Protein AF-A0A1Z5K1Y9-F1 (afdb_monomer)

Foldseek 3Di:
DDDDDDDDPDPPPPPPVDCPDQCVCVVVPDPQKDWQDKDAQDDVLLVAQKHADRVWIWIWIARNVQRKIWIWIQHPVRDIDDTLIAHVVLVPCPDVWDFREKEQWFAPALRNLSSQKMWTATQLRFIKMWDGHDHAFMKGFVVSLCNNLVVLVVVLVVDDPPALSNVLSVLLNQLSCLQFNDCVDPVNVPDRMTTGHQPVQLPDPPHSSVFRIGMADSLEGSPDDDDPFTWHYKDWFPNHFQWTWMWIATFPLQKIWIKTFHSVLSRTDGPPRDPVSRVVNNVVNNVGMDTFDMGGQDDDDDDDRQRDWDKDQQSVDRQWIWIDDQFFIKIKGACRRVVCRVCVDDSDHDPDRIDMDTQTGDPDPVKTWDDWDFDDDPVVHTWIWTAIPVRDIDIGHPVVRVVVVVVVVVVVCVVCVVVVVCVVVPPDPVCLVVPDDPLCVVLVVLVVLQVVLVVVLVVQDDPDDDPPPDDPVNVVSVVVNVVSCCVRHVVSVVVNVVSVVVVVVSVVVVVVVVVVVVVVVVVVVVVVVVVVVVVVVVVVVVVVVVVVVVVVVVVVVVVVVVVDPDDDPVVVVVVVVVVVVVVVVVVVVVVVVVVVVVVVVVVVVVVVPPPPPVPPDDVVNVVVVVVVVVVVVVVVVVVVVVVVVVVVVVVVVVVVVVVVD

Sequence (661 aa):
MHYEPQPSEQPVRGTMTSVTQPFEKYLAVSLSHKIIRVRPAPQKSSGFAVMCPGCSMCALIENTDVQEYSLLLRHANGGITRPLVFSMEELDDRTMESIVDFTFARSSGLSLLSSMSVIFLKGSGDLYSASPIVFDGCVVPISTLKEAIDFVEATTASLDSSQPKWRQYTVADRYLLEAFGDYGDQSLSNNQFATASITSMSSREASTVAFPVKCQGPILLAGSLESTTPAVTLECFGGDENLVGLAIARAGGYEVDFAAISPTALIPRFTYEPRSDTFALDDDVWKLGAWLERVDVTEDHSLALEKSVALLNDPLVDSLLHVATPSFVVTLSTSAIQRAARKPTKFAPPESSTSAWVSFQTKSDATKLQGIAVSAESLEGHNLVTVEQNGNRSDMSITELQLAHEVQQAFVAGSQSDALAITAGTEGNSSSVESTRPLYEVTRPLIDKIISGLAAMGKYVGPETNYQDIQADYLAVVQQVRERCDKDLIVPLIELRRIVSSHKEILRKTVEGQQKQMEVLKSSSNSQVLINSQLAAKIDAVEANAATLLERATRSLEMCKDLTPTMSDAELQFFNDIKRLKVKCDSMAEDFILTKEKMSTQCQTLASLERSLDIQLEPEKVRQANVLLRDSDRILQDVKESLARSEAMLDFMKAQEHFRL

Solvent-accessible surface area (backbone atoms only — not comparable to full-atom values): 36719 Å² total; per-residue (Å²): 134,90,78,82,82,80,88,75,94,62,84,80,75,80,70,84,83,70,84,78,56,86,66,44,73,55,67,74,72,37,97,48,49,42,78,68,45,76,43,75,47,55,34,49,83,72,66,26,55,34,36,43,44,93,66,20,31,38,34,39,32,37,31,68,86,79,58,31,39,29,43,36,42,35,26,60,88,71,50,63,52,78,66,49,65,45,53,52,82,63,64,69,69,88,74,85,70,55,77,45,32,59,34,59,36,29,16,56,30,56,22,51,48,17,40,22,15,35,37,38,32,27,31,78,48,31,28,32,34,38,13,68,54,82,54,51,62,19,35,30,46,40,71,48,54,46,52,47,44,56,50,38,52,58,51,34,74,75,44,56,84,88,39,53,65,27,53,40,35,54,52,35,45,53,28,50,35,64,30,40,49,59,59,89,40,79,80,45,61,77,45,71,57,34,50,27,47,43,74,83,41,44,77,42,98,82,40,62,70,52,52,56,53,25,68,45,49,55,30,34,68,69,74,86,74,96,65,95,57,44,34,48,33,51,37,52,38,37,30,86,36,60,29,28,22,36,40,35,33,21,49,45,54,38,40,36,40,35,34,40,32,42,40,81,64,34,62,40,41,45,65,88,60,53,71,75,38,48,57,58,52,36,70,55,28,42,74,36,38,48,82,66,50,74,44,75,75,64,97,82,81,85,88,68,83,45,78,59,48,46,69,44,65,41,76,88,44,55,46,35,37,34,44,35,37,46,56,34,29,33,40,33,41,43,49,60,57,64,53,47,63,74,39,83,86,61,90,68,84,71,75,84,58,62,50,74,46,80,75,43,67,53,94,42,97,88,48,38,50,67,49,77,46,81,44,77,43,96,86,79,39,55,25,42,38,37,31,34,69,87,68,52,72,50,78,42,52,48,63,58,52,49,50,52,46,53,51,50,48,49,54,47,45,62,51,42,55,57,47,48,65,45,52,81,75,39,95,75,61,88,59,64,82,84,63,66,71,59,68,64,76,70,45,48,67,40,51,52,41,35,52,51,36,54,61,62,51,70,76,76,69,72,100,78,78,62,91,87,73,75,48,74,69,54,53,52,50,51,50,52,50,48,54,46,43,48,60,35,41,50,50,41,51,53,51,48,51,50,53,53,52,52,50,52,52,53,51,51,55,48,51,55,49,53,51,52,53,51,52,50,51,52,51,52,52,52,50,50,55,51,50,54,54,53,49,51,55,49,50,56,50,50,52,54,48,50,53,54,50,52,52,51,51,50,52,49,54,59,56,48,62,80,71,51,98,72,81,51,73,68,58,51,49,51,54,50,50,50,53,53,48,49,56,51,50,54,54,50,49,52,52,47,51,54,49,49,51,52,49,49,51,49,51,50,53,54,62,70,54,78,67,84,76,78,74,80,70,54,68,67,59,53,51,52,49,52,50,54,49,52,54,48,50,51,50,50,49,55,50,51,55,49,47,53,52,50,51,55,50,50,52,52,50,52,58,52,53,69,74,74,112

Secondary structure (DSSP, 8-state):
---PPP---------------TTHHHHHH-TTEEEEEEEEPP-GGGT-S-B--TT-EEEEEEETTTTEEEEEEEPTTS-BPPPEEE-GGGG--SS-PPEEEEEE---STTHHHHHT-EEEEETTS-EEEE-----TT-EEEHHHHHHHHHHHHHHHHHS-TTSHHHHHHHHHHHHHHHHH--TTSTTTTT-SEEE---HHHHTSTT-GGGSPB-EEEEEE-S-SS---SPEEEEEEE-TTSSSEEEEEEETTS-EEEEEEE-GGGG---BTTS-HHHHHHHHHHHTTSEEEEEEEE--SS--S------EEEE-SS-TTEEEEE-SSEEEEEEE-HHHHHHH-TT--------EEEEEEEE-SSTTS-EEEEEEEEETTTEEEEEEEETTS-EEEEEHHHHHHHHHHHHHHHHHHHHHHHHHHSS-TTSTTTTTS---HHHHHHHHHHHHHHHHHHHTTS--TT--TT---HHHHHHHHHHHHHHIIIIIHHHHHHHHHHHHHHHHHHHHHHHHHHHHHHHHHHHHHHHHHHHHHHHHHHHHHHHHHHHHHHHHHHHHHHHTT-S---HHHHHHHHHHHHHHHHHHHHHHHHHHHHHHHHHHHHHHHHS---------HHHHHHHHHHHHHHHHHHHHHHHHHHHHHHHHHHHHHHHTTT-

Nearest PDB structures (foldseek):
  8iyj-assembly1_S9  TM=3.435E-01  e=5.796E+00  Mus musculus
  8cq0-assembly1_B  TM=2.290E-01  e=5.796E+00  Photorhabdus luminescens
  8tqe-assembly1_E  TM=9.221E-02  e=9.689E-01  Xenorhabdus nematophila

pLDDT: mean 75.14, std 16.11, range [24.48, 95.5]

InterPro domains:
  IPR037700 Nucleoporin NUP88/NUP82 [PTHR13257] (94-651)

Structure (mmCIF, N/CA/C/O backbone):
data_AF-A0A1Z5K1Y9-F1
#
_entry.id   AF-A0A1Z5K1Y9-F1
#
loop_
_atom_site.group_PDB
_atom_site.id
_atom_site.type_symbol
_atom_site.label_atom_id
_atom_site.label_alt_id
_atom_site.label_comp_id
_atom_site.label_asym_id
_atom_site.label_entity_id
_atom_site.label_seq_id
_atom_site.pdbx_PDB_ins_code
_atom_site.Cartn_x
_atom_site.Cartn_y
_atom_site.Cartn_z
_atom_site.occupancy
_atom_site.B_iso_or_equiv
_atom_site.auth_seq_id
_atom_site.auth_comp_id
_atom_site.auth_asym_id
_atom_site.auth_atom_id
_atom_site.pdbx_PDB_model_num
ATOM 1 N N . MET A 1 1 ? 10.823 49.427 -31.266 1.00 35.75 1 MET A N 1
ATOM 2 C CA . MET A 1 1 ? 9.378 49.728 -31.248 1.00 35.75 1 MET A CA 1
ATOM 3 C C . MET A 1 1 ? 8.843 49.193 -29.939 1.00 35.75 1 MET A C 1
ATOM 5 O O . MET A 1 1 ? 8.961 47.998 -29.708 1.00 35.75 1 MET A O 1
ATOM 9 N N . HIS A 1 2 ? 8.402 50.086 -29.057 1.00 25.91 2 HIS A N 1
ATOM 10 C CA . HIS A 1 2 ? 7.806 49.729 -27.773 1.00 25.91 2 HIS A CA 1
ATOM 11 C C . HIS A 1 2 ? 6.450 49.066 -28.007 1.00 25.91 2 HIS A C 1
ATOM 13 O O . HIS A 1 2 ? 5.628 49.611 -28.739 1.00 25.91 2 HIS A O 1
ATOM 19 N N . TYR A 1 3 ? 6.240 47.907 -27.392 1.00 25.16 3 TYR A N 1
ATOM 20 C CA . TYR A 1 3 ? 4.920 47.319 -27.217 1.00 25.16 3 TYR A CA 1
ATOM 21 C C . TYR A 1 3 ? 4.679 47.275 -25.708 1.00 25.16 3 TYR A C 1
ATOM 23 O O . TYR A 1 3 ? 5.279 46.467 -25.004 1.00 25.16 3 TYR A O 1
ATOM 31 N N . GLU A 1 4 ? 3.894 48.225 -25.208 1.00 26.39 4 GLU A N 1
ATOM 32 C CA . GLU A 1 4 ? 3.310 48.145 -23.869 1.00 26.39 4 GLU A CA 1
ATOM 33 C C . GLU A 1 4 ? 2.190 47.097 -23.897 1.00 26.39 4 GLU A C 1
ATOM 35 O O . GLU A 1 4 ? 1.317 47.178 -24.767 1.00 26.39 4 GLU A O 1
ATOM 40 N N . PRO A 1 5 ? 2.154 46.130 -22.968 1.00 31.80 5 PRO A N 1
ATOM 41 C CA . PRO A 1 5 ? 0.949 45.362 -22.720 1.00 31.80 5 PRO A CA 1
ATOM 42 C C . PRO A 1 5 ? 0.035 46.166 -21.788 1.00 31.80 5 PRO A C 1
ATOM 44 O O . PRO A 1 5 ? 0.422 46.524 -20.676 1.00 31.80 5 PRO A O 1
ATOM 47 N N . GLN A 1 6 ? -1.189 46.438 -22.238 1.00 29.33 6 GLN A N 1
ATOM 48 C CA . GLN A 1 6 ? -2.265 46.902 -21.363 1.00 29.33 6 GLN A CA 1
ATOM 49 C C . GLN A 1 6 ? -2.653 45.802 -20.357 1.00 29.33 6 GLN A C 1
ATOM 51 O O . GLN A 1 6 ? -2.700 44.630 -20.740 1.00 29.33 6 GLN A O 1
ATOM 56 N N . PRO A 1 7 ? -3.004 46.150 -19.106 1.00 32.53 7 PRO A N 1
ATOM 57 C CA . PRO A 1 7 ? -3.570 45.204 -18.158 1.00 32.53 7 PRO A CA 1
ATOM 58 C C . PRO A 1 7 ? -5.070 45.048 -18.441 1.00 32.53 7 PRO A C 1
ATOM 60 O O . PRO A 1 7 ? -5.865 45.941 -18.156 1.00 32.53 7 PRO A O 1
ATOM 63 N N . SER A 1 8 ? -5.479 43.922 -19.026 1.00 33.19 8 SER A N 1
ATOM 64 C CA . SER A 1 8 ? -6.891 43.534 -19.033 1.00 33.19 8 SER A CA 1
ATOM 65 C C . SER A 1 8 ? -7.208 42.795 -17.734 1.00 33.19 8 SER A C 1
ATOM 67 O O . SER A 1 8 ? -6.885 41.616 -17.586 1.00 33.19 8 SER A O 1
ATOM 69 N N . GLU A 1 9 ? -7.849 43.493 -16.800 1.00 34.69 9 GLU A N 1
ATOM 70 C CA . GLU A 1 9 ? -8.544 42.919 -15.647 1.00 34.69 9 GLU A CA 1
ATOM 71 C C . GLU A 1 9 ? -9.734 42.074 -16.131 1.00 34.69 9 GLU A C 1
ATOM 73 O O . GLU A 1 9 ? -10.869 42.537 -16.225 1.00 34.69 9 GLU A O 1
ATOM 78 N N . GLN A 1 10 ? -9.483 40.813 -16.471 1.00 30.20 10 GLN A N 1
ATOM 79 C CA . GLN A 1 10 ? -10.514 39.783 -16.475 1.00 30.20 10 GLN A CA 1
ATOM 80 C C . GLN A 1 10 ? -9.937 38.529 -15.818 1.00 30.20 10 GLN A C 1
ATOM 82 O O . GLN A 1 10 ? -8.834 38.116 -16.184 1.00 30.20 10 GLN A O 1
ATOM 87 N N . PRO A 1 11 ? -10.650 37.899 -14.863 1.00 28.52 11 PRO A N 1
ATOM 88 C CA . PRO A 1 11 ? -10.253 36.590 -14.377 1.00 28.52 11 PRO A CA 1
ATOM 89 C C . PRO A 1 11 ? -10.222 35.658 -15.583 1.00 28.52 11 PRO A C 1
ATOM 91 O O . PRO A 1 11 ? -11.239 35.471 -16.257 1.00 28.52 11 PRO A O 1
ATOM 94 N N . VAL A 1 12 ? -9.050 35.095 -15.875 1.00 28.25 12 VAL A N 1
ATOM 95 C CA . VAL A 1 12 ? -8.921 34.015 -16.848 1.00 28.25 12 VAL A CA 1
ATOM 96 C C . VAL A 1 12 ? -9.723 32.848 -16.282 1.00 28.25 12 VAL A C 1
ATOM 98 O O . VAL A 1 12 ? -9.223 32.036 -15.509 1.00 28.25 12 VAL A O 1
ATOM 101 N N . ARG A 1 13 ? -11.009 32.775 -16.640 1.00 27.88 13 ARG A N 1
ATOM 102 C CA . ARG A 1 13 ? -11.753 31.523 -16.619 1.00 27.88 13 ARG A CA 1
ATOM 103 C C . ARG A 1 13 ? -10.973 30.603 -17.539 1.00 27.88 13 ARG A C 1
ATOM 105 O O . ARG A 1 13 ? -11.062 30.733 -18.757 1.00 27.88 13 ARG A O 1
ATOM 112 N N . GLY A 1 14 ? -10.181 29.712 -16.953 1.00 26.20 14 GLY A N 1
ATOM 113 C CA . GLY A 1 14 ? -9.622 28.585 -17.672 1.00 26.20 14 GLY A CA 1
ATOM 114 C C . GLY A 1 14 ? -10.783 27.767 -18.218 1.00 26.20 14 GLY A C 1
ATOM 115 O O . GLY A 1 14 ? -11.336 26.916 -17.532 1.00 26.20 14 GLY A O 1
ATOM 116 N N . THR A 1 15 ? -11.210 28.050 -19.443 1.00 24.48 15 THR A N 1
ATOM 117 C CA . THR A 1 15 ? -12.012 27.111 -20.211 1.00 24.48 15 THR A CA 1
ATOM 118 C C . THR A 1 15 ? -11.116 25.914 -20.484 1.00 24.48 15 THR A C 1
ATOM 120 O O . THR A 1 15 ? -10.156 26.021 -21.252 1.00 24.48 15 THR A O 1
ATOM 123 N N . MET A 1 16 ? -11.412 24.791 -19.824 1.00 29.58 16 MET A N 1
ATOM 124 C CA . MET A 1 16 ? -10.854 23.480 -20.140 1.00 29.58 16 MET A CA 1
ATOM 125 C C . MET A 1 16 ? -11.175 23.197 -21.614 1.00 29.58 16 MET A C 1
ATOM 127 O O . MET A 1 16 ? -12.301 22.862 -21.964 1.00 29.58 16 MET A O 1
ATOM 131 N N . THR A 1 17 ? -10.215 23.475 -22.495 1.00 25.00 17 THR A N 1
ATOM 132 C CA . THR A 1 17 ? -10.464 23.654 -23.936 1.00 25.00 17 THR A CA 1
ATOM 133 C C . THR A 1 17 ? -10.391 22.346 -24.722 1.00 25.00 17 THR A C 1
ATOM 135 O O . THR A 1 17 ? -10.925 22.282 -25.820 1.00 25.00 17 THR A O 1
ATOM 138 N N . SER A 1 18 ? -9.838 21.280 -24.136 1.00 31.42 18 SER A N 1
ATOM 139 C CA . SER A 1 18 ? -10.153 19.882 -24.462 1.00 31.42 18 SER A CA 1
ATOM 140 C C . SER A 1 18 ? -9.447 18.963 -23.464 1.00 31.42 18 SER A C 1
ATOM 142 O O . SER A 1 18 ? -8.234 19.087 -23.286 1.00 31.42 18 SER A O 1
ATOM 144 N N . VAL A 1 19 ? -10.154 18.007 -22.862 1.00 33.97 19 VAL A N 1
ATOM 145 C CA . VAL A 1 19 ? -9.508 16.820 -22.283 1.00 33.97 19 VAL A CA 1
ATOM 146 C C . VAL A 1 19 ? -9.288 15.878 -23.453 1.00 33.97 19 VAL A C 1
ATOM 148 O O . VAL A 1 19 ? -10.216 15.191 -23.856 1.00 33.97 19 VAL A O 1
ATOM 151 N N . THR A 1 20 ? -8.092 15.873 -24.042 1.00 41.06 20 THR A N 1
ATOM 152 C CA . THR A 1 20 ? -7.702 14.700 -24.832 1.00 41.06 20 THR A CA 1
ATOM 153 C C . THR A 1 20 ? -7.514 13.584 -23.824 1.00 41.06 20 THR A C 1
ATOM 155 O O . THR A 1 20 ? -6.579 13.624 -23.014 1.00 41.06 20 THR A O 1
ATOM 158 N N . GLN A 1 21 ? -8.453 12.638 -23.795 1.00 55.78 21 GLN A N 1
ATOM 159 C CA . GLN A 1 21 ? -8.343 11.543 -22.848 1.00 55.78 21 GLN A CA 1
ATOM 160 C C . GLN A 1 21 ? -7.071 10.761 -23.207 1.00 55.78 21 GLN A C 1
ATOM 162 O O . GLN A 1 21 ? -6.835 10.420 -24.372 1.00 55.78 21 GLN A O 1
ATOM 167 N N . PRO A 1 22 ? -6.180 10.506 -22.239 1.00 59.97 22 PRO A N 1
ATOM 168 C CA . PRO A 1 22 ? -5.111 9.546 -22.444 1.00 59.97 22 PRO A CA 1
ATOM 169 C C . PRO A 1 22 ? -5.696 8.258 -23.032 1.00 59.97 22 PRO A C 1
ATOM 171 O O . PRO A 1 22 ? -6.716 7.783 -22.548 1.00 59.97 22 PRO A O 1
ATOM 174 N N . PHE A 1 23 ? -5.069 7.709 -24.075 1.00 66.38 23 PHE A N 1
ATOM 175 C CA . PHE A 1 23 ? -5.514 6.476 -24.741 1.00 66.38 23 PHE A CA 1
ATOM 176 C C . PHE A 1 23 ? -6.848 6.559 -25.518 1.00 66.38 23 PHE A C 1
ATOM 178 O O . PHE A 1 23 ? -7.288 5.542 -26.048 1.00 66.38 23 PHE A O 1
ATOM 185 N N . GLU A 1 24 ? -7.445 7.746 -25.702 1.00 63.97 24 GLU A N 1
ATOM 186 C CA . GLU A 1 24 ? -8.703 7.948 -26.455 1.00 63.97 24 GLU A CA 1
ATOM 187 C C . GLU A 1 24 ? -8.672 7.332 -27.861 1.00 63.97 24 GLU A C 1
ATOM 189 O O . GLU A 1 24 ? -9.638 6.723 -28.307 1.00 63.97 24 GLU A O 1
ATOM 194 N N . LYS A 1 25 ? -7.520 7.398 -28.540 1.00 59.75 25 LYS A N 1
ATOM 195 C CA . LYS A 1 25 ? -7.327 6.774 -29.858 1.00 59.75 25 LYS A CA 1
ATOM 196 C C . LYS A 1 25 ? -7.438 5.245 -29.835 1.00 59.75 25 LYS A C 1
ATOM 198 O O . LYS A 1 25 ? -7.782 4.679 -30.857 1.00 59.75 25 LYS A O 1
ATOM 203 N N . TYR A 1 26 ? -7.160 4.577 -28.717 1.00 58.28 26 TYR A N 1
ATOM 204 C CA . TYR A 1 26 ? -7.327 3.122 -28.595 1.00 58.28 26 TYR A CA 1
ATOM 205 C C . TYR A 1 26 ? -8.772 2.749 -28.259 1.00 58.28 26 TYR A C 1
ATOM 207 O O . TYR A 1 26 ? -9.280 1.764 -28.781 1.00 58.28 26 TYR A O 1
ATOM 215 N N . LEU A 1 27 ? -9.453 3.587 -27.471 1.00 57.19 27 LEU A N 1
ATOM 216 C CA . LEU A 1 27 ? -10.882 3.447 -27.178 1.00 57.19 27 LEU A CA 1
ATOM 217 C C . LEU A 1 27 ? -11.766 3.715 -28.404 1.00 57.19 27 LEU A C 1
ATOM 219 O O . LEU A 1 27 ? -12.794 3.071 -28.578 1.00 57.19 27 LEU A O 1
ATOM 223 N N . ALA A 1 28 ? -11.373 4.663 -29.259 1.00 56.00 28 ALA A N 1
ATOM 224 C CA . ALA A 1 28 ? -12.170 5.090 -30.407 1.00 56.00 28 ALA A CA 1
ATOM 225 C C . ALA A 1 28 ? -11.969 4.232 -31.670 1.00 56.00 28 ALA A C 1
ATOM 227 O O . ALA A 1 28 ? -12.787 4.308 -32.585 1.00 56.00 28 ALA A O 1
ATOM 228 N N . VAL A 1 29 ? -10.880 3.457 -31.761 1.00 53.91 29 VAL A N 1
ATOM 229 C CA . VAL A 1 29 ? -10.459 2.807 -33.020 1.00 53.91 29 VAL A CA 1
ATOM 230 C C . VAL A 1 29 ? -10.772 1.309 -33.070 1.00 53.91 29 VAL A C 1
ATOM 232 O O . VAL A 1 29 ? -10.843 0.766 -34.170 1.00 53.91 29 VAL A O 1
ATOM 235 N N . SER A 1 30 ? -11.012 0.629 -31.942 1.00 55.91 30 SER A N 1
ATOM 236 C CA . SER A 1 30 ? -11.245 -0.821 -31.961 1.00 55.91 30 SER A CA 1
ATOM 237 C C . SER A 1 30 ? -12.346 -1.283 -31.009 1.00 55.91 30 SER A C 1
ATOM 239 O O . SER A 1 30 ? -12.258 -1.087 -29.802 1.00 55.91 30 SER A O 1
ATOM 241 N N . LEU A 1 31 ? -13.360 -1.960 -31.560 1.00 60.91 31 LEU A N 1
ATOM 242 C CA . LEU A 1 31 ? -14.421 -2.627 -30.792 1.00 60.91 31 LEU A CA 1
ATOM 243 C C . LEU A 1 31 ? -13.914 -3.854 -30.013 1.00 60.91 31 LEU A C 1
ATOM 245 O O . LEU A 1 31 ? -14.628 -4.339 -29.141 1.00 60.91 31 LEU A O 1
ATOM 249 N N . SER A 1 32 ? -12.712 -4.353 -30.323 1.00 75.25 32 SER A N 1
ATOM 250 C CA . SER A 1 32 ? -12.137 -5.551 -29.702 1.00 75.25 32 SER A CA 1
ATOM 251 C C . SER A 1 32 ? -11.157 -5.273 -28.568 1.00 75.25 32 SER A C 1
ATOM 253 O O . SER A 1 32 ? -10.613 -6.204 -27.987 1.00 75.25 32 SER A O 1
ATOM 255 N N . HIS A 1 33 ? -10.897 -4.003 -28.247 1.00 78.81 33 HIS A N 1
ATOM 256 C CA . HIS A 1 33 ? -9.979 -3.635 -27.171 1.00 78.81 33 HIS A CA 1
ATOM 257 C C . HIS A 1 33 ? -10.755 -3.088 -25.977 1.00 78.81 33 HIS A C 1
ATOM 259 O O . HIS A 1 33 ? -11.488 -2.106 -26.085 1.00 78.81 33 HIS A O 1
ATOM 265 N N . LYS A 1 34 ? -10.556 -3.704 -24.815 1.00 83.38 34 LYS A N 1
ATOM 266 C CA . LYS A 1 34 ? -11.169 -3.305 -23.551 1.00 83.38 34 LYS A CA 1
ATOM 267 C C . LYS A 1 34 ? -10.088 -2.815 -22.599 1.00 83.38 34 LYS A C 1
ATOM 269 O O . LYS A 1 34 ? -9.166 -3.554 -22.268 1.00 83.38 34 LYS A O 1
ATOM 274 N N . ILE A 1 35 ? -10.203 -1.573 -22.132 1.00 84.69 35 ILE A N 1
ATOM 275 C CA . ILE A 1 35 ? -9.348 -1.085 -21.044 1.00 84.69 35 ILE A CA 1
ATOM 276 C C . ILE A 1 35 ? -9.828 -1.720 -19.741 1.00 84.69 35 ILE A C 1
ATOM 278 O O . ILE A 1 35 ? -10.986 -1.557 -19.359 1.00 84.69 35 ILE A O 1
ATOM 282 N N . ILE A 1 36 ? -8.926 -2.427 -19.066 1.00 86.12 36 ILE A N 1
ATOM 283 C CA . ILE A 1 36 ? -9.179 -3.021 -17.752 1.00 86.12 36 ILE A CA 1
ATOM 284 C C . ILE A 1 36 ? -8.901 -1.988 -16.665 1.00 86.12 36 ILE A C 1
ATOM 286 O O . ILE A 1 36 ? -9.748 -1.725 -15.814 1.00 86.12 36 ILE A O 1
ATOM 290 N 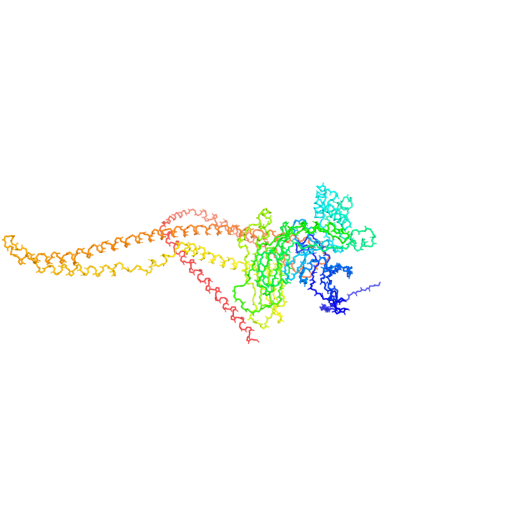N . ARG A 1 37 ? -7.721 -1.361 -16.715 1.00 88.00 37 ARG A N 1
ATOM 291 C CA . ARG A 1 37 ? -7.267 -0.412 -15.695 1.00 88.00 37 ARG A CA 1
ATOM 292 C C . ARG A 1 37 ? -6.291 0.598 -16.286 1.00 88.00 37 ARG A C 1
ATOM 294 O O . ARG A 1 37 ? -5.498 0.265 -17.165 1.00 88.00 37 ARG A O 1
ATOM 301 N N . VAL A 1 38 ? -6.319 1.820 -15.761 1.00 89.12 38 VAL A N 1
ATOM 302 C CA . VAL A 1 38 ? -5.309 2.854 -16.018 1.00 89.12 38 VAL A CA 1
ATOM 303 C C . VAL A 1 38 ? -4.730 3.298 -14.683 1.00 89.12 38 VAL A C 1
ATOM 305 O O . VAL A 1 38 ? -5.485 3.562 -13.749 1.00 89.12 38 VAL A O 1
ATOM 308 N N . ARG A 1 39 ? -3.402 3.393 -14.592 1.00 90.06 39 ARG A N 1
ATOM 309 C CA . ARG A 1 39 ? -2.697 3.895 -13.407 1.00 90.06 39 ARG A CA 1
ATOM 310 C C . ARG A 1 39 ? -1.701 4.993 -13.776 1.00 90.06 39 ARG A C 1
ATOM 312 O O . ARG A 1 39 ? -1.085 4.921 -14.847 1.00 90.06 39 ARG A O 1
ATOM 319 N N . PRO A 1 40 ? -1.522 6.006 -12.912 1.00 90.25 40 PRO A N 1
ATOM 320 C CA . PRO A 1 40 ? -0.403 6.926 -13.053 1.00 90.25 40 PRO A CA 1
ATOM 321 C C . PRO A 1 40 ? 0.917 6.156 -12.932 1.00 90.25 40 PRO A C 1
ATOM 323 O O . PRO A 1 40 ? 0.991 5.129 -12.256 1.00 90.25 40 PRO A O 1
ATOM 326 N N . ALA A 1 41 ? 1.956 6.640 -13.609 1.00 90.50 41 ALA A N 1
ATOM 327 C CA . ALA A 1 41 ? 3.294 6.093 -13.433 1.00 90.50 41 ALA A CA 1
ATOM 328 C C . ALA A 1 41 ? 3.785 6.304 -11.984 1.00 90.50 41 ALA A C 1
ATOM 330 O O . ALA A 1 41 ? 3.396 7.303 -11.369 1.00 90.50 41 ALA A O 1
ATOM 331 N N . PRO A 1 42 ? 4.655 5.422 -11.460 1.00 90.50 42 PRO A N 1
ATOM 332 C CA . PRO A 1 42 ? 5.192 5.523 -10.107 1.00 90.50 42 PRO A CA 1
ATOM 333 C C . PRO A 1 42 ? 5.767 6.908 -9.777 1.00 90.50 42 PRO A C 1
ATOM 335 O O . PRO A 1 42 ? 6.483 7.519 -10.577 1.00 90.50 42 PRO A O 1
ATOM 338 N N . GLN A 1 43 ? 5.443 7.405 -8.583 1.00 88.44 43 GLN A N 1
ATOM 339 C CA . GLN A 1 43 ? 5.894 8.702 -8.086 1.00 88.44 43 GLN A CA 1
ATOM 340 C C . GLN A 1 43 ? 6.554 8.560 -6.721 1.00 88.44 43 GLN A C 1
ATOM 342 O O . GLN A 1 43 ? 6.047 7.865 -5.841 1.00 88.44 43 GLN A O 1
ATOM 347 N N . LYS A 1 44 ? 7.628 9.319 -6.497 1.00 84.19 44 LYS A N 1
ATOM 348 C CA . LYS A 1 44 ? 8.307 9.357 -5.197 1.00 84.19 44 LYS A CA 1
ATOM 349 C C . LYS A 1 44 ? 7.392 9.821 -4.058 1.00 84.19 44 LYS A C 1
ATOM 351 O O . LYS A 1 44 ? 7.512 9.326 -2.944 1.00 84.19 44 LYS A O 1
ATOM 356 N N . SER A 1 45 ? 6.446 10.721 -4.340 1.00 78.00 45 SER A N 1
ATOM 357 C CA . SER A 1 45 ? 5.426 11.164 -3.375 1.00 78.00 45 SER A CA 1
ATOM 358 C C . SER A 1 45 ? 4.494 10.043 -2.910 1.00 78.00 45 SER A C 1
ATOM 360 O O . SER A 1 45 ? 3.861 10.183 -1.875 1.00 78.00 45 SER A O 1
ATOM 362 N N . SER A 1 46 ? 4.409 8.945 -3.662 1.00 78.06 46 SER A N 1
ATOM 363 C CA . SER A 1 46 ? 3.623 7.752 -3.327 1.00 78.06 46 SER A CA 1
ATOM 364 C C . SER A 1 46 ? 4.505 6.610 -2.801 1.00 78.06 46 SER A C 1
ATOM 366 O O . SER A 1 46 ? 4.106 5.450 -2.840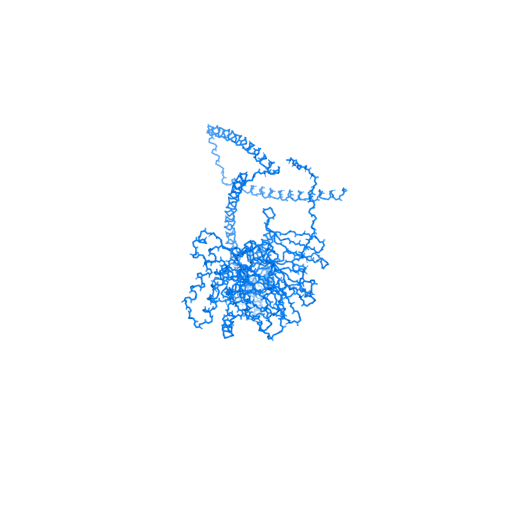 1.00 78.06 46 SER A O 1
ATOM 368 N N . GLY A 1 47 ? 5.729 6.924 -2.357 1.00 80.62 47 GLY A N 1
ATOM 369 C CA . GLY A 1 47 ? 6.658 5.974 -1.742 1.00 80.62 47 GLY A CA 1
ATOM 370 C C . GLY A 1 47 ? 7.481 5.125 -2.718 1.00 80.62 47 GLY A C 1
ATOM 371 O O . GLY A 1 47 ? 8.168 4.205 -2.284 1.00 80.62 47 GLY A O 1
ATOM 372 N N . PHE A 1 48 ? 7.436 5.389 -4.026 1.00 89.19 48 PHE A N 1
ATOM 373 C CA . PHE A 1 48 ? 8.264 4.664 -4.996 1.00 89.19 48 PHE A CA 1
ATOM 374 C C . PHE A 1 48 ? 9.700 5.208 -5.039 1.00 89.19 48 PHE A C 1
ATOM 376 O O . PHE A 1 48 ? 9.945 6.397 -4.831 1.00 89.19 48 PHE A O 1
ATOM 383 N N . ALA A 1 49 ? 10.664 4.351 -5.383 1.00 88.56 49 ALA A N 1
ATOM 384 C CA . ALA A 1 49 ? 12.061 4.758 -5.561 1.00 88.56 49 ALA A CA 1
ATOM 385 C C . ALA A 1 49 ? 12.277 5.654 -6.790 1.00 88.56 49 ALA A C 1
ATOM 387 O O . ALA A 1 49 ? 13.286 6.357 -6.894 1.00 88.56 49 ALA A O 1
ATOM 388 N N . VAL A 1 50 ? 11.335 5.606 -7.730 1.00 89.69 50 VAL A N 1
ATOM 389 C CA . VAL A 1 50 ? 11.437 6.254 -9.031 1.00 89.69 50 VAL A CA 1
ATOM 390 C C . VAL A 1 50 ? 10.507 7.462 -9.120 1.00 89.69 50 VAL A C 1
ATOM 392 O O . VAL A 1 50 ? 9.402 7.474 -8.575 1.00 89.69 50 VAL A O 1
ATOM 395 N N . MET A 1 51 ? 10.959 8.495 -9.826 1.00 91.12 51 MET A N 1
ATOM 396 C CA . MET A 1 51 ? 10.173 9.683 -10.138 1.00 91.12 51 MET A CA 1
ATOM 397 C C . MET A 1 51 ? 9.918 9.724 -11.642 1.00 91.12 51 MET A C 1
ATOM 399 O O . MET A 1 51 ? 10.804 10.061 -12.431 1.00 91.12 51 MET A O 1
ATOM 403 N N . CYS A 1 52 ? 8.716 9.337 -12.062 1.00 89.56 52 CYS A N 1
ATOM 404 C CA . CYS A 1 52 ? 8.319 9.422 -13.463 1.00 89.56 52 CYS A CA 1
ATOM 405 C C . CYS A 1 52 ? 7.808 10.833 -13.815 1.00 89.56 52 CYS A C 1
ATOM 407 O O . CYS A 1 52 ? 7.212 11.502 -12.971 1.00 89.56 52 CYS A O 1
ATOM 409 N N . PRO A 1 53 ? 7.949 11.294 -15.069 1.00 87.62 53 PRO A N 1
ATOM 410 C CA . PRO A 1 53 ? 7.357 12.562 -15.492 1.00 87.62 53 PRO A CA 1
ATOM 411 C C . PRO A 1 53 ? 5.830 12.580 -15.301 1.00 87.62 53 PRO A C 1
ATOM 413 O O . PRO A 1 53 ? 5.168 11.595 -15.626 1.00 87.62 53 PRO A O 1
ATOM 416 N N . GLY A 1 54 ? 5.256 13.704 -14.857 1.00 78.38 54 GLY A N 1
ATOM 417 C CA . GLY A 1 54 ? 3.865 13.772 -14.368 1.00 78.38 54 GLY A CA 1
ATOM 418 C C . GLY A 1 54 ? 2.747 13.431 -15.367 1.00 78.38 54 GLY A C 1
ATOM 419 O O . GLY A 1 54 ? 1.630 13.151 -14.953 1.00 78.38 54 GLY A O 1
ATOM 420 N N . CYS A 1 55 ? 3.022 13.412 -16.675 1.00 81.50 55 CYS A N 1
ATOM 421 C CA . CYS A 1 55 ? 2.054 12.986 -17.702 1.00 81.50 55 CYS A CA 1
ATOM 422 C C . CYS A 1 55 ? 2.153 11.491 -18.062 1.00 81.50 55 CYS A C 1
ATOM 424 O O . CYS A 1 55 ? 1.494 11.042 -19.005 1.00 81.50 55 CYS A O 1
ATOM 426 N N . SER A 1 56 ? 3.004 10.737 -17.364 1.00 87.56 56 SER A N 1
ATOM 427 C CA . SER A 1 56 ? 3.256 9.331 -17.666 1.00 87.56 56 SER A CA 1
ATOM 428 C C . SER A 1 56 ? 2.192 8.436 -17.036 1.00 87.56 56 SER A C 1
ATOM 430 O O . SER A 1 56 ? 1.849 8.593 -15.864 1.00 87.56 56 SER A O 1
ATOM 432 N N . MET A 1 57 ? 1.662 7.494 -17.813 1.00 90.00 57 MET A N 1
ATOM 433 C CA . MET A 1 57 ? 0.577 6.600 -17.394 1.00 90.00 57 MET A CA 1
ATOM 434 C C . MET A 1 57 ? 0.750 5.214 -17.997 1.00 90.00 57 MET A C 1
ATOM 436 O O . MET A 1 57 ? 1.299 5.073 -19.088 1.00 90.00 57 MET A O 1
ATOM 440 N N . CYS A 1 58 ? 0.218 4.212 -17.311 1.00 90.50 58 CYS A N 1
ATOM 441 C CA . CYS A 1 58 ? 0.169 2.832 -17.762 1.00 90.50 58 CYS A CA 1
ATOM 442 C C . CYS A 1 58 ? -1.288 2.397 -17.928 1.00 90.50 58 CYS A C 1
ATOM 444 O O . CYS A 1 58 ? -2.101 2.637 -17.033 1.00 90.50 58 CYS A O 1
ATOM 446 N N . ALA A 1 59 ? -1.621 1.764 -19.049 1.00 89.50 59 ALA A N 1
ATOM 447 C CA . ALA A 1 59 ? -2.935 1.177 -19.281 1.00 89.50 59 ALA A CA 1
ATOM 448 C C . ALA A 1 59 ? -2.808 -0.319 -19.568 1.00 89.50 59 ALA A C 1
ATOM 450 O O . ALA A 1 59 ? -2.033 -0.711 -20.439 1.00 89.50 59 ALA A O 1
ATOM 451 N N . LEU A 1 60 ? -3.601 -1.125 -18.863 1.00 90.19 60 LEU A N 1
ATOM 452 C CA . LEU A 1 60 ? -3.799 -2.539 -19.158 1.00 90.19 60 LEU A CA 1
ATOM 453 C C . LEU A 1 60 ? -5.012 -2.694 -20.070 1.00 90.19 60 LEU A C 1
ATOM 455 O O . LEU A 1 60 ? -6.113 -2.238 -19.742 1.00 90.19 60 LEU A O 1
ATOM 459 N N . ILE A 1 61 ? -4.792 -3.340 -21.208 1.00 87.81 61 ILE A N 1
ATOM 460 C CA . ILE A 1 61 ? -5.788 -3.542 -22.253 1.00 87.81 61 ILE A CA 1
ATOM 461 C C . ILE A 1 61 ? -5.892 -5.029 -22.560 1.00 87.81 61 ILE A C 1
ATOM 463 O O . ILE A 1 61 ? -4.885 -5.721 -22.646 1.00 87.81 61 ILE A O 1
ATOM 467 N N . GLU A 1 62 ? -7.115 -5.494 -22.747 1.00 87.19 62 GLU A N 1
ATOM 468 C CA . GLU A 1 62 ? -7.444 -6.823 -23.242 1.00 87.19 62 GLU A CA 1
ATOM 469 C C . GLU A 1 62 ? -7.897 -6.711 -24.694 1.00 87.19 62 GLU A C 1
ATOM 471 O O . GLU A 1 62 ? -8.794 -5.923 -25.008 1.00 87.19 62 GLU A O 1
ATOM 476 N N . ASN A 1 63 ? -7.285 -7.493 -25.577 1.00 85.12 63 ASN A N 1
ATOM 477 C CA . ASN A 1 63 ? -7.787 -7.710 -26.921 1.00 85.12 63 ASN A CA 1
ATOM 478 C C . ASN A 1 63 ? -8.649 -8.974 -26.919 1.00 85.12 63 ASN A C 1
ATOM 480 O O . ASN A 1 63 ? -8.136 -10.089 -26.850 1.00 85.12 63 ASN A O 1
ATOM 484 N N . THR A 1 64 ? -9.962 -8.797 -27.005 1.00 80.12 64 THR A N 1
ATOM 485 C CA . THR A 1 64 ? -10.949 -9.873 -26.879 1.00 80.12 64 THR A CA 1
ATOM 486 C C . THR A 1 64 ? -10.952 -10.844 -28.055 1.00 80.12 64 THR A C 1
ATOM 488 O O . THR A 1 64 ? -11.430 -11.964 -27.903 1.00 80.12 64 THR A O 1
ATOM 491 N N . ASP A 1 65 ? -10.438 -10.435 -29.220 1.00 80.38 65 ASP A N 1
ATOM 492 C CA . ASP A 1 65 ? -10.452 -11.273 -30.428 1.00 80.38 65 ASP A CA 1
ATOM 493 C C . ASP A 1 65 ? -9.378 -12.365 -30.368 1.00 80.38 65 ASP A C 1
ATOM 495 O O . ASP A 1 65 ? -9.592 -13.481 -30.836 1.00 80.38 65 ASP A O 1
ATOM 499 N N . VAL A 1 66 ? -8.220 -12.027 -29.795 1.00 78.50 66 VAL A N 1
ATOM 500 C CA . VAL A 1 66 ? -7.053 -12.917 -29.667 1.00 78.50 66 VAL A CA 1
ATOM 501 C C . VAL A 1 66 ? -6.788 -13.350 -28.225 1.00 78.50 66 VAL A C 1
ATOM 503 O O . VAL A 1 66 ? -5.891 -14.151 -27.996 1.00 78.50 66 VAL A O 1
ATOM 506 N N . GLN A 1 67 ? -7.577 -12.847 -27.269 1.00 76.81 67 GLN A N 1
ATOM 507 C CA . GLN A 1 67 ? -7.410 -13.070 -25.831 1.00 76.81 67 GLN A CA 1
ATOM 508 C C . GLN A 1 67 ? -6.014 -12.673 -25.332 1.00 76.81 67 GLN A C 1
ATOM 510 O O . GLN A 1 67 ? -5.417 -13.367 -24.528 1.00 76.81 67 GLN A O 1
ATOM 515 N N . GLU A 1 68 ? -5.464 -11.557 -25.805 1.00 84.56 68 GLU A N 1
ATOM 516 C CA . GLU A 1 68 ? -4.139 -11.092 -25.375 1.00 84.56 68 GLU A CA 1
ATOM 517 C C . GLU A 1 68 ? -4.255 -9.897 -24.434 1.00 84.56 68 GLU A C 1
ATOM 519 O O . GLU A 1 68 ? -5.068 -8.993 -24.651 1.00 84.56 68 GLU A O 1
ATOM 524 N N . TYR A 1 69 ? -3.388 -9.855 -23.424 1.00 87.56 69 TYR A N 1
ATOM 525 C CA . TYR A 1 69 ? -3.242 -8.694 -22.555 1.00 87.56 69 TYR A CA 1
ATOM 526 C C . TYR A 1 69 ? -2.077 -7.837 -23.026 1.00 87.56 69 TYR A C 1
ATOM 528 O O . TYR A 1 69 ? -1.052 -8.332 -23.482 1.00 87.56 69 TYR A O 1
ATOM 536 N N . SER A 1 70 ? -2.225 -6.523 -22.939 1.00 87.50 70 SER A N 1
ATOM 537 C CA . SER A 1 70 ? -1.194 -5.577 -23.344 1.00 87.50 70 SER A CA 1
ATOM 538 C C . SER A 1 70 ? -1.059 -4.446 -22.343 1.00 87.50 70 SER A C 1
ATOM 540 O O . SER A 1 70 ? -2.056 -3.835 -21.955 1.00 87.50 70 SER A O 1
ATOM 542 N N . LEU A 1 71 ? 0.179 -4.116 -21.976 1.00 88.81 71 LEU A N 1
ATOM 543 C CA . LEU A 1 71 ? 0.487 -2.880 -21.262 1.00 88.81 71 LEU A CA 1
ATOM 544 C C . LEU A 1 71 ? 0.933 -1.793 -22.239 1.00 88.81 71 LEU A C 1
ATOM 546 O O . LEU A 1 71 ? 1.893 -1.963 -22.997 1.00 88.81 71 LEU A O 1
ATOM 550 N N . LEU A 1 72 ? 0.241 -0.654 -22.194 1.00 87.31 72 LEU A N 1
ATOM 551 C CA . LEU A 1 72 ? 0.599 0.558 -22.923 1.00 87.31 72 LEU A CA 1
ATOM 552 C C . LEU A 1 72 ? 1.180 1.592 -21.966 1.00 87.31 72 LEU A C 1
ATOM 554 O O . LEU A 1 72 ? 0.500 2.040 -21.041 1.00 87.31 72 LEU A O 1
ATOM 558 N N . LEU A 1 73 ? 2.407 2.034 -22.234 1.00 87.31 73 LEU A N 1
ATOM 559 C CA . LEU A 1 73 ? 3.051 3.100 -21.475 1.00 87.31 73 LEU A CA 1
ATOM 560 C C . LEU A 1 73 ? 2.948 4.399 -22.263 1.00 87.31 73 LEU A C 1
ATOM 562 O O . LEU A 1 73 ? 3.471 4.509 -23.370 1.00 87.31 73 LEU A O 1
ATOM 566 N N . ARG A 1 74 ? 2.284 5.399 -21.692 1.00 86.56 74 ARG A N 1
ATOM 567 C CA . ARG A 1 74 ? 2.338 6.780 -22.169 1.00 86.56 74 ARG A CA 1
ATOM 568 C C . ARG A 1 74 ? 3.500 7.482 -21.480 1.00 86.56 74 ARG A C 1
ATOM 570 O O . ARG A 1 74 ? 3.555 7.513 -20.254 1.00 86.56 74 ARG A O 1
ATOM 577 N N . HIS A 1 75 ? 4.382 8.086 -22.263 1.00 84.19 75 HIS A N 1
ATOM 578 C CA . HIS A 1 75 ? 5.486 8.907 -21.777 1.00 84.19 75 HIS A CA 1
ATOM 579 C C . HIS A 1 75 ? 5.123 10.396 -21.732 1.00 84.19 75 HIS A C 1
ATOM 581 O O . HIS A 1 75 ? 4.134 10.846 -22.320 1.00 84.19 75 HIS A O 1
ATOM 587 N N . ALA A 1 76 ? 5.976 11.185 -21.074 1.00 78.75 76 ALA A N 1
ATOM 588 C CA . ALA A 1 76 ? 5.823 12.634 -20.927 1.00 78.75 76 ALA A CA 1
ATOM 589 C C . ALA A 1 76 ? 5.667 13.376 -22.262 1.00 78.75 76 ALA A C 1
ATOM 591 O O . ALA A 1 76 ? 4.880 14.312 -22.372 1.00 78.75 76 ALA A O 1
ATOM 592 N N . ASN A 1 77 ? 6.402 12.935 -23.285 1.00 74.75 77 ASN A N 1
ATOM 593 C CA . ASN A 1 77 ? 6.392 13.521 -24.626 1.00 74.75 77 ASN A CA 1
ATOM 594 C C . ASN A 1 77 ? 5.108 13.205 -25.424 1.00 74.75 77 ASN A C 1
ATOM 596 O O . ASN A 1 77 ? 5.002 13.584 -26.587 1.00 74.75 77 ASN A O 1
ATOM 600 N N . GLY A 1 78 ? 4.143 12.496 -24.825 1.00 68.44 78 GLY A N 1
ATOM 601 C CA . GLY A 1 78 ? 2.906 12.061 -25.475 1.00 68.44 78 GLY A CA 1
ATOM 602 C C . GLY A 1 78 ? 3.064 10.823 -26.362 1.00 68.44 78 GLY A C 1
ATOM 603 O O . GLY A 1 78 ? 2.063 10.317 -26.867 1.00 68.44 78 GLY A O 1
ATOM 604 N N . GLY A 1 79 ? 4.290 10.317 -26.527 1.00 70.19 79 GLY A N 1
ATOM 605 C CA . GLY A 1 79 ? 4.567 9.042 -27.172 1.00 70.19 79 GLY A CA 1
ATOM 606 C C . GLY A 1 79 ? 4.035 7.881 -26.338 1.00 70.19 79 GLY A C 1
ATOM 607 O O . GLY A 1 79 ? 4.076 7.912 -25.107 1.00 70.19 79 GLY A O 1
ATOM 608 N N . ILE A 1 80 ? 3.525 6.860 -27.019 1.00 69.38 80 ILE A N 1
ATOM 609 C CA . ILE A 1 80 ? 3.096 5.602 -26.406 1.00 69.38 80 ILE A CA 1
ATOM 610 C C . ILE A 1 80 ? 4.064 4.521 -26.882 1.00 69.38 80 ILE A C 1
ATOM 612 O O . ILE A 1 80 ? 4.398 4.490 -28.071 1.00 69.38 80 ILE A O 1
ATOM 616 N N . THR A 1 81 ? 4.550 3.677 -25.971 1.00 69.44 81 THR A N 1
ATOM 617 C CA . THR A 1 81 ? 5.423 2.551 -26.335 1.00 69.44 81 THR A CA 1
ATOM 618 C C . THR A 1 81 ? 4.720 1.589 -27.282 1.00 69.44 81 THR A C 1
ATOM 620 O O . THR A 1 81 ? 3.491 1.554 -27.378 1.00 69.44 81 THR A O 1
ATOM 623 N N . ARG A 1 82 ? 5.505 0.734 -27.949 1.00 67.31 82 ARG A N 1
ATOM 624 C CA . ARG A 1 82 ? 4.931 -0.501 -28.489 1.00 67.31 82 ARG A CA 1
ATOM 625 C C . ARG A 1 82 ? 4.252 -1.270 -27.342 1.00 67.31 82 ARG A C 1
ATOM 627 O O . ARG A 1 82 ? 4.805 -1.266 -26.237 1.00 67.31 82 ARG A O 1
ATOM 634 N N . PRO A 1 83 ? 3.079 -1.881 -27.579 1.00 69.31 83 PRO A N 1
ATOM 635 C CA . PRO A 1 83 ? 2.402 -2.665 -26.558 1.00 69.31 83 PRO A CA 1
ATOM 636 C C . PRO A 1 83 ? 3.326 -3.764 -26.037 1.00 69.31 83 PRO A C 1
ATOM 638 O O . PRO A 1 83 ? 3.932 -4.485 -26.831 1.00 69.31 83 PRO A O 1
ATOM 641 N N . LEU A 1 84 ? 3.444 -3.878 -24.715 1.00 77.25 84 LEU A N 1
ATOM 642 C CA . LEU A 1 84 ? 4.041 -5.054 -24.089 1.00 77.25 84 LEU A CA 1
ATOM 643 C C . LEU A 1 84 ? 2.949 -6.120 -24.048 1.00 77.25 84 LEU A C 1
ATOM 645 O O . LEU A 1 84 ? 2.026 -5.997 -23.247 1.00 77.25 84 LEU A O 1
ATOM 649 N N . VAL A 1 85 ? 3.012 -7.073 -24.977 1.00 79.12 85 VAL A N 1
ATOM 650 C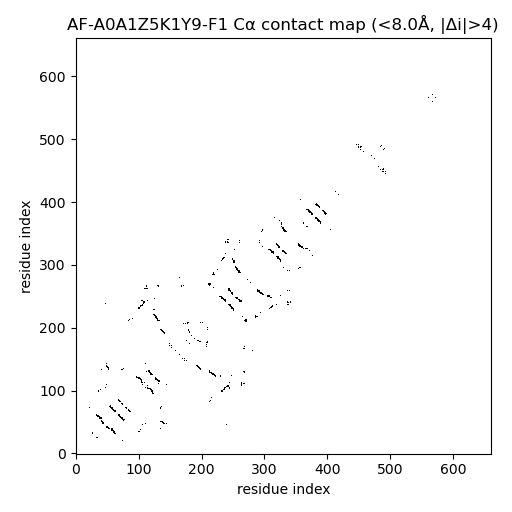 CA . VAL A 1 85 ? 1.984 -8.102 -25.175 1.00 79.12 85 VAL A CA 1
ATOM 651 C C . VAL A 1 85 ? 2.312 -9.322 -24.321 1.00 79.12 85 VAL A C 1
ATOM 653 O O . VAL A 1 85 ? 3.431 -9.825 -24.378 1.00 79.12 85 VAL A O 1
ATOM 656 N N . PHE A 1 86 ? 1.322 -9.799 -23.575 1.00 79.56 86 PHE A N 1
ATOM 657 C CA . PHE A 1 86 ? 1.371 -11.008 -22.762 1.00 79.56 86 PHE A CA 1
ATOM 658 C C . PHE A 1 86 ? 0.305 -11.970 -23.282 1.00 79.56 86 PHE A C 1
ATOM 660 O O . PHE A 1 86 ? -0.893 -11.663 -23.264 1.00 79.56 86 PHE A O 1
ATOM 667 N N . SER A 1 87 ? 0.752 -13.114 -23.793 1.00 68.00 87 SER A N 1
ATOM 668 C CA . SER A 1 87 ? -0.141 -14.139 -24.341 1.00 68.00 87 SER A CA 1
ATOM 669 C C . SER A 1 87 ? -0.707 -15.031 -23.231 1.00 68.00 87 SER A C 1
ATOM 671 O O . SER A 1 87 ? -0.070 -15.218 -22.196 1.00 68.00 87 SER A O 1
ATOM 673 N N . MET A 1 88 ? -1.884 -15.625 -23.451 1.00 63.06 88 MET A N 1
ATOM 674 C CA . MET A 1 88 ? -2.506 -16.548 -22.483 1.00 63.06 88 MET A CA 1
ATOM 675 C C . MET A 1 88 ? -1.639 -17.773 -22.182 1.00 63.06 88 MET A C 1
ATOM 677 O O . MET A 1 88 ? -1.659 -18.276 -21.062 1.00 63.06 88 MET A O 1
ATOM 681 N N . GLU A 1 89 ? -0.819 -18.213 -23.143 1.00 60.25 89 GLU A N 1
ATOM 682 C CA . GLU A 1 89 ? 0.130 -19.316 -22.949 1.00 60.25 89 GLU A CA 1
ATOM 683 C C . GLU A 1 89 ? 1.173 -19.005 -21.860 1.00 60.25 89 GLU A C 1
ATOM 685 O O . GLU A 1 89 ? 1.613 -19.912 -21.156 1.00 60.25 89 GLU A O 1
ATOM 690 N N . GLU A 1 90 ? 1.544 -17.732 -21.685 1.00 63.72 90 GLU A N 1
ATOM 691 C CA . GLU A 1 90 ? 2.471 -17.284 -20.634 1.00 63.72 90 GLU A CA 1
ATOM 692 C C . GLU A 1 90 ? 1.799 -17.156 -19.259 1.00 63.72 90 GLU A C 1
ATOM 694 O O . GLU A 1 90 ? 2.486 -17.024 -18.249 1.00 63.72 90 GLU A O 1
ATOM 699 N N . LEU A 1 91 ? 0.467 -17.215 -19.197 1.00 62.22 91 LEU A N 1
ATOM 700 C CA . LEU A 1 91 ? -0.310 -17.040 -17.973 1.00 62.22 91 LEU A CA 1
ATOM 701 C C . LEU A 1 91 ? -0.740 -18.378 -17.335 1.00 62.22 91 LEU A C 1
ATOM 703 O O . LEU A 1 91 ? -1.543 -18.340 -16.417 1.00 62.22 91 LEU A O 1
ATOM 707 N N . ASP A 1 92 ? -0.221 -19.541 -17.752 1.00 60.22 92 ASP A N 1
ATOM 708 C CA . ASP A 1 92 ? -0.595 -20.902 -17.281 1.00 60.22 92 ASP A CA 1
ATOM 709 C C . ASP A 1 92 ? -2.124 -21.127 -17.212 1.00 60.22 92 ASP A C 1
ATOM 711 O O . ASP A 1 92 ? -2.796 -20.971 -16.188 1.00 60.22 92 ASP A O 1
ATOM 715 N N . ASP A 1 93 ? -2.687 -21.463 -18.370 1.00 52.06 93 ASP A N 1
ATOM 716 C CA . ASP A 1 93 ? -4.109 -21.375 -18.700 1.00 52.06 93 ASP A CA 1
ATOM 717 C C . ASP A 1 93 ? -4.936 -22.605 -18.268 1.00 52.06 93 ASP A C 1
ATOM 719 O O . ASP A 1 93 ? -5.694 -23.194 -19.041 1.00 52.06 93 ASP A O 1
ATOM 723 N N . ARG A 1 94 ? -4.791 -23.055 -17.015 1.00 50.66 94 ARG A N 1
ATOM 724 C CA . ARG A 1 94 ? -5.581 -24.200 -16.513 1.00 50.66 94 ARG A CA 1
ATOM 725 C C . ARG A 1 94 ? -7.057 -23.863 -16.267 1.00 50.66 94 ARG A C 1
ATOM 727 O O . ARG A 1 94 ? -7.857 -24.789 -16.138 1.00 50.66 94 ARG A O 1
ATOM 734 N N . THR A 1 95 ? -7.421 -22.580 -16.199 1.00 54.62 95 THR A N 1
ATOM 735 C CA . THR A 1 95 ? -8.753 -22.128 -15.752 1.00 54.62 95 THR A CA 1
ATOM 736 C C . THR A 1 95 ? -9.471 -21.130 -16.677 1.00 54.62 95 THR A C 1
ATOM 738 O O . THR A 1 95 ? -10.629 -20.828 -16.401 1.00 54.62 95 THR A O 1
ATOM 741 N N . MET A 1 96 ? -8.885 -20.678 -17.803 1.00 60.53 96 MET A N 1
ATOM 742 C CA . MET A 1 96 ? -9.473 -19.646 -18.692 1.00 60.53 96 MET A CA 1
ATOM 743 C C . MET A 1 96 ? -9.914 -18.374 -17.948 1.00 60.53 96 MET A C 1
ATOM 745 O O . MET A 1 96 ? -10.994 -17.823 -18.177 1.00 60.53 96 MET A O 1
ATOM 749 N N . GLU A 1 97 ? -9.087 -17.912 -17.017 1.00 72.88 97 GLU A N 1
ATOM 750 C CA . GLU A 1 97 ? -9.412 -16.764 -16.179 1.00 72.88 97 GLU A CA 1
ATOM 751 C C . GLU A 1 97 ? -8.716 -15.482 -16.630 1.00 72.88 97 GLU A C 1
ATOM 753 O O . GLU A 1 97 ? -7.521 -15.466 -16.925 1.00 72.88 97 GLU A O 1
ATOM 758 N N . SER A 1 98 ? -9.475 -14.385 -16.624 1.00 83.56 98 SER A N 1
ATOM 759 C CA . SER A 1 98 ? -9.019 -13.071 -17.069 1.00 83.56 98 SER A CA 1
ATOM 760 C C . SER A 1 98 ? -8.236 -12.310 -15.999 1.00 83.56 98 SER A C 1
ATOM 762 O O . SER A 1 98 ? -8.564 -12.387 -14.809 1.00 83.56 98 SER A O 1
ATOM 764 N N . ILE A 1 99 ? -7.284 -11.479 -16.430 1.00 88.44 99 ILE A N 1
ATOM 765 C CA . ILE A 1 99 ? -6.669 -10.456 -15.573 1.00 88.44 99 ILE A CA 1
ATOM 766 C C . ILE A 1 99 ? -7.718 -9.377 -15.266 1.00 88.44 99 ILE A C 1
ATOM 768 O O . ILE A 1 99 ? -8.362 -8.849 -16.172 1.00 88.44 99 ILE A O 1
ATOM 772 N N . VAL A 1 100 ? -7.896 -9.050 -13.985 1.00 88.94 100 VAL A N 1
ATOM 773 C CA . VAL A 1 100 ? -8.927 -8.113 -13.504 1.00 88.94 100 VAL A CA 1
ATOM 774 C C . VAL A 1 100 ? -8.362 -6.765 -13.061 1.00 88.94 100 VAL A C 1
ATOM 776 O O . VAL A 1 100 ? -9.055 -5.757 -13.162 1.00 88.94 100 VAL A O 1
ATOM 779 N N . ASP A 1 101 ? -7.106 -6.723 -12.612 1.00 92.44 101 ASP A N 1
ATOM 780 C CA . ASP A 1 101 ? -6.430 -5.496 -12.180 1.00 92.44 101 ASP A CA 1
ATOM 781 C C . ASP A 1 101 ? -4.901 -5.658 -12.265 1.00 92.44 101 ASP A C 1
ATOM 783 O O . ASP A 1 101 ? -4.378 -6.764 -12.427 1.00 92.44 101 ASP A O 1
ATOM 787 N N . PHE A 1 102 ? -4.174 -4.551 -12.140 1.00 94.75 102 PHE A N 1
ATOM 788 C CA . PHE A 1 102 ? -2.725 -4.551 -11.946 1.00 94.75 102 PHE A CA 1
ATOM 789 C C . PHE A 1 102 ? -2.315 -3.427 -10.998 1.00 94.75 102 PHE A C 1
ATOM 791 O O . PHE A 1 102 ? -3.048 -2.454 -10.867 1.00 94.75 102 PHE A O 1
ATOM 798 N N . THR A 1 103 ? -1.133 -3.502 -10.388 1.00 95.25 103 THR A N 1
ATOM 799 C CA . THR A 1 103 ? -0.525 -2.389 -9.637 1.00 95.25 103 THR A CA 1
ATOM 800 C C . THR A 1 103 ? 0.992 -2.355 -9.819 1.00 95.25 103 THR A C 1
ATOM 802 O O . THR A 1 103 ? 1.584 -3.349 -10.233 1.00 95.25 103 THR A O 1
ATOM 805 N N . PHE A 1 104 ? 1.632 -1.225 -9.519 1.00 94.94 104 PHE A N 1
ATOM 806 C CA . PHE A 1 104 ? 3.092 -1.153 -9.424 1.00 94.94 104 PHE A CA 1
ATOM 807 C C . PHE A 1 104 ? 3.553 -1.672 -8.061 1.00 94.94 104 PHE A C 1
ATOM 809 O O . PHE A 1 104 ? 2.936 -1.366 -7.040 1.00 94.94 104 PHE A O 1
ATOM 816 N N . ALA A 1 105 ? 4.637 -2.445 -8.042 1.00 94.50 105 ALA A N 1
ATOM 817 C CA . ALA A 1 105 ? 5.207 -2.954 -6.803 1.00 94.50 105 ALA A CA 1
ATOM 818 C C . ALA A 1 105 ? 6.025 -1.873 -6.081 1.00 94.50 105 ALA A C 1
ATOM 820 O O . ALA A 1 105 ? 6.692 -1.039 -6.694 1.00 94.50 105 ALA A O 1
ATOM 821 N N . ARG A 1 106 ? 5.986 -1.900 -4.750 1.00 92.25 106 ARG A N 1
ATOM 822 C CA . ARG A 1 106 ? 6.725 -0.985 -3.879 1.00 92.25 106 ARG A CA 1
ATOM 823 C C . ARG A 1 106 ? 7.295 -1.766 -2.699 1.00 92.25 106 ARG A C 1
ATOM 825 O O . ARG A 1 106 ? 6.598 -2.584 -2.111 1.00 92.25 106 ARG A O 1
ATOM 832 N N . SER A 1 107 ? 8.564 -1.523 -2.391 1.00 91.88 107 SER A N 1
ATOM 833 C CA . SER A 1 107 ? 9.272 -2.072 -1.231 1.00 91.88 107 SER A CA 1
ATOM 834 C C . SER A 1 107 ? 10.517 -1.229 -0.961 1.00 91.88 107 SER A C 1
ATOM 836 O O . SER A 1 107 ? 11.078 -0.655 -1.901 1.00 91.88 107 SER A O 1
ATOM 838 N N . SER A 1 108 ? 10.976 -1.187 0.289 1.00 89.12 108 SER A N 1
ATOM 839 C CA . SER A 1 108 ? 12.274 -0.615 0.648 1.00 89.12 108 SER A CA 1
ATOM 840 C C . SER A 1 108 ? 13.428 -1.567 0.321 1.00 89.12 108 SER A C 1
ATOM 842 O O . SER A 1 108 ? 14.538 -1.108 0.061 1.00 89.12 108 SER A O 1
ATOM 844 N N . GLY A 1 109 ? 13.155 -2.873 0.215 1.00 84.88 109 GLY A N 1
ATOM 845 C CA . GLY A 1 109 ? 14.099 -3.879 -0.264 1.00 84.88 109 GLY A CA 1
ATOM 846 C C . GLY A 1 109 ? 14.131 -3.928 -1.792 1.00 84.88 109 GLY A C 1
ATOM 847 O O . GLY A 1 109 ? 13.093 -4.098 -2.434 1.00 84.88 109 GLY A O 1
ATOM 848 N N . LEU A 1 110 ? 15.321 -3.786 -2.391 1.00 91.75 110 LEU A N 1
ATOM 849 C CA . LEU A 1 110 ? 15.493 -3.734 -3.855 1.00 91.75 110 LEU A CA 1
ATOM 850 C C . LEU A 1 110 ? 14.542 -2.720 -4.509 1.00 91.75 110 LEU A C 1
ATOM 852 O O . LEU A 1 110 ? 13.865 -3.000 -5.502 1.00 91.75 110 LEU A O 1
ATOM 856 N N . SER A 1 111 ? 14.460 -1.534 -3.911 1.00 93.19 111 SER A N 1
ATOM 857 C CA . SER A 1 111 ? 13.391 -0.565 -4.161 1.00 93.19 111 SER A CA 1
ATOM 858 C C . SER A 1 111 ? 13.275 -0.102 -5.621 1.00 93.19 111 SER A C 1
ATOM 860 O O . SER A 1 111 ? 12.157 0.100 -6.107 1.00 93.19 111 SER A O 1
ATOM 862 N N . LEU A 1 112 ? 14.390 -0.008 -6.361 1.00 94.44 112 LEU A N 1
ATOM 863 C CA . LEU A 1 112 ? 14.379 0.268 -7.806 1.00 94.44 112 LEU A CA 1
ATOM 864 C C . LEU A 1 112 ? 13.716 -0.861 -8.603 1.00 94.44 112 LEU A C 1
ATOM 866 O O . LEU A 1 112 ? 12.834 -0.596 -9.417 1.00 94.44 112 LEU A O 1
ATOM 870 N N . LEU A 1 113 ? 14.113 -2.110 -8.351 1.00 95.00 113 LEU A N 1
ATOM 871 C CA . LEU A 1 113 ? 13.595 -3.284 -9.060 1.00 95.00 113 LEU A CA 1
ATOM 872 C C . LEU A 1 113 ? 12.099 -3.461 -8.786 1.00 95.00 113 LEU A C 1
ATOM 874 O O . LEU A 1 113 ? 11.324 -3.668 -9.718 1.00 95.00 113 LEU A O 1
ATOM 878 N N . SER A 1 114 ? 11.679 -3.263 -7.536 1.00 94.94 114 SER A N 1
ATOM 879 C CA . SER A 1 114 ? 10.264 -3.243 -7.155 1.00 94.94 114 SER A CA 1
ATOM 880 C C . SER A 1 114 ? 9.495 -2.141 -7.892 1.00 94.94 114 SER A C 1
ATOM 882 O O . SER A 1 114 ? 8.499 -2.423 -8.549 1.00 94.94 114 SER A O 1
ATOM 884 N N . SER A 1 115 ? 9.996 -0.901 -7.882 1.00 94.19 115 SER A N 1
ATOM 885 C CA . SER A 1 115 ? 9.317 0.251 -8.504 1.00 94.19 115 SER A CA 1
ATOM 886 C C . SER A 1 115 ? 9.230 0.177 -10.033 1.00 94.19 115 SER A C 1
ATOM 888 O O . SER A 1 115 ? 8.398 0.848 -10.641 1.00 94.19 115 SER A O 1
ATOM 890 N N . MET A 1 116 ? 10.093 -0.624 -10.659 1.00 94.44 116 MET A N 1
ATOM 891 C CA . MET A 1 116 ? 10.071 -0.931 -12.089 1.00 94.44 116 MET A CA 1
ATOM 892 C C . MET A 1 116 ? 9.229 -2.170 -12.407 1.00 94.44 116 MET A C 1
ATOM 894 O O . MET A 1 116 ? 9.289 -2.670 -13.522 1.00 94.44 116 MET A O 1
ATOM 898 N N . SER A 1 117 ? 8.461 -2.700 -11.462 1.00 95.50 117 SER A N 1
ATOM 899 C CA . SER A 1 117 ? 7.702 -3.932 -11.655 1.00 95.50 117 SER A CA 1
ATOM 900 C C . SER A 1 117 ? 6.210 -3.693 -11.507 1.00 95.50 117 SER A C 1
ATOM 902 O O . SER A 1 117 ? 5.764 -2.870 -10.706 1.00 95.50 117 SER A O 1
ATOM 904 N N . VAL A 1 118 ? 5.430 -4.447 -12.271 1.00 95.50 118 VAL A N 1
ATOM 905 C CA . VAL A 1 118 ? 3.972 -4.503 -12.145 1.00 95.50 118 VAL A CA 1
ATOM 906 C C . VAL A 1 118 ? 3.547 -5.885 -11.686 1.00 95.50 118 VAL A C 1
ATOM 908 O O . VAL A 1 118 ? 4.154 -6.880 -12.077 1.00 95.50 118 VAL A O 1
ATOM 911 N N . ILE A 1 119 ? 2.501 -5.934 -10.868 1.00 95.19 119 ILE A N 1
ATOM 912 C CA . ILE A 1 119 ? 1.830 -7.153 -10.427 1.00 95.19 119 ILE A CA 1
ATOM 913 C C . ILE A 1 119 ? 0.452 -7.193 -11.078 1.00 95.19 119 ILE A C 1
ATOM 915 O O . ILE A 1 119 ? -0.283 -6.209 -11.006 1.00 95.19 119 ILE A O 1
ATOM 919 N N . PHE A 1 120 ? 0.105 -8.317 -11.691 1.00 93.94 120 PHE A N 1
ATOM 920 C CA . PHE A 1 120 ? -1.209 -8.595 -12.260 1.00 93.94 120 PHE A CA 1
ATOM 921 C C . PHE A 1 120 ? -2.019 -9.481 -11.320 1.00 93.94 120 PHE A C 1
ATOM 923 O O . PHE A 1 120 ? -1.470 -10.399 -10.711 1.00 93.94 120 PHE A O 1
ATOM 930 N N . LEU A 1 121 ? -3.324 -9.229 -11.259 1.00 92.38 121 LEU A N 1
ATOM 931 C CA . LEU A 1 121 ? -4.294 -10.018 -10.506 1.00 92.38 121 LEU A CA 1
ATOM 932 C C . LEU A 1 121 ? -5.235 -10.743 -11.469 1.00 92.38 121 LEU A C 1
ATOM 934 O O . LEU A 1 121 ? -5.885 -10.096 -12.294 1.00 92.38 121 LEU A O 1
ATOM 938 N N . LYS A 1 122 ? -5.358 -12.065 -11.334 1.00 89.50 122 LYS A N 1
ATOM 939 C CA . LYS A 1 122 ? -6.424 -12.850 -11.975 1.00 89.50 122 LYS A CA 1
ATOM 940 C C . LYS A 1 122 ? -7.687 -12.908 -11.118 1.00 89.50 122 LYS A C 1
ATOM 942 O O . LYS A 1 122 ? -7.633 -12.716 -9.905 1.00 89.50 122 LYS A O 1
ATOM 947 N N . GLY A 1 123 ? -8.818 -13.237 -11.745 1.00 86.38 123 GLY A N 1
ATOM 948 C CA . GLY A 1 123 ? -10.099 -13.450 -11.058 1.00 86.38 123 GLY A CA 1
ATOM 949 C C . GLY A 1 123 ? -10.066 -14.518 -9.949 1.00 86.38 123 GLY A C 1
ATOM 950 O O . GLY A 1 123 ? -10.752 -14.342 -8.940 1.00 86.38 123 GLY A O 1
ATOM 951 N N . SER A 1 124 ? -9.241 -15.568 -10.075 1.00 85.44 124 SER A N 1
ATOM 952 C CA . SER A 1 124 ? -8.967 -16.559 -9.015 1.00 85.44 124 SER A CA 1
ATOM 953 C C . SER A 1 124 ? -8.372 -15.944 -7.753 1.00 85.44 124 SER A C 1
ATOM 955 O O . SER A 1 124 ? -8.583 -16.455 -6.651 1.00 85.44 124 SER A O 1
ATOM 957 N N . GLY A 1 125 ? -7.616 -14.856 -7.904 1.00 86.31 125 GLY A N 1
ATOM 958 C CA . GLY A 1 125 ? -6.685 -14.353 -6.901 1.00 86.31 125 GLY A CA 1
ATOM 959 C C . GLY A 1 125 ? -5.223 -14.722 -7.169 1.00 86.31 125 GLY A C 1
ATOM 960 O O . GLY A 1 125 ? -4.376 -14.385 -6.346 1.00 86.31 125 GLY A O 1
ATOM 961 N N . ASP A 1 126 ? -4.908 -15.388 -8.287 1.00 88.44 126 ASP A N 1
ATOM 962 C CA . ASP A 1 126 ? -3.516 -15.652 -8.665 1.00 88.44 126 ASP A CA 1
ATOM 963 C C . ASP A 1 126 ? -2.790 -14.354 -9.031 1.00 88.44 126 ASP A C 1
ATOM 965 O O . ASP A 1 126 ? -3.346 -13.465 -9.690 1.00 88.44 126 ASP A O 1
ATOM 969 N N . LEU A 1 127 ? -1.521 -14.272 -8.632 1.00 91.06 127 LEU A N 1
ATOM 970 C CA . LEU A 1 127 ? -0.671 -13.112 -8.870 1.00 91.06 127 LEU A CA 1
ATOM 971 C C . LEU A 1 127 ? 0.475 -13.440 -9.819 1.00 91.06 127 LEU A C 1
ATOM 973 O O . LEU A 1 127 ? 1.208 -14.409 -9.621 1.00 91.06 127 LEU A O 1
ATOM 977 N N . TYR A 1 128 ? 0.673 -12.569 -10.801 1.00 91.75 128 TYR A N 1
ATOM 978 C CA . TYR A 1 128 ? 1.768 -12.621 -11.772 1.00 91.75 128 TYR A CA 1
ATOM 979 C C . TYR A 1 128 ? 2.524 -11.295 -11.745 1.00 91.75 128 TYR A C 1
ATOM 981 O O . TYR A 1 128 ? 1.999 -10.300 -11.251 1.00 91.75 128 TYR A O 1
ATOM 989 N N . SER A 1 129 ? 3.736 -11.238 -12.286 1.00 93.00 129 SER A N 1
ATOM 990 C CA . SER A 1 129 ? 4.469 -9.980 -12.448 1.00 93.00 129 SER A CA 1
ATOM 991 C C . SER A 1 129 ? 4.978 -9.775 -13.864 1.00 93.00 129 SER A C 1
ATOM 993 O O . SER A 1 129 ? 5.088 -10.705 -14.656 1.00 93.00 129 SER A O 1
ATOM 995 N N . ALA A 1 130 ? 5.313 -8.534 -14.190 1.00 93.06 130 ALA A N 1
ATOM 996 C CA . ALA A 1 130 ? 6.182 -8.213 -15.310 1.00 93.06 130 ALA A CA 1
ATOM 997 C C . ALA A 1 130 ? 7.197 -7.159 -14.868 1.00 93.06 130 ALA A C 1
ATOM 999 O O . ALA A 1 130 ? 6.863 -6.178 -14.201 1.00 93.06 130 ALA A O 1
ATOM 1000 N N . SER A 1 131 ? 8.452 -7.380 -15.241 1.00 94.06 131 SER A N 1
ATOM 1001 C CA . SER A 1 131 ? 9.579 -6.513 -14.914 1.00 94.06 131 SER A CA 1
ATOM 1002 C C . SER A 1 131 ? 10.636 -6.661 -16.003 1.00 94.06 131 SER A C 1
ATOM 1004 O O . SER A 1 131 ? 10.925 -7.803 -16.379 1.00 94.06 131 SER A O 1
ATOM 1006 N N . PRO A 1 132 ? 11.221 -5.566 -16.519 1.00 93.25 132 PRO A N 1
ATOM 1007 C CA . PRO A 1 132 ? 11.101 -4.184 -16.049 1.00 93.25 132 PRO A CA 1
ATOM 1008 C C . PRO A 1 132 ? 10.111 -3.332 -16.870 1.00 93.25 132 PRO A C 1
ATOM 1010 O O . PRO A 1 132 ? 10.074 -3.389 -18.094 1.00 93.25 132 PRO A O 1
ATOM 1013 N N . ILE A 1 133 ? 9.365 -2.459 -16.199 1.00 92.12 133 ILE A N 1
ATOM 1014 C CA . ILE A 1 133 ? 8.461 -1.443 -16.744 1.00 92.12 133 ILE A CA 1
ATOM 1015 C C . ILE A 1 133 ? 9.034 -0.069 -16.390 1.00 92.12 133 ILE A C 1
ATOM 1017 O O . ILE A 1 133 ? 8.958 0.376 -15.246 1.00 92.12 133 ILE A O 1
ATOM 1021 N N . VAL A 1 134 ? 9.629 0.611 -17.371 1.00 90.31 134 VAL A N 1
ATOM 1022 C CA . VAL A 1 134 ? 10.308 1.898 -17.156 1.00 90.31 134 VAL A CA 1
ATOM 1023 C C . VAL A 1 134 ? 9.733 2.955 -18.090 1.00 90.31 134 VAL A C 1
ATOM 1025 O O . VAL A 1 134 ? 9.400 2.684 -19.244 1.00 90.31 134 VAL A O 1
ATOM 1028 N N . PHE A 1 135 ? 9.623 4.182 -17.590 1.00 89.75 135 PHE A N 1
ATOM 1029 C CA . PHE A 1 135 ? 9.204 5.337 -18.374 1.00 89.75 135 PHE A CA 1
ATOM 1030 C C . PHE A 1 135 ? 10.418 6.149 -18.818 1.00 89.75 135 PHE A C 1
ATOM 1032 O O . PHE A 1 135 ? 11.343 6.384 -18.045 1.00 89.75 135 PHE A O 1
ATOM 1039 N N . ASP A 1 136 ? 10.396 6.617 -20.062 1.00 87.56 136 ASP A N 1
ATOM 1040 C CA . ASP A 1 136 ? 11.419 7.515 -20.583 1.00 87.56 136 ASP A CA 1
ATOM 1041 C C . ASP A 1 136 ? 11.476 8.819 -19.772 1.00 87.56 136 ASP A C 1
ATOM 1043 O O . ASP A 1 136 ? 10.437 9.407 -19.454 1.00 87.56 136 ASP A O 1
ATOM 1047 N N . GLY A 1 137 ? 12.685 9.256 -19.413 1.00 85.69 137 GLY A N 1
ATOM 1048 C CA . GLY A 1 137 ? 12.898 10.422 -18.555 1.00 85.69 137 GLY A CA 1
ATOM 1049 C C . GLY A 1 137 ? 12.593 10.188 -17.072 1.00 85.69 137 GLY A C 1
ATOM 1050 O O . GLY A 1 137 ? 12.516 11.151 -16.312 1.00 85.69 137 GLY A O 1
ATOM 1051 N N . CYS A 1 138 ? 12.395 8.939 -16.646 1.00 90.19 138 CYS A N 1
ATOM 1052 C CA . CYS A 1 138 ? 12.248 8.604 -15.235 1.00 90.19 138 CYS A CA 1
ATOM 1053 C C . CYS A 1 138 ? 13.561 8.825 -14.471 1.00 90.19 138 CYS A C 1
ATOM 1055 O O . CYS A 1 138 ? 14.623 8.426 -14.939 1.00 90.19 138 CYS A O 1
ATOM 1057 N N . VAL A 1 139 ? 13.485 9.456 -13.301 1.00 91.38 139 VAL A N 1
ATOM 1058 C CA . VAL A 1 139 ? 14.645 9.836 -12.488 1.00 91.38 139 VAL A CA 1
ATOM 1059 C C . VAL A 1 139 ? 14.721 8.973 -11.234 1.00 91.38 139 VAL A C 1
ATOM 1061 O O . VAL A 1 139 ? 13.707 8.753 -10.568 1.00 91.38 139 VAL A O 1
ATOM 1064 N N . VAL A 1 140 ? 15.924 8.515 -10.888 1.00 92.69 140 VAL A N 1
ATOM 1065 C CA . VAL A 1 140 ? 16.192 7.676 -9.710 1.00 92.69 140 VAL A CA 1
ATOM 1066 C C . VAL A 1 140 ? 17.421 8.179 -8.947 1.00 92.69 140 VAL A C 1
ATOM 1068 O O . VAL A 1 140 ? 18.368 8.659 -9.575 1.00 92.69 140 VAL A O 1
ATOM 1071 N N . PRO A 1 141 ? 17.458 8.102 -7.605 1.00 91.44 141 PRO A N 1
ATOM 1072 C CA . PRO A 1 141 ? 18.676 8.384 -6.849 1.00 91.44 141 PRO A CA 1
ATOM 1073 C C . PRO A 1 141 ? 19.789 7.390 -7.205 1.00 91.44 141 PRO A C 1
ATOM 1075 O O . PRO A 1 141 ? 19.543 6.183 -7.257 1.00 91.44 141 PRO A O 1
ATOM 1078 N N . ILE A 1 142 ? 21.026 7.868 -7.385 1.00 90.12 142 ILE A N 1
ATOM 1079 C CA . ILE A 1 142 ? 22.157 6.979 -7.722 1.00 90.12 142 ILE A CA 1
ATOM 1080 C C . ILE A 1 142 ? 22.415 5.953 -6.616 1.00 90.12 142 ILE A C 1
ATOM 1082 O O . ILE A 1 142 ? 22.769 4.819 -6.914 1.00 90.12 142 ILE A O 1
ATOM 1086 N N . SER A 1 143 ? 22.180 6.305 -5.349 1.00 90.12 143 SER A N 1
ATOM 1087 C CA . SER A 1 143 ? 22.283 5.358 -4.233 1.00 90.12 143 SER A CA 1
ATOM 1088 C C . SER A 1 143 ? 21.399 4.128 -4.431 1.00 90.12 143 SER A C 1
ATOM 1090 O O . SER A 1 143 ? 21.830 3.017 -4.152 1.00 90.12 143 SER A O 1
ATOM 1092 N N . THR A 1 144 ? 20.186 4.326 -4.948 1.00 92.06 144 THR A N 1
ATOM 1093 C CA . THR A 1 144 ? 19.212 3.255 -5.157 1.00 92.06 144 THR A CA 1
ATOM 1094 C C . THR A 1 144 ? 19.529 2.430 -6.402 1.00 92.06 144 THR A C 1
ATOM 1096 O O . THR A 1 144 ? 19.365 1.213 -6.395 1.00 92.06 144 THR A O 1
ATOM 1099 N N . LEU A 1 145 ? 20.027 3.074 -7.463 1.00 92.44 145 LEU A N 1
ATOM 1100 C CA . LEU A 1 145 ? 20.547 2.371 -8.639 1.00 92.44 145 LEU A CA 1
ATOM 1101 C C . LEU A 1 145 ? 21.744 1.490 -8.269 1.00 92.44 145 LEU A C 1
ATOM 1103 O O . LEU A 1 145 ? 21.781 0.318 -8.630 1.00 92.44 145 LEU A O 1
ATOM 1107 N N . LYS A 1 146 ? 22.684 2.044 -7.499 1.00 90.88 146 LYS A N 1
ATOM 1108 C CA . LYS A 1 146 ? 23.862 1.329 -7.018 1.00 90.88 146 LYS A CA 1
ATOM 1109 C C . LYS A 1 146 ? 23.483 0.148 -6.130 1.00 90.88 146 LYS A C 1
ATOM 1111 O O . LYS A 1 146 ? 24.020 -0.926 -6.324 1.00 90.88 146 LYS A O 1
ATOM 1116 N N . GLU A 1 147 ? 22.540 0.315 -5.205 1.00 92.81 147 GLU A N 1
ATOM 1117 C CA . GLU A 1 147 ? 22.048 -0.791 -4.372 1.00 92.81 147 GLU A CA 1
ATOM 1118 C C . GLU A 1 147 ? 21.508 -1.954 -5.221 1.00 92.81 147 GLU A C 1
ATOM 1120 O O . GLU A 1 147 ? 21.822 -3.114 -4.957 1.00 92.81 147 GLU A O 1
ATOM 1125 N N . ALA A 1 148 ? 20.727 -1.648 -6.264 1.00 93.75 148 ALA A N 1
ATOM 1126 C CA . ALA A 1 148 ? 20.190 -2.664 -7.162 1.00 93.75 148 ALA A CA 1
ATOM 1127 C C . ALA A 1 148 ? 21.294 -3.379 -7.956 1.00 93.75 148 ALA A C 1
ATOM 1129 O O . ALA A 1 148 ? 21.254 -4.602 -8.075 1.00 93.75 148 ALA A O 1
ATOM 1130 N N . ILE A 1 149 ? 22.279 -2.637 -8.469 1.00 93.12 149 ILE A N 1
ATOM 1131 C CA . ILE A 1 149 ? 23.389 -3.203 -9.247 1.00 93.12 149 ILE A CA 1
ATOM 1132 C C . ILE A 1 149 ? 24.329 -4.006 -8.345 1.00 93.12 149 ILE A C 1
ATOM 1134 O O . ILE A 1 149 ? 24.565 -5.176 -8.627 1.00 93.12 149 ILE A O 1
ATOM 1138 N N . ASP A 1 150 ? 24.749 -3.459 -7.201 1.00 92.62 150 ASP A N 1
ATOM 1139 C CA . ASP A 1 150 ? 25.581 -4.156 -6.212 1.00 92.62 150 ASP A CA 1
ATOM 1140 C C . ASP A 1 150 ? 24.917 -5.484 -5.779 1.00 92.62 150 ASP A C 1
ATOM 1142 O O . ASP A 1 150 ? 25.589 -6.508 -5.639 1.00 92.62 150 ASP A O 1
ATOM 1146 N N . PHE A 1 151 ? 23.587 -5.506 -5.606 1.00 94.38 151 PHE A N 1
ATOM 1147 C CA . PHE A 1 151 ? 22.842 -6.734 -5.313 1.00 94.38 151 PHE A CA 1
ATOM 1148 C C . PHE A 1 151 ? 22.887 -7.747 -6.466 1.00 94.38 151 PHE A C 1
ATOM 1150 O O . PHE A 1 151 ? 23.123 -8.940 -6.237 1.00 94.38 151 PHE A O 1
ATOM 1157 N N . VAL A 1 152 ? 22.645 -7.294 -7.698 1.00 93.94 152 VAL A N 1
ATOM 1158 C CA . VAL A 1 152 ? 22.660 -8.136 -8.901 1.00 93.94 152 VAL A CA 1
ATOM 1159 C C . VAL A 1 152 ? 24.059 -8.714 -9.132 1.00 93.94 152 VAL A C 1
ATOM 1161 O O . VAL A 1 152 ? 24.188 -9.924 -9.331 1.00 93.94 152 VAL A O 1
ATOM 1164 N N . GLU A 1 153 ? 25.109 -7.902 -9.030 1.00 92.62 153 GLU A N 1
ATOM 1165 C CA . GLU A 1 153 ? 26.506 -8.318 -9.179 1.00 92.62 153 GLU A CA 1
ATOM 1166 C C . GLU A 1 153 ? 26.927 -9.308 -8.088 1.00 92.62 153 GLU A C 1
ATOM 1168 O O . GLU A 1 153 ? 27.455 -10.382 -8.394 1.00 92.62 153 GLU A O 1
ATOM 1173 N N . ALA A 1 154 ? 26.645 -8.999 -6.816 1.00 92.88 154 ALA A N 1
ATOM 1174 C CA . ALA A 1 154 ? 26.979 -9.877 -5.695 1.00 92.88 154 ALA A CA 1
ATOM 1175 C C . ALA A 1 154 ? 26.281 -11.239 -5.811 1.00 92.88 154 ALA A C 1
ATOM 1177 O O . ALA A 1 154 ? 26.890 -12.281 -5.555 1.00 92.88 154 ALA A O 1
ATOM 1178 N N . THR A 1 155 ? 25.017 -11.243 -6.245 1.00 92.19 155 THR A N 1
ATOM 1179 C CA . THR A 1 155 ? 24.263 -12.480 -6.472 1.00 92.19 155 THR A CA 1
ATOM 1180 C C . THR A 1 155 ? 24.843 -13.254 -7.654 1.00 92.19 155 THR A C 1
ATOM 1182 O O . THR A 1 155 ? 25.111 -14.448 -7.527 1.00 92.19 155 THR A O 1
ATOM 1185 N N . THR A 1 156 ? 25.131 -12.583 -8.771 1.00 93.44 156 THR A N 1
ATOM 1186 C CA . THR A 1 156 ? 25.724 -13.197 -9.973 1.00 93.44 156 THR A CA 1
ATOM 1187 C C . THR A 1 156 ? 27.079 -13.836 -9.680 1.00 93.44 156 THR A C 1
ATOM 1189 O O . THR A 1 156 ? 27.332 -14.953 -10.127 1.00 93.44 156 THR A O 1
ATOM 1192 N N . ALA A 1 157 ? 27.927 -13.187 -8.875 1.00 91.69 157 ALA A N 1
ATOM 1193 C CA . ALA A 1 157 ? 29.242 -13.700 -8.487 1.00 91.69 157 ALA A CA 1
ATOM 1194 C C . ALA A 1 157 ? 29.177 -15.006 -7.672 1.00 91.69 157 ALA A C 1
ATOM 1196 O O . ALA A 1 157 ? 30.143 -15.770 -7.648 1.00 91.69 157 ALA A O 1
ATOM 1197 N N . SER A 1 158 ? 28.047 -15.271 -7.009 1.00 91.25 158 SER A N 1
ATOM 1198 C CA . SER A 1 158 ? 27.819 -16.493 -6.228 1.00 91.25 158 SER A CA 1
ATOM 1199 C C . SER A 1 158 ? 27.231 -17.657 -7.039 1.00 91.25 158 SER A C 1
ATOM 1201 O O . SER A 1 158 ? 27.186 -18.785 -6.544 1.00 91.25 158 SER A O 1
ATOM 1203 N N . LEU A 1 159 ? 26.780 -17.400 -8.271 1.00 93.00 159 LEU A N 1
ATOM 1204 C CA . LEU A 1 159 ? 26.093 -18.365 -9.130 1.00 93.00 159 LEU A CA 1
ATOM 1205 C C . LEU A 1 159 ? 27.024 -18.895 -10.229 1.00 93.00 159 LEU A C 1
ATOM 1207 O O . LEU A 1 159 ? 27.914 -18.199 -10.709 1.00 93.00 159 LEU A O 1
ATOM 1211 N N . ASP A 1 160 ? 26.786 -20.130 -10.671 1.00 91.50 160 ASP A N 1
ATOM 1212 C CA . ASP A 1 160 ? 27.483 -20.683 -11.835 1.00 91.50 160 ASP A CA 1
ATOM 1213 C C . ASP A 1 160 ? 26.839 -20.195 -13.142 1.00 91.50 160 ASP A C 1
ATOM 1215 O O . ASP A 1 160 ? 25.616 -20.173 -13.276 1.00 91.50 160 ASP A O 1
ATOM 1219 N N . SER A 1 161 ? 27.674 -19.888 -14.136 1.00 90.25 161 SER A N 1
ATOM 1220 C CA . SER A 1 161 ? 27.301 -19.476 -15.496 1.00 90.25 161 SER A CA 1
ATOM 1221 C C . SER A 1 161 ? 26.339 -20.430 -16.215 1.00 90.25 161 SER A C 1
ATOM 1223 O O . SER A 1 161 ? 25.586 -20.027 -17.108 1.00 90.25 161 SER A O 1
ATOM 1225 N N . SER A 1 162 ? 26.328 -21.704 -15.813 1.00 89.06 162 SER A N 1
ATOM 1226 C CA . SER A 1 162 ? 25.400 -22.707 -16.334 1.00 89.06 162 SER A CA 1
ATOM 1227 C C . SER A 1 162 ? 23.959 -22.523 -15.833 1.00 89.06 162 SER A C 1
ATOM 1229 O O . SER A 1 162 ? 23.025 -22.979 -16.502 1.00 89.06 162 SER A O 1
ATOM 1231 N N . GLN A 1 163 ? 23.742 -21.810 -14.722 1.00 92.25 163 GLN A N 1
ATOM 1232 C CA . GLN A 1 163 ? 22.436 -21.686 -14.078 1.00 92.25 163 GLN A CA 1
ATOM 1233 C C . GLN A 1 163 ? 21.529 -20.641 -14.759 1.00 92.25 163 GLN A C 1
ATOM 1235 O O . GLN A 1 163 ? 22.002 -19.563 -15.128 1.00 92.25 163 GLN A O 1
ATOM 1240 N N . PRO A 1 164 ? 20.209 -20.901 -14.859 1.00 92.12 164 PRO A N 1
ATOM 1241 C CA . PRO A 1 164 ? 19.232 -19.937 -15.377 1.00 92.12 164 PRO A CA 1
ATOM 1242 C C . PRO A 1 164 ? 19.264 -18.588 -14.649 1.00 92.12 164 PRO A C 1
ATOM 1244 O O . PRO A 1 164 ? 19.262 -17.538 -15.288 1.00 92.12 164 PRO A O 1
ATOM 1247 N N . LYS A 1 165 ? 19.389 -18.609 -13.313 1.00 92.00 165 LYS A N 1
ATOM 1248 C CA . LYS A 1 165 ? 19.495 -17.392 -12.496 1.00 92.00 165 LYS A CA 1
ATOM 1249 C C . LYS A 1 165 ? 20.693 -16.539 -12.893 1.00 92.00 165 LYS A C 1
ATOM 1251 O O . LYS A 1 165 ? 20.533 -15.342 -13.083 1.00 92.00 165 LYS A O 1
ATOM 1256 N N . TRP A 1 166 ? 21.869 -17.136 -13.097 1.00 94.38 166 TRP A N 1
ATOM 1257 C CA . TRP A 1 166 ? 23.053 -16.377 -13.514 1.00 94.38 166 TRP A CA 1
ATOM 1258 C C . TRP A 1 166 ? 22.790 -15.592 -14.808 1.00 94.38 166 TRP A C 1
ATOM 1260 O O . TRP A 1 166 ? 23.110 -14.406 -14.892 1.00 94.38 166 TRP A O 1
ATOM 1270 N N . ARG A 1 167 ? 22.129 -16.222 -15.791 1.00 93.12 167 ARG A N 1
ATOM 1271 C CA . ARG A 1 167 ? 21.750 -15.563 -17.051 1.00 93.12 167 ARG A CA 1
ATOM 1272 C C . ARG A 1 167 ? 20.721 -14.454 -16.835 1.00 93.12 167 ARG A C 1
ATOM 1274 O O . ARG A 1 167 ? 20.894 -13.377 -17.395 1.00 93.12 167 ARG A O 1
ATOM 1281 N N . GLN A 1 168 ? 19.703 -14.684 -16.004 1.00 94.00 168 GLN A N 1
ATOM 1282 C CA . GLN A 1 168 ? 18.707 -13.668 -15.650 1.00 94.00 168 GLN A CA 1
ATOM 1283 C C . GLN A 1 168 ? 19.368 -12.422 -15.043 1.00 94.00 168 GLN A C 1
ATOM 1285 O O . GLN A 1 168 ? 19.167 -11.318 -15.545 1.00 94.00 168 GLN A O 1
ATOM 1290 N N . TYR A 1 169 ? 20.193 -12.599 -14.007 1.00 94.88 169 TYR A N 1
ATOM 1291 C CA . TYR A 1 169 ? 20.871 -11.494 -13.330 1.00 94.88 169 TYR A CA 1
ATOM 1292 C C . TYR A 1 169 ? 21.850 -10.759 -14.256 1.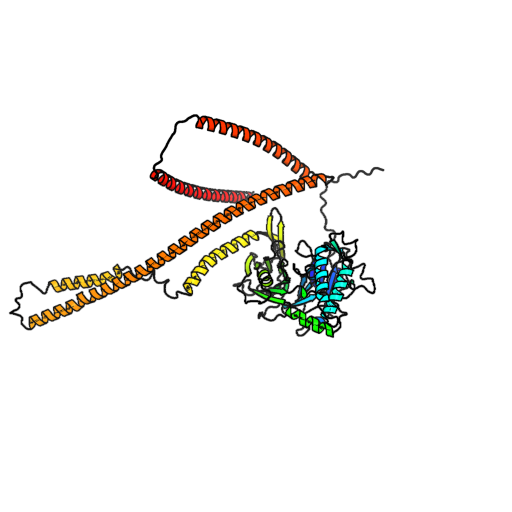00 94.88 169 TYR A C 1
ATOM 1294 O O . TYR A 1 169 ? 21.877 -9.535 -14.251 1.00 94.88 169 TYR A O 1
ATOM 1302 N N . THR A 1 170 ? 22.569 -11.474 -15.126 1.00 93.25 170 THR A N 1
ATOM 1303 C CA . THR A 1 170 ? 23.471 -10.857 -16.118 1.00 93.25 170 THR A CA 1
ATOM 1304 C C . THR A 1 170 ? 22.720 -9.959 -17.108 1.00 93.25 170 THR A C 1
ATOM 1306 O O . THR A 1 170 ? 23.191 -8.882 -17.469 1.00 93.25 170 THR A O 1
ATOM 1309 N N . VAL A 1 171 ? 21.541 -10.385 -17.574 1.00 92.56 171 VAL A N 1
ATOM 1310 C CA . VAL A 1 171 ? 20.727 -9.562 -18.484 1.00 92.56 171 VAL A CA 1
ATOM 1311 C C . VAL A 1 171 ? 20.079 -8.396 -17.731 1.00 92.56 171 VAL A C 1
ATOM 1313 O O . VAL A 1 171 ? 20.000 -7.298 -18.279 1.00 92.56 171 VAL A O 1
ATOM 1316 N N . ALA A 1 172 ? 19.656 -8.606 -16.482 1.00 93.94 172 ALA A N 1
ATOM 1317 C CA . ALA A 1 172 ? 19.116 -7.551 -15.627 1.00 93.94 172 ALA A CA 1
ATOM 1318 C C . ALA A 1 172 ? 20.149 -6.446 -15.352 1.00 93.94 172 ALA A C 1
ATOM 1320 O O . ALA A 1 172 ? 19.825 -5.272 -15.504 1.00 93.94 172 ALA A O 1
ATOM 1321 N N . ASP A 1 173 ? 21.387 -6.819 -15.020 1.00 93.69 173 ASP A N 1
ATOM 1322 C CA . ASP A 1 173 ? 22.512 -5.898 -14.827 1.00 93.69 173 ASP A CA 1
ATOM 1323 C C . ASP A 1 173 ? 22.721 -5.008 -16.056 1.00 93.69 173 ASP A C 1
ATOM 1325 O O . ASP A 1 173 ? 22.644 -3.778 -15.999 1.00 93.69 173 ASP A O 1
ATOM 1329 N N . ARG A 1 174 ? 22.853 -5.653 -17.219 1.00 91.44 174 ARG A N 1
ATOM 1330 C CA . ARG A 1 174 ? 23.036 -4.957 -18.488 1.00 91.44 174 ARG A CA 1
ATOM 1331 C C . ARG A 1 174 ? 21.870 -4.028 -18.819 1.00 91.44 174 ARG A C 1
ATOM 1333 O O . ARG A 1 174 ? 22.103 -2.928 -19.314 1.00 91.44 174 ARG A O 1
ATOM 1340 N N . TYR A 1 175 ? 20.636 -4.443 -18.530 1.00 92.62 175 TYR A N 1
ATOM 1341 C CA . TYR A 1 175 ? 19.464 -3.590 -18.707 1.00 92.62 175 TYR A CA 1
ATOM 1342 C C . TYR A 1 175 ? 19.543 -2.334 -17.836 1.00 92.62 175 TYR A C 1
ATOM 1344 O O . TYR A 1 175 ? 19.288 -1.240 -18.334 1.00 92.62 175 TYR A O 1
ATOM 1352 N N . LEU A 1 176 ? 19.904 -2.462 -16.555 1.00 92.50 176 LEU A N 1
ATOM 1353 C CA . LEU A 1 176 ? 20.009 -1.320 -15.641 1.00 92.50 176 LEU A CA 1
ATOM 1354 C C . LEU A 1 176 ? 21.076 -0.324 -16.110 1.00 92.50 176 LEU A C 1
ATOM 1356 O O . LEU A 1 176 ? 20.798 0.876 -16.176 1.00 92.50 176 LEU A O 1
ATOM 1360 N N . LEU A 1 177 ? 22.251 -0.824 -16.500 1.00 89.69 177 LEU A N 1
ATOM 1361 C CA . LEU A 1 177 ? 23.351 -0.007 -17.019 1.00 89.69 177 LEU A CA 1
ATOM 1362 C C . LEU A 1 177 ? 22.989 0.684 -18.341 1.00 89.69 177 LEU A C 1
ATOM 1364 O O . LEU A 1 177 ? 23.306 1.855 -18.534 1.00 89.69 177 LEU A O 1
ATOM 1368 N N . GLU A 1 178 ? 22.298 0.001 -19.257 1.00 89.62 178 GLU A N 1
ATOM 1369 C CA . GLU A 1 178 ? 21.874 0.607 -20.524 1.00 89.62 178 GLU A CA 1
ATOM 1370 C C . GLU A 1 178 ? 20.719 1.606 -20.347 1.00 89.62 178 GLU A C 1
ATOM 1372 O O . GLU A 1 178 ? 20.686 2.627 -21.035 1.00 89.62 178 GLU A O 1
ATOM 1377 N N . ALA A 1 179 ? 19.779 1.337 -19.435 1.00 89.25 179 ALA A N 1
ATOM 1378 C CA . ALA A 1 179 ? 18.622 2.196 -19.207 1.00 89.25 179 ALA A CA 1
ATOM 1379 C C . ALA A 1 179 ? 18.994 3.488 -18.466 1.00 89.25 179 ALA A C 1
ATOM 1381 O O . ALA A 1 179 ? 18.527 4.557 -18.861 1.00 89.25 179 ALA A O 1
ATOM 1382 N N . PHE A 1 180 ? 19.812 3.396 -17.411 1.00 88.94 180 PHE A N 1
ATOM 1383 C CA . PHE A 1 180 ? 20.125 4.512 -16.505 1.00 88.94 180 PHE A CA 1
ATOM 1384 C C . PHE A 1 180 ? 21.554 5.060 -16.643 1.00 88.94 180 PHE A C 1
ATOM 1386 O O . PHE A 1 180 ? 21.843 6.130 -16.104 1.00 88.94 180 PHE A O 1
ATOM 1393 N N . GLY A 1 181 ? 22.419 4.377 -17.395 1.00 81.12 181 GLY A N 1
ATOM 1394 C CA . GLY A 1 181 ? 23.825 4.731 -17.583 1.00 81.12 181 GLY A CA 1
ATOM 1395 C C . GLY A 1 181 ? 24.766 4.030 -16.599 1.00 81.12 181 GLY A C 1
ATOM 1396 O O . GLY A 1 181 ? 24.367 3.595 -15.519 1.00 81.12 181 GLY A O 1
ATOM 1397 N N . ASP A 1 182 ? 26.042 3.945 -16.981 1.00 75.19 182 ASP A N 1
ATOM 1398 C CA . ASP A 1 182 ? 27.108 3.376 -16.154 1.00 75.19 182 ASP A CA 1
ATOM 1399 C C . ASP A 1 182 ? 27.614 4.407 -15.132 1.00 75.19 182 ASP A C 1
ATOM 1401 O O . ASP A 1 182 ? 28.260 5.396 -15.480 1.00 75.19 182 ASP A O 1
ATOM 1405 N N . TYR A 1 183 ? 27.326 4.181 -13.851 1.00 66.75 183 TYR A N 1
ATOM 1406 C CA . TYR A 1 183 ? 27.749 5.062 -12.758 1.00 66.75 183 TYR A CA 1
ATOM 1407 C C . TYR A 1 183 ? 29.240 4.926 -12.401 1.00 66.75 183 TYR A C 1
ATOM 1409 O O . TYR A 1 183 ? 29.748 5.738 -11.623 1.00 66.75 183 TYR A O 1
ATOM 1417 N N . GLY A 1 184 ? 29.940 3.924 -12.949 1.00 59.75 184 GLY A N 1
ATOM 1418 C CA . GLY A 1 184 ? 31.397 3.803 -12.889 1.00 59.75 184 GLY A CA 1
ATOM 1419 C C . GLY A 1 184 ? 32.119 4.843 -13.752 1.00 59.75 184 GLY A C 1
ATOM 1420 O O . GLY A 1 184 ? 33.310 5.096 -13.552 1.00 59.75 184 GLY A O 1
ATOM 1421 N N . ASP A 1 185 ? 31.399 5.491 -14.671 1.00 64.50 185 ASP A N 1
ATOM 1422 C CA . ASP A 1 185 ? 31.911 6.601 -15.461 1.00 64.50 185 ASP A CA 1
ATOM 1423 C C . ASP A 1 185 ? 31.947 7.901 -14.630 1.00 64.50 185 ASP A C 1
ATOM 1425 O O . ASP A 1 185 ? 30.981 8.272 -13.955 1.00 64.50 185 ASP A O 1
ATOM 1429 N N . GLN A 1 186 ? 33.064 8.641 -14.690 1.00 56.09 186 GLN A N 1
ATOM 1430 C CA . GLN A 1 186 ? 33.309 9.841 -13.858 1.00 56.09 186 GLN A CA 1
ATOM 1431 C C . GLN A 1 186 ? 32.265 10.957 -14.069 1.00 56.09 186 GLN A C 1
ATOM 1433 O O . GLN A 1 186 ? 32.153 11.888 -13.268 1.00 56.09 186 GLN A O 1
ATOM 1438 N N . SER A 1 187 ? 31.519 10.883 -15.172 1.00 59.38 187 SER A N 1
ATOM 1439 C CA . SER A 1 187 ? 30.454 11.811 -15.544 1.00 59.38 187 SER A CA 1
ATOM 1440 C C . SER A 1 187 ? 29.185 11.636 -14.694 1.00 59.38 187 SER A C 1
ATOM 1442 O O . SER A 1 187 ? 28.530 12.627 -14.367 1.00 59.38 187 SER A O 1
ATOM 1444 N N . LEU A 1 188 ? 28.863 10.402 -14.291 1.00 60.72 188 LEU A N 1
ATOM 1445 C CA . LEU A 1 188 ? 27.679 10.054 -13.499 1.00 60.72 188 LEU A CA 1
ATOM 1446 C C . LEU A 1 188 ? 27.981 9.996 -12.000 1.00 60.72 188 LEU A C 1
ATOM 1448 O O . LEU A 1 188 ? 27.110 10.336 -11.203 1.00 60.72 188 LEU A O 1
ATOM 1452 N N . SER A 1 189 ? 29.220 9.685 -11.605 1.00 60.25 189 SER A N 1
ATOM 1453 C CA . SER A 1 189 ? 29.633 9.652 -10.192 1.00 60.25 189 SER A CA 1
ATOM 1454 C C . SER A 1 189 ? 29.490 10.998 -9.463 1.00 60.25 189 SER A C 1
ATOM 1456 O O . SER A 1 189 ? 29.428 11.030 -8.236 1.00 60.25 189 SER A O 1
ATOM 1458 N N . ASN A 1 190 ? 29.449 12.111 -10.205 1.00 63.94 190 ASN A N 1
ATOM 1459 C CA . ASN A 1 190 ? 29.261 13.461 -9.662 1.00 63.94 190 ASN A CA 1
ATOM 1460 C C . ASN A 1 190 ? 27.786 13.896 -9.586 1.00 63.94 190 ASN A C 1
ATOM 1462 O O . ASN A 1 190 ? 27.485 14.923 -8.976 1.00 63.94 190 ASN A O 1
ATOM 1466 N N . ASN A 1 191 ? 26.866 13.143 -10.195 1.00 76.38 191 ASN A N 1
ATOM 1467 C CA . ASN A 1 191 ? 25.439 13.446 -10.169 1.00 76.38 191 ASN A CA 1
ATOM 1468 C C . ASN A 1 191 ? 24.776 12.782 -8.956 1.00 76.38 191 ASN A C 1
ATOM 1470 O O . ASN A 1 191 ? 25.222 11.755 -8.462 1.00 76.38 191 ASN A O 1
ATOM 1474 N N . GLN A 1 192 ? 23.687 13.363 -8.451 1.00 85.06 192 GLN A N 1
ATOM 1475 C CA . GLN A 1 192 ? 22.901 12.741 -7.371 1.00 85.06 192 GLN A CA 1
ATOM 1476 C C . GLN A 1 192 ? 21.812 11.799 -7.906 1.00 85.06 192 GLN A C 1
ATOM 1478 O O . GLN A 1 192 ? 21.301 10.947 -7.175 1.00 85.06 192 GLN A O 1
ATOM 1483 N N . PHE A 1 193 ? 21.472 11.941 -9.188 1.00 88.06 193 PHE A N 1
ATOM 1484 C CA . PHE A 1 193 ? 20.374 11.238 -9.836 1.00 88.06 193 PHE A CA 1
ATOM 1485 C C . PHE A 1 193 ? 20.803 10.672 -11.191 1.00 88.06 193 PHE A C 1
ATOM 1487 O O . PHE A 1 193 ? 21.592 11.296 -11.902 1.00 88.06 193 PHE A O 1
ATOM 1494 N N . ALA A 1 194 ? 20.241 9.519 -11.543 1.00 89.31 194 ALA A N 1
ATOM 1495 C CA . ALA A 1 194 ? 20.313 8.921 -12.869 1.00 89.31 194 ALA A CA 1
ATOM 1496 C C . ALA A 1 194 ? 18.953 9.052 -13.568 1.00 89.31 194 ALA A C 1
ATOM 1498 O O . ALA A 1 194 ? 17.906 8.986 -12.918 1.00 89.31 194 ALA A O 1
ATOM 1499 N N . THR A 1 195 ? 18.967 9.231 -14.887 1.00 89.81 195 THR A N 1
ATOM 1500 C CA . THR A 1 195 ? 17.755 9.431 -15.692 1.00 89.81 195 THR A CA 1
ATOM 1501 C C . THR A 1 195 ? 17.663 8.354 -16.760 1.00 89.81 195 THR A C 1
ATOM 1503 O O . THR A 1 195 ? 18.597 8.177 -17.539 1.00 89.81 195 THR A O 1
ATOM 1506 N N . ALA A 1 196 ? 16.522 7.672 -16.826 1.00 88.31 196 ALA A N 1
ATOM 1507 C CA . ALA A 1 196 ? 16.258 6.638 -17.810 1.00 88.31 196 ALA A CA 1
ATOM 1508 C C . ALA A 1 196 ? 16.172 7.222 -19.228 1.00 88.31 196 ALA A C 1
ATOM 1510 O O . ALA A 1 196 ? 15.397 8.155 -19.468 1.00 88.31 196 ALA A O 1
ATOM 1511 N N . SER A 1 197 ? 16.905 6.640 -20.181 1.00 83.88 197 SER A N 1
ATOM 1512 C CA . SER A 1 197 ? 16.803 6.977 -21.607 1.00 83.88 197 SER A CA 1
ATOM 1513 C C . SER A 1 197 ? 16.411 5.751 -22.426 1.00 83.88 197 SER A C 1
ATOM 1515 O O . SER A 1 197 ? 17.251 5.000 -22.909 1.00 83.88 197 SER A O 1
ATOM 1517 N N . ILE A 1 198 ? 15.107 5.540 -22.587 1.00 78.38 198 ILE A N 1
ATOM 1518 C CA . ILE A 1 198 ? 14.554 4.327 -23.201 1.00 78.38 198 ILE A CA 1
ATOM 1519 C C . ILE A 1 198 ? 14.329 4.542 -24.687 1.00 78.38 198 ILE A C 1
ATOM 1521 O O . ILE A 1 198 ? 14.746 3.736 -25.518 1.00 78.38 198 ILE A O 1
ATOM 1525 N N . THR A 1 199 ? 13.673 5.647 -25.044 1.00 70.06 199 THR A N 1
ATOM 1526 C CA . THR A 1 199 ? 13.235 5.879 -26.426 1.00 70.06 199 THR A CA 1
ATOM 1527 C C . THR A 1 199 ? 14.430 6.037 -27.364 1.00 70.06 199 THR A C 1
ATOM 1529 O O . THR A 1 199 ? 14.444 5.445 -28.443 1.00 70.06 199 THR A O 1
ATOM 1532 N N . SER A 1 200 ? 15.473 6.741 -26.918 1.00 66.19 200 SER A N 1
ATOM 1533 C CA . SER A 1 200 ? 16.716 6.949 -27.672 1.00 66.19 200 SER A CA 1
ATOM 1534 C C . SER A 1 200 ? 17.543 5.666 -27.858 1.00 66.19 200 SER A C 1
ATOM 1536 O O . SER A 1 200 ? 18.236 5.514 -28.867 1.00 66.19 200 SER A O 1
ATOM 1538 N N . MET A 1 201 ? 17.465 4.734 -26.901 1.00 64.56 201 MET A N 1
ATOM 1539 C CA . MET A 1 201 ? 18.240 3.489 -26.898 1.00 64.56 201 MET A CA 1
ATOM 1540 C C . MET A 1 201 ? 17.512 2.351 -27.609 1.00 64.56 201 MET A C 1
ATOM 1542 O O . MET A 1 201 ? 18.159 1.525 -28.249 1.00 64.56 201 MET A O 1
ATOM 1546 N N . SER A 1 202 ? 16.176 2.354 -27.592 1.00 61.16 202 SER A N 1
ATOM 1547 C CA . SER A 1 202 ? 15.337 1.330 -28.228 1.00 61.16 202 SER A CA 1
ATOM 1548 C C . SER A 1 202 ? 15.539 1.192 -29.744 1.00 61.16 202 SER A C 1
ATOM 1550 O O . SER A 1 202 ? 15.259 0.141 -30.313 1.00 61.16 202 SER A O 1
ATOM 1552 N N . SER A 1 203 ? 16.054 2.230 -30.414 1.00 61.38 203 SER A N 1
ATOM 1553 C CA . SER A 1 203 ? 16.386 2.195 -31.843 1.00 61.38 203 SER A CA 1
ATOM 1554 C C . SER A 1 203 ? 17.740 1.547 -32.154 1.00 61.38 203 SER A C 1
ATOM 1556 O O . SER A 1 203 ? 18.100 1.433 -33.324 1.00 61.38 203 SER A O 1
ATOM 1558 N N . ARG A 1 204 ? 18.527 1.164 -31.139 1.00 67.88 204 ARG A N 1
ATOM 1559 C CA . ARG A 1 204 ? 19.817 0.486 -31.320 1.00 67.88 204 ARG A CA 1
ATOM 1560 C C . ARG A 1 204 ? 19.588 -1.022 -31.404 1.00 67.88 204 ARG A C 1
ATOM 1562 O O . ARG A 1 204 ? 19.062 -1.619 -30.473 1.00 67.88 204 ARG A O 1
ATOM 1569 N N . GLU A 1 205 ? 20.052 -1.642 -32.488 1.00 58.25 205 GLU A N 1
ATOM 1570 C CA . GLU A 1 205 ? 19.802 -3.058 -32.824 1.00 58.25 205 GLU A CA 1
ATOM 1571 C C . GLU A 1 205 ? 20.274 -4.081 -31.765 1.00 58.25 205 GLU A C 1
ATOM 1573 O O . GLU A 1 205 ? 19.855 -5.232 -31.809 1.00 58.25 205 GLU A O 1
ATOM 1578 N N . ALA A 1 206 ? 21.112 -3.680 -30.801 1.00 65.00 206 ALA A N 1
ATOM 1579 C CA . ALA A 1 206 ? 21.670 -4.552 -29.762 1.00 65.00 206 ALA A CA 1
ATOM 1580 C C . ALA A 1 206 ? 21.358 -4.110 -28.315 1.00 65.00 206 ALA A C 1
ATOM 1582 O O . ALA A 1 206 ? 22.035 -4.571 -27.395 1.00 65.00 206 ALA A O 1
ATOM 1583 N N . SER A 1 207 ? 20.394 -3.205 -28.096 1.00 78.50 207 SER A N 1
ATOM 1584 C CA . SER A 1 207 ? 20.071 -2.742 -26.739 1.00 78.50 207 SER A CA 1
ATOM 1585 C C . SER A 1 207 ? 19.107 -3.685 -26.019 1.00 78.50 207 SER A C 1
ATOM 1587 O O . SER A 1 207 ? 18.028 -4.005 -26.519 1.00 78.50 207 SER A O 1
ATOM 1589 N N . THR A 1 208 ? 19.474 -4.065 -24.799 1.00 76.12 208 THR A N 1
ATOM 1590 C CA . THR A 1 208 ? 18.626 -4.794 -23.845 1.00 76.12 208 THR A CA 1
ATOM 1591 C C . THR A 1 208 ? 17.378 -4.008 -23.447 1.00 76.12 208 THR A C 1
ATOM 1593 O O . THR A 1 208 ? 16.349 -4.605 -23.150 1.00 76.12 208 THR A O 1
ATOM 1596 N N . VAL A 1 209 ? 17.412 -2.675 -23.541 1.00 81.25 209 VAL A N 1
ATOM 1597 C CA . VAL A 1 209 ? 16.259 -1.793 -23.295 1.00 81.25 209 VAL A CA 1
ATOM 1598 C C . VAL A 1 209 ? 15.142 -1.991 -24.331 1.00 81.25 209 VAL A C 1
ATOM 1600 O O . VAL A 1 209 ? 13.984 -1.671 -24.075 1.00 81.25 209 VAL A O 1
ATOM 1603 N N . ALA A 1 210 ? 15.468 -2.556 -25.498 1.00 80.44 210 ALA A N 1
ATOM 1604 C CA . ALA A 1 210 ? 14.495 -2.918 -26.526 1.00 80.44 210 ALA A CA 1
ATOM 1605 C C . ALA A 1 210 ? 13.911 -4.331 -26.345 1.00 80.44 210 ALA A C 1
ATOM 1607 O O . ALA A 1 210 ? 13.062 -4.743 -27.141 1.00 80.44 210 ALA A O 1
ATOM 1608 N N . PHE A 1 211 ? 14.380 -5.110 -25.363 1.00 84.62 211 PHE A N 1
ATOM 1609 C CA . PHE A 1 211 ? 13.937 -6.490 -25.204 1.00 84.62 211 PHE A CA 1
ATOM 1610 C C . PHE A 1 211 ? 12.488 -6.542 -24.704 1.00 84.62 211 PHE A C 1
ATOM 1612 O O . PHE A 1 211 ? 12.160 -5.866 -23.728 1.00 84.62 211 PHE A O 1
ATOM 1619 N N . PRO A 1 212 ? 11.606 -7.348 -25.330 1.00 85.62 212 PRO A N 1
ATOM 1620 C CA . PRO A 1 212 ? 10.234 -7.464 -24.862 1.00 85.62 212 PRO A CA 1
ATOM 1621 C C . PRO A 1 212 ? 10.202 -8.135 -23.490 1.00 85.62 212 PRO A C 1
ATOM 1623 O O . PRO A 1 212 ? 10.784 -9.210 -23.304 1.00 85.62 212 PRO A O 1
ATOM 1626 N N . VAL A 1 213 ? 9.520 -7.483 -22.552 1.00 89.75 213 VAL A N 1
ATOM 1627 C CA . VAL A 1 213 ? 9.333 -7.938 -21.171 1.00 89.75 213 VAL A CA 1
ATOM 1628 C C . VAL A 1 213 ? 8.502 -9.213 -21.153 1.00 89.75 213 VAL A C 1
ATOM 1630 O O . VAL A 1 213 ? 7.546 -9.337 -21.914 1.00 89.75 213 VAL A O 1
ATOM 1633 N N . LYS A 1 214 ? 8.856 -10.142 -20.268 1.00 89.12 214 LYS A N 1
ATOM 1634 C CA . LYS A 1 214 ? 8.138 -11.401 -20.077 1.00 89.12 214 LYS A CA 1
ATOM 1635 C C . LYS A 1 214 ? 7.307 -11.379 -18.796 1.00 89.12 214 LYS A C 1
ATOM 1637 O O . LYS A 1 214 ? 7.770 -10.872 -17.772 1.00 89.12 214 LYS A O 1
ATOM 1642 N N . CYS A 1 215 ? 6.105 -11.950 -18.854 1.00 88.25 215 CYS A N 1
ATOM 1643 C CA . CYS A 1 215 ? 5.300 -12.191 -17.661 1.00 88.25 215 CYS A CA 1
ATOM 1644 C C . CYS A 1 215 ? 5.893 -13.350 -16.840 1.00 88.25 215 CYS A C 1
ATOM 1646 O O . CYS A 1 215 ? 6.333 -14.353 -17.397 1.00 88.25 215 CYS A O 1
ATOM 1648 N N . GLN A 1 216 ? 5.941 -13.193 -15.521 1.00 87.88 216 GLN A N 1
ATOM 1649 C CA . GLN A 1 216 ? 6.488 -14.159 -14.573 1.00 87.88 216 GLN A CA 1
ATOM 1650 C C . GLN A 1 216 ? 5.368 -14.625 -13.646 1.00 87.88 216 GLN A C 1
ATOM 1652 O O . GLN A 1 216 ? 4.611 -13.799 -13.130 1.00 87.88 216 GLN A O 1
ATOM 1657 N N . GLY A 1 217 ? 5.282 -15.927 -13.383 1.00 81.31 217 GLY A N 1
ATOM 1658 C CA . GLY A 1 217 ? 4.370 -16.453 -12.374 1.00 81.31 217 GLY A CA 1
ATOM 1659 C C . GLY A 1 217 ? 3.731 -17.794 -12.733 1.00 81.31 217 GLY A C 1
ATOM 1660 O O . GLY A 1 217 ? 4.087 -18.395 -13.745 1.00 81.31 217 GLY A O 1
ATOM 1661 N N . PRO A 1 218 ? 2.787 -18.263 -11.899 1.00 85.06 218 PRO A N 1
ATOM 1662 C CA . PRO A 1 218 ? 2.202 -17.546 -10.758 1.00 85.06 218 PRO A CA 1
ATOM 1663 C C . PRO A 1 218 ? 3.194 -17.366 -9.594 1.00 85.06 218 PRO A C 1
ATOM 1665 O O . PRO A 1 218 ? 3.834 -18.316 -9.151 1.00 85.06 218 PRO A O 1
ATOM 1668 N N . ILE A 1 219 ? 3.324 -16.136 -9.084 1.00 87.44 219 ILE A N 1
ATOM 1669 C CA . ILE A 1 219 ? 4.129 -15.829 -7.885 1.00 87.44 219 ILE A CA 1
ATOM 1670 C C . ILE A 1 219 ? 3.420 -16.334 -6.632 1.00 87.44 219 ILE A C 1
ATOM 1672 O O . ILE A 1 219 ? 4.041 -16.851 -5.707 1.00 87.44 219 ILE A O 1
ATOM 1676 N N . LEU A 1 220 ? 2.103 -16.158 -6.615 1.00 86.62 220 LEU A N 1
ATOM 1677 C CA . LEU A 1 220 ? 1.214 -16.627 -5.572 1.00 86.62 220 LEU A CA 1
ATOM 1678 C C . LEU A 1 220 ? 0.013 -17.267 -6.244 1.00 86.62 220 LEU A C 1
ATOM 1680 O O . LEU A 1 220 ? -0.663 -16.632 -7.051 1.00 86.62 220 LEU A O 1
ATOM 1684 N N . LEU A 1 221 ? -0.233 -18.522 -5.889 1.00 84.25 221 LEU A N 1
ATOM 1685 C CA . LEU A 1 221 ? -1.468 -19.208 -6.228 1.00 84.25 221 LEU A CA 1
ATOM 1686 C C . LEU A 1 221 ? -2.543 -18.830 -5.211 1.00 84.25 221 LEU A C 1
ATOM 1688 O O . LEU A 1 221 ? -2.249 -18.680 -4.018 1.00 84.25 221 LEU A O 1
ATOM 1692 N N . ALA A 1 222 ? -3.790 -18.752 -5.664 1.00 72.25 222 ALA A N 1
ATOM 1693 C CA . ALA A 1 222 ? -4.990 -18.686 -4.840 1.00 72.25 222 ALA A CA 1
ATOM 1694 C C . ALA A 1 222 ? -5.166 -20.007 -4.061 1.00 72.25 222 ALA A C 1
ATOM 1696 O O . ALA A 1 222 ? -6.048 -20.817 -4.321 1.00 72.25 222 ALA A O 1
ATOM 1697 N N . GLY A 1 223 ? -4.257 -20.282 -3.131 1.00 55.25 223 GLY A N 1
ATOM 1698 C CA . GLY A 1 223 ? -4.121 -21.568 -2.468 1.00 55.25 223 GLY A CA 1
ATOM 1699 C C . GLY A 1 223 ? -3.803 -21.386 -0.996 1.00 55.25 223 GLY A C 1
ATOM 1700 O O . GLY A 1 223 ? -2.647 -21.509 -0.613 1.00 55.25 223 GLY A O 1
ATOM 1701 N N . SER A 1 224 ? -4.826 -21.084 -0.188 1.00 49.56 224 SER A N 1
ATOM 1702 C CA . SER A 1 224 ? -4.898 -21.476 1.236 1.00 49.56 224 SER A CA 1
ATOM 1703 C C . SER A 1 224 ? -6.188 -21.018 1.924 1.00 49.56 224 SER A C 1
ATOM 1705 O O . SER A 1 224 ? -6.573 -21.622 2.921 1.00 49.56 224 SER A O 1
ATOM 1707 N N . LEU A 1 225 ? -6.837 -19.952 1.454 1.00 56.09 225 LEU A N 1
ATOM 1708 C CA . LEU A 1 225 ? -8.032 -19.416 2.096 1.00 56.09 225 LEU A CA 1
ATOM 1709 C C . LEU A 1 225 ? -9.237 -19.610 1.169 1.00 56.09 225 LEU A C 1
ATOM 1711 O O . LEU A 1 225 ? -9.396 -18.863 0.205 1.00 56.09 225 LEU A O 1
ATOM 1715 N N . GLU A 1 226 ? -10.050 -20.629 1.447 1.00 54.97 226 GLU A N 1
ATOM 1716 C CA . GLU A 1 226 ? -11.278 -21.010 0.732 1.00 54.97 226 GLU A CA 1
ATOM 1717 C C . GLU A 1 226 ? -12.244 -19.815 0.598 1.00 54.97 226 GLU A C 1
ATOM 1719 O O . GLU A 1 226 ? -13.122 -19.623 1.429 1.00 54.97 226 GLU A O 1
ATOM 1724 N N . SER A 1 227 ? -12.066 -18.948 -0.402 1.00 62.09 227 SER A N 1
ATOM 1725 C CA . SER A 1 227 ? -13.064 -17.931 -0.744 1.00 62.09 227 SER A CA 1
ATOM 1726 C C . SER A 1 227 ? -13.787 -18.359 -2.004 1.00 62.09 227 SER A C 1
ATOM 1728 O O . SER A 1 227 ? -13.174 -18.714 -3.010 1.00 62.09 227 SER A O 1
ATOM 1730 N N . THR A 1 228 ? -15.112 -18.308 -1.946 1.00 66.38 228 THR A N 1
ATOM 1731 C CA . THR A 1 228 ? -15.981 -18.504 -3.105 1.00 66.38 228 THR A CA 1
ATOM 1732 C C . THR A 1 228 ? -16.149 -17.225 -3.926 1.00 66.38 228 THR A C 1
ATOM 1734 O O . THR A 1 228 ? -16.802 -17.262 -4.969 1.00 66.38 228 THR A O 1
ATOM 1737 N N . THR A 1 229 ? -15.617 -16.084 -3.463 1.00 78.56 229 THR A N 1
ATOM 1738 C CA . THR A 1 229 ? -15.783 -14.789 -4.131 1.00 78.56 229 THR A CA 1
ATOM 1739 C C . THR A 1 229 ? -14.578 -14.470 -5.026 1.00 78.56 229 THR A C 1
ATOM 1741 O O . THR A 1 229 ? -13.430 -14.649 -4.614 1.00 78.56 229 THR A O 1
ATOM 1744 N N . PRO A 1 230 ? -14.797 -14.019 -6.276 1.00 85.31 230 PRO A N 1
ATOM 1745 C CA . PRO A 1 230 ? -13.702 -13.698 -7.187 1.00 85.31 230 PRO A CA 1
ATOM 1746 C C . PRO A 1 230 ? -12.961 -12.434 -6.739 1.00 85.31 230 PRO A C 1
ATOM 1748 O O . PRO A 1 230 ? -13.569 -11.507 -6.194 1.00 85.31 230 PRO A O 1
ATOM 1751 N N . ALA A 1 231 ? -11.657 -12.379 -7.006 1.00 88.31 231 ALA A N 1
ATOM 1752 C CA . ALA A 1 231 ? -10.847 -11.185 -6.796 1.00 88.31 231 ALA A CA 1
ATOM 1753 C C . ALA A 1 231 ? -11.220 -10.093 -7.816 1.00 88.31 231 ALA A C 1
ATOM 1755 O O . ALA A 1 231 ? -11.555 -10.396 -8.963 1.00 88.31 231 ALA A O 1
ATOM 1756 N N . VAL A 1 232 ? -11.198 -8.822 -7.397 1.00 88.56 232 VAL A N 1
ATOM 1757 C CA . VAL A 1 232 ? -11.669 -7.696 -8.228 1.00 88.56 232 VAL A CA 1
ATOM 1758 C C . VAL A 1 232 ? -10.629 -6.596 -8.375 1.00 88.56 232 VAL A C 1
ATOM 1760 O O . VAL A 1 232 ? -10.458 -6.079 -9.474 1.00 88.56 232 VAL A O 1
ATOM 1763 N N . THR A 1 233 ? -9.944 -6.218 -7.295 1.00 91.06 233 THR A N 1
ATOM 1764 C CA . THR A 1 233 ? -8.962 -5.127 -7.332 1.00 91.06 233 THR A CA 1
ATOM 1765 C C . THR A 1 233 ? -7.749 -5.436 -6.468 1.00 91.06 233 THR A C 1
ATOM 1767 O O . THR A 1 233 ? -7.842 -6.174 -5.485 1.00 91.06 233 THR A O 1
ATOM 1770 N N . LEU A 1 234 ? -6.612 -4.872 -6.866 1.00 93.25 234 LEU A N 1
ATOM 1771 C CA . LEU A 1 234 ? -5.301 -5.060 -6.262 1.00 93.25 234 LEU A CA 1
ATOM 1772 C C . LEU A 1 234 ? -4.680 -3.696 -5.963 1.00 93.25 234 LEU A C 1
ATOM 1774 O O . LEU A 1 234 ? -4.594 -2.855 -6.855 1.00 93.25 234 LEU A O 1
ATOM 1778 N N . GLU A 1 235 ? -4.147 -3.516 -4.758 1.00 93.38 235 GLU A N 1
ATOM 1779 C CA . GLU A 1 235 ? -3.351 -2.340 -4.403 1.00 93.38 235 GLU A CA 1
ATOM 1780 C C . GLU A 1 235 ? -2.064 -2.742 -3.679 1.00 93.38 235 GLU A C 1
ATOM 1782 O O . GLU A 1 235 ? -2.025 -3.740 -2.958 1.00 93.38 235 GLU A O 1
ATOM 1787 N N . CYS A 1 236 ? -0.994 -1.970 -3.882 1.00 91.44 236 CYS A N 1
ATOM 1788 C CA . CYS A 1 236 ? 0.265 -2.174 -3.169 1.00 91.44 236 CYS A CA 1
ATOM 1789 C C . CYS A 1 236 ? 0.300 -1.287 -1.919 1.00 91.44 236 CYS A C 1
ATOM 1791 O O . CYS A 1 236 ? -0.016 -0.099 -1.987 1.00 91.44 236 CYS A O 1
ATOM 1793 N N . PHE A 1 237 ? 0.703 -1.854 -0.787 1.00 88.25 237 PHE A N 1
ATOM 1794 C CA . PHE A 1 237 ? 0.746 -1.190 0.519 1.00 88.25 237 PHE A CA 1
ATOM 1795 C C . PHE A 1 237 ? 1.965 -1.684 1.322 1.00 88.25 237 PHE A C 1
ATOM 1797 O O . PHE A 1 237 ? 2.582 -2.678 0.938 1.00 88.25 237 PHE A O 1
ATOM 1804 N N . GLY A 1 238 ? 2.334 -1.018 2.420 1.00 79.12 238 GLY A N 1
ATOM 1805 C CA . GLY A 1 238 ? 3.452 -1.472 3.261 1.00 79.12 238 GLY A CA 1
ATOM 1806 C C . GLY A 1 238 ? 4.831 -1.377 2.588 1.00 79.12 238 GLY A C 1
ATOM 1807 O O . GLY A 1 238 ? 5.700 -2.211 2.839 1.00 79.12 238 GLY A O 1
ATOM 1808 N N . GLY A 1 239 ? 5.018 -0.398 1.700 1.00 72.50 239 GLY A N 1
ATOM 1809 C CA . GLY A 1 239 ? 6.242 -0.191 0.929 1.00 72.50 239 GLY A CA 1
ATOM 1810 C C . GLY A 1 239 ? 7.480 0.218 1.734 1.00 72.50 239 GLY A C 1
ATOM 1811 O O . GLY A 1 239 ? 8.574 0.153 1.181 1.00 72.50 239 GLY A O 1
ATOM 1812 N N . ASP A 1 240 ? 7.343 0.607 3.003 1.00 78.56 240 ASP A N 1
ATOM 1813 C CA . ASP A 1 240 ? 8.489 0.939 3.869 1.00 78.56 240 ASP A CA 1
ATOM 1814 C C . ASP A 1 240 ? 9.269 -0.301 4.345 1.00 78.56 240 ASP A C 1
ATOM 1816 O O . ASP A 1 240 ? 10.398 -0.198 4.832 1.00 78.56 240 ASP A O 1
ATOM 1820 N N . GLU A 1 241 ? 8.709 -1.496 4.166 1.00 83.94 241 GLU A N 1
ATOM 1821 C CA . GLU A 1 241 ? 9.313 -2.762 4.576 1.00 83.94 241 GLU A CA 1
ATOM 1822 C C . GLU A 1 241 ? 10.052 -3.461 3.417 1.00 83.94 241 GLU A C 1
ATOM 1824 O O . GLU A 1 241 ? 9.805 -3.221 2.231 1.00 83.94 241 GLU A O 1
ATOM 1829 N N . ASN A 1 242 ? 10.951 -4.393 3.756 1.00 87.12 242 ASN A N 1
ATOM 1830 C CA . ASN A 1 242 ? 11.789 -5.129 2.790 1.00 87.12 242 ASN A CA 1
ATOM 1831 C C . ASN A 1 242 ? 11.016 -6.146 1.918 1.00 87.12 242 ASN A C 1
ATOM 1833 O O . ASN A 1 242 ? 11.627 -6.958 1.221 1.00 87.12 242 ASN A O 1
ATOM 1837 N N . LEU A 1 243 ? 9.685 -6.152 1.997 1.00 90.81 243 LEU A N 1
ATOM 1838 C CA . LEU A 1 243 ? 8.782 -7.004 1.231 1.00 90.81 243 LEU A CA 1
ATOM 1839 C C . LEU A 1 243 ? 7.819 -6.133 0.421 1.00 90.81 243 LEU A C 1
ATOM 1841 O O . LEU A 1 243 ? 7.553 -4.992 0.784 1.00 90.81 243 LEU A O 1
ATOM 1845 N N . VAL A 1 244 ? 7.266 -6.686 -0.654 1.00 92.88 244 VAL A N 1
ATOM 1846 C CA . VAL A 1 244 ? 6.184 -6.056 -1.418 1.00 92.88 244 VAL A CA 1
ATOM 1847 C C . VAL A 1 244 ? 4.856 -6.483 -0.807 1.00 92.88 244 VAL A C 1
ATOM 1849 O O . VAL A 1 244 ? 4.474 -7.648 -0.926 1.00 92.88 244 VAL A O 1
ATOM 1852 N N . GLY A 1 245 ? 4.163 -5.559 -0.143 1.00 92.94 245 GLY A N 1
ATOM 1853 C CA . GLY A 1 245 ? 2.831 -5.799 0.408 1.00 92.94 245 GLY A CA 1
ATOM 1854 C C . GLY A 1 245 ? 1.730 -5.581 -0.624 1.00 92.94 245 GLY A C 1
ATOM 1855 O O . GLY A 1 245 ? 1.747 -4.610 -1.384 1.00 92.94 245 GLY A O 1
ATOM 1856 N N . LEU A 1 246 ? 0.764 -6.496 -0.659 1.00 93.81 246 LEU A N 1
ATOM 1857 C CA . LEU A 1 246 ? -0.364 -6.477 -1.587 1.00 93.81 246 LEU A CA 1
ATOM 1858 C C . LEU A 1 246 ? -1.681 -6.709 -0.854 1.00 93.81 246 LEU A C 1
ATOM 1860 O O . LEU A 1 246 ? -1.800 -7.647 -0.066 1.00 93.81 246 LEU A O 1
ATOM 1864 N N . ALA A 1 247 ? -2.664 -5.866 -1.140 1.00 93.62 247 ALA A N 1
ATOM 1865 C CA . ALA A 1 247 ? -4.027 -6.016 -0.666 1.00 93.62 247 ALA A CA 1
ATOM 1866 C C . ALA A 1 247 ? -4.943 -6.313 -1.850 1.00 93.62 247 ALA A C 1
ATOM 1868 O O . ALA A 1 247 ? -4.878 -5.642 -2.883 1.00 93.62 247 ALA A O 1
ATOM 1869 N N . ILE A 1 248 ? -5.781 -7.333 -1.703 1.00 92.75 248 ILE A N 1
ATOM 1870 C CA . ILE A 1 248 ? -6.659 -7.839 -2.753 1.00 92.75 248 ILE A CA 1
ATOM 1871 C C . ILE A 1 248 ? -8.077 -7.820 -2.220 1.00 92.75 248 ILE A C 1
ATOM 1873 O O . ILE A 1 248 ? -8.402 -8.566 -1.300 1.00 92.75 248 ILE A O 1
ATOM 1877 N N . ALA A 1 249 ? -8.926 -6.983 -2.806 1.00 90.69 249 ALA A N 1
ATOM 1878 C CA . ALA A 1 249 ? -10.336 -6.971 -2.452 1.00 90.69 249 ALA A CA 1
ATOM 1879 C C . ALA A 1 249 ? -11.118 -7.897 -3.379 1.00 90.69 249 ALA A C 1
ATOM 1881 O O . ALA A 1 249 ? -10.944 -7.890 -4.608 1.00 90.69 249 ALA A O 1
ATOM 1882 N N . ARG A 1 250 ? -12.004 -8.684 -2.776 1.00 87.62 250 ARG A N 1
ATOM 1883 C CA . ARG A 1 250 ? -12.899 -9.592 -3.491 1.00 87.62 250 ARG A CA 1
ATOM 1884 C C . ARG A 1 250 ? -14.256 -8.950 -3.755 1.00 87.62 250 ARG A C 1
ATOM 1886 O O . ARG A 1 250 ? -14.604 -7.907 -3.196 1.00 87.62 250 ARG A O 1
ATOM 1893 N N . ALA A 1 251 ? -15.021 -9.555 -4.658 1.00 81.62 251 ALA A N 1
ATOM 1894 C CA . ALA A 1 251 ? -16.341 -9.065 -5.040 1.00 81.62 251 ALA A CA 1
ATOM 1895 C C . ALA A 1 251 ? -17.262 -8.905 -3.818 1.00 81.62 251 ALA A C 1
ATOM 1897 O O . ALA A 1 251 ? -17.278 -9.747 -2.926 1.00 81.62 251 ALA A O 1
ATOM 1898 N N . GLY A 1 252 ? -18.036 -7.817 -3.789 1.00 71.12 252 GLY A N 1
ATOM 1899 C CA . GLY A 1 252 ? -18.821 -7.400 -2.623 1.00 71.12 252 GLY A CA 1
ATOM 1900 C C . GLY A 1 252 ? -18.065 -6.470 -1.668 1.00 71.12 252 GLY A C 1
ATOM 1901 O O . GLY A 1 252 ? -18.702 -5.719 -0.941 1.00 71.12 252 GLY A O 1
ATOM 1902 N N . GLY A 1 253 ? -16.727 -6.447 -1.700 1.00 67.44 253 GLY A N 1
ATOM 1903 C CA . GLY A 1 253 ? -15.910 -5.539 -0.880 1.00 67.44 253 GLY A CA 1
ATOM 1904 C C . GLY A 1 253 ? -15.877 -5.901 0.601 1.00 67.44 253 GLY A C 1
ATOM 1905 O O . GLY A 1 253 ? -15.426 -5.106 1.422 1.00 67.44 253 GLY A O 1
ATOM 1906 N N . TYR A 1 254 ? -16.362 -7.097 0.924 1.00 76.56 254 TYR A N 1
ATOM 1907 C CA . TYR A 1 254 ? -16.469 -7.605 2.282 1.00 76.56 254 TYR A CA 1
ATOM 1908 C C . TYR A 1 254 ? -15.260 -8.433 2.700 1.00 76.56 254 TYR A C 1
ATOM 1910 O O . TYR A 1 254 ? -15.049 -8.585 3.889 1.00 76.56 254 TYR A O 1
ATOM 1918 N N . GLU A 1 255 ? -14.462 -8.933 1.756 1.00 86.69 255 GLU A N 1
ATOM 1919 C CA . GLU A 1 255 ? -13.260 -9.717 2.046 1.00 86.69 255 GLU A CA 1
ATOM 1920 C C . GLU A 1 255 ? -12.045 -9.020 1.429 1.00 86.69 255 GLU A C 1
ATOM 1922 O O . GLU A 1 255 ? -12.031 -8.713 0.227 1.00 86.69 255 GLU A O 1
ATOM 1927 N N . VAL A 1 256 ? -11.020 -8.788 2.250 1.00 89.62 256 VAL A N 1
ATOM 1928 C CA . VAL A 1 256 ? -9.711 -8.304 1.800 1.00 89.62 256 VAL A CA 1
ATOM 1929 C C . VAL A 1 256 ? -8.636 -9.298 2.210 1.00 89.62 256 VAL A C 1
ATOM 1931 O O . VAL A 1 256 ? -8.439 -9.566 3.396 1.00 89.62 256 VAL A O 1
ATOM 1934 N N . ASP A 1 257 ? -7.929 -9.827 1.216 1.00 90.06 257 ASP A N 1
ATOM 1935 C CA . ASP A 1 257 ? -6.772 -10.688 1.414 1.00 90.06 257 ASP A CA 1
ATOM 1936 C C . ASP A 1 257 ? -5.487 -9.857 1.393 1.00 90.06 257 ASP A C 1
ATOM 1938 O O . ASP A 1 257 ? -5.251 -9.065 0.477 1.00 90.06 257 ASP A O 1
ATOM 1942 N N . PHE A 1 258 ? -4.625 -10.080 2.379 1.00 91.06 258 PHE A N 1
ATOM 1943 C CA . PHE A 1 258 ? -3.293 -9.499 2.454 1.00 91.06 258 PHE A CA 1
ATOM 1944 C C . PHE A 1 258 ? -2.234 -10.538 2.097 1.00 91.06 258 PHE A C 1
ATOM 1946 O O . PHE A 1 258 ? -2.215 -11.648 2.637 1.00 91.06 258 PHE A O 1
ATOM 1953 N N . ALA A 1 259 ? -1.309 -10.154 1.225 1.00 90.56 259 ALA A N 1
ATOM 1954 C CA . ALA A 1 259 ? -0.189 -10.973 0.793 1.00 90.56 259 ALA A CA 1
ATOM 1955 C C . ALA A 1 259 ? 1.125 -10.188 0.848 1.00 90.56 259 ALA A C 1
ATOM 1957 O O . ALA A 1 259 ? 1.143 -8.959 0.772 1.00 90.56 259 ALA A O 1
ATOM 1958 N N . ALA A 1 260 ? 2.234 -10.914 0.956 1.00 91.00 260 ALA A N 1
ATOM 1959 C CA . ALA A 1 260 ? 3.574 -10.364 0.813 1.00 91.00 260 ALA A CA 1
ATOM 1960 C C . ALA A 1 260 ? 4.375 -11.156 -0.218 1.00 91.00 260 ALA A C 1
ATOM 1962 O O . ALA A 1 260 ? 4.305 -12.385 -0.257 1.00 91.00 260 ALA A O 1
ATOM 1963 N N . ILE A 1 261 ? 5.162 -10.447 -1.023 1.00 91.38 261 ILE A N 1
ATOM 1964 C CA . ILE A 1 261 ? 6.052 -11.014 -2.038 1.00 91.38 261 ILE A CA 1
ATOM 1965 C C . ILE A 1 261 ? 7.481 -10.530 -1.781 1.00 91.38 261 ILE A C 1
ATOM 1967 O O . ILE A 1 261 ? 7.715 -9.361 -1.479 1.00 91.38 261 ILE A O 1
ATOM 1971 N N . SER A 1 262 ? 8.457 -11.427 -1.911 1.00 91.44 262 SER A N 1
ATOM 1972 C CA . SER A 1 262 ? 9.873 -11.066 -1.892 1.00 91.44 262 SER A CA 1
ATOM 1973 C C . SER A 1 262 ? 10.220 -10.218 -3.123 1.00 91.44 262 SER A C 1
ATOM 1975 O O . SER A 1 262 ? 9.943 -10.652 -4.244 1.00 91.44 262 SER A O 1
ATOM 1977 N N . PRO A 1 263 ? 10.920 -9.080 -2.974 1.00 91.88 263 PRO A N 1
ATOM 1978 C CA . PRO A 1 263 ? 11.388 -8.273 -4.103 1.00 91.88 263 PRO A CA 1
ATOM 1979 C C . PRO A 1 263 ? 12.263 -9.050 -5.103 1.00 91.88 263 PRO A C 1
ATOM 1981 O O . PRO A 1 263 ? 12.349 -8.696 -6.275 1.00 91.88 263 PRO A O 1
ATOM 1984 N N . THR A 1 264 ? 12.881 -10.159 -4.679 1.00 91.12 264 THR A N 1
ATOM 1985 C CA . THR A 1 264 ? 13.651 -11.051 -5.563 1.00 91.12 264 THR A CA 1
ATOM 1986 C C . THR A 1 264 ? 12.793 -11.806 -6.582 1.00 91.12 264 THR A C 1
ATOM 1988 O O . THR A 1 264 ? 13.339 -12.368 -7.524 1.00 91.12 264 THR A O 1
ATOM 1991 N N . ALA A 1 265 ? 11.466 -11.828 -6.426 1.00 90.44 265 ALA A N 1
ATOM 1992 C CA . ALA A 1 265 ? 10.536 -12.330 -7.439 1.00 90.44 265 ALA A CA 1
ATOM 1993 C C . ALA A 1 265 ? 10.340 -11.346 -8.609 1.00 90.44 265 ALA A C 1
ATOM 1995 O O . ALA A 1 265 ? 9.656 -11.667 -9.574 1.00 90.44 265 ALA A O 1
ATOM 1996 N N . LEU A 1 266 ? 10.900 -10.135 -8.508 1.00 93.38 266 LEU A N 1
ATOM 1997 C CA . LEU A 1 266 ? 10.678 -9.024 -9.437 1.00 93.38 266 LEU A CA 1
ATOM 1998 C C . LEU A 1 266 ? 11.919 -8.687 -10.277 1.00 93.38 266 LEU A C 1
ATOM 2000 O O . LEU A 1 266 ? 12.018 -7.606 -10.860 1.00 93.38 266 LEU A O 1
ATOM 2004 N N . ILE A 1 267 ? 12.880 -9.612 -10.340 1.00 94.44 267 ILE A N 1
ATOM 2005 C CA . ILE A 1 267 ? 14.080 -9.460 -11.165 1.00 94.44 267 ILE A CA 1
ATOM 2006 C C . ILE A 1 267 ? 13.672 -9.449 -12.652 1.00 94.44 267 ILE A C 1
ATOM 2008 O O . ILE A 1 267 ? 12.905 -10.323 -13.064 1.00 94.44 267 ILE A O 1
ATOM 2012 N N . PRO A 1 268 ? 14.182 -8.505 -13.468 1.00 94.44 268 PRO A N 1
ATOM 2013 C CA . PRO A 1 268 ? 13.887 -8.382 -14.895 1.00 94.44 268 PRO A CA 1
ATOM 2014 C C . PRO A 1 268 ? 13.917 -9.707 -15.670 1.00 94.44 268 PRO A C 1
ATOM 2016 O O . PRO A 1 268 ? 14.870 -10.481 -15.545 1.00 94.44 268 PRO A O 1
ATOM 2019 N N . ARG A 1 269 ? 12.893 -9.957 -16.497 1.00 92.31 269 ARG A N 1
ATOM 2020 C CA . ARG A 1 269 ? 12.830 -11.104 -17.423 1.00 92.31 269 ARG A CA 1
ATOM 2021 C C . ARG A 1 269 ? 12.312 -10.687 -18.790 1.00 92.31 269 ARG A C 1
ATOM 2023 O O . ARG A 1 269 ? 11.491 -9.782 -18.926 1.00 92.31 269 ARG A O 1
ATOM 2030 N N . PHE A 1 270 ? 12.783 -11.395 -19.811 1.00 91.00 270 PHE A N 1
ATOM 2031 C CA . PHE A 1 270 ? 12.565 -11.043 -21.211 1.00 91.00 270 PHE A CA 1
ATOM 2032 C C . PHE A 1 270 ? 12.170 -12.266 -22.040 1.00 91.00 270 PHE A C 1
ATOM 2034 O O . PHE A 1 270 ? 12.517 -13.401 -21.719 1.00 91.00 270 PHE A O 1
ATOM 2041 N N . THR A 1 271 ? 11.461 -12.030 -23.139 1.00 87.06 271 THR A N 1
ATOM 2042 C CA . THR A 1 271 ? 10.906 -13.078 -24.021 1.00 87.06 271 THR A CA 1
ATOM 2043 C C . THR A 1 271 ? 11.964 -13.926 -24.737 1.00 87.06 271 THR A C 1
ATOM 2045 O O . THR A 1 271 ? 11.682 -15.058 -25.118 1.00 87.06 271 THR A O 1
ATOM 2048 N N . TYR A 1 272 ? 13.200 -13.431 -24.876 1.00 84.44 272 TYR A N 1
ATOM 2049 C CA . TYR A 1 272 ? 14.319 -14.169 -25.486 1.00 84.44 272 TYR A CA 1
ATOM 2050 C C . TYR A 1 272 ? 14.889 -15.297 -24.609 1.00 84.44 272 TYR A C 1
ATOM 2052 O O . TYR A 1 272 ? 15.820 -15.992 -25.015 1.00 84.44 272 TYR A O 1
ATOM 2060 N N . GLU A 1 273 ? 14.367 -15.466 -23.397 1.00 87.44 273 GLU A N 1
ATOM 2061 C CA . GLU A 1 273 ? 14.778 -16.508 -22.466 1.00 87.44 273 GLU A CA 1
ATOM 2062 C C . GLU A 1 273 ? 14.506 -17.925 -23.028 1.00 87.44 273 GLU A C 1
ATOM 2064 O O . GLU A 1 273 ? 13.407 -18.197 -23.524 1.00 87.44 273 GLU A O 1
ATOM 2069 N N . PRO A 1 274 ? 15.471 -18.8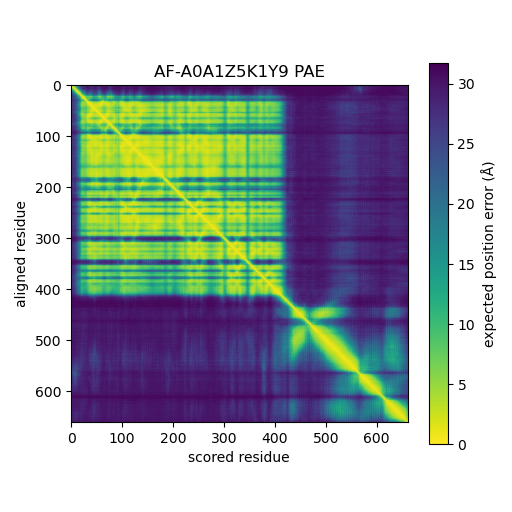63 -22.941 1.00 87.88 274 PRO A N 1
ATOM 2070 C CA . PRO A 1 274 ? 15.259 -20.247 -23.354 1.00 87.88 274 PRO A CA 1
ATOM 2071 C C . PRO A 1 274 ? 14.138 -20.913 -22.549 1.00 87.88 274 PRO A C 1
ATOM 2073 O O . PRO A 1 274 ? 14.082 -20.771 -21.331 1.00 87.88 274 PRO A O 1
ATOM 2076 N N . ARG A 1 275 ? 13.317 -21.754 -23.194 1.00 85.38 275 ARG A N 1
ATOM 2077 C CA . ARG A 1 275 ? 12.228 -22.483 -22.511 1.00 85.38 275 ARG A CA 1
ATOM 2078 C C . ARG A 1 275 ? 12.695 -23.269 -21.279 1.00 85.38 275 ARG A C 1
ATOM 2080 O O . ARG A 1 275 ? 11.968 -23.332 -20.299 1.00 85.38 275 ARG A O 1
ATOM 2087 N N . SER A 1 276 ? 13.892 -23.860 -21.310 1.00 86.38 276 SER A N 1
ATOM 2088 C CA . SER A 1 276 ? 14.458 -24.583 -20.160 1.00 86.38 276 SER A CA 1
ATOM 2089 C C . SER A 1 276 ? 14.703 -23.683 -18.950 1.00 86.38 276 SER A C 1
ATOM 2091 O O . SER A 1 276 ? 14.511 -24.113 -17.817 1.00 86.38 276 SER A O 1
ATOM 2093 N N . ASP A 1 277 ? 15.123 -22.444 -19.198 1.00 90.00 277 ASP A N 1
ATOM 2094 C CA . ASP A 1 277 ? 15.380 -21.460 -18.153 1.00 90.00 277 ASP A CA 1
ATOM 2095 C C . ASP A 1 277 ? 14.061 -20.934 -17.600 1.00 90.00 277 ASP A C 1
ATOM 2097 O O . ASP A 1 277 ? 13.941 -20.754 -16.395 1.00 90.00 277 ASP A O 1
ATOM 2101 N N . THR A 1 278 ? 13.052 -20.786 -18.463 1.00 87.62 278 THR A N 1
ATOM 2102 C CA . THR A 1 278 ? 11.698 -20.382 -18.078 1.00 87.62 278 THR A CA 1
ATOM 2103 C C . THR A 1 278 ? 11.114 -21.247 -16.988 1.00 87.62 278 THR A C 1
ATOM 2105 O O . THR A 1 278 ? 10.825 -20.730 -15.915 1.00 87.62 278 THR A O 1
ATOM 2108 N N . PHE A 1 279 ? 11.028 -22.557 -17.225 1.00 85.31 279 PHE A N 1
ATOM 2109 C CA . PHE A 1 279 ? 10.466 -23.478 -16.241 1.00 85.31 279 PHE A CA 1
ATOM 2110 C C . PHE A 1 279 ? 11.226 -23.430 -14.913 1.00 85.31 279 PHE A C 1
ATOM 2112 O O . PHE A 1 279 ? 10.608 -23.376 -13.858 1.00 85.31 279 PHE A O 1
ATOM 2119 N N . ALA A 1 280 ? 12.561 -23.393 -14.959 1.00 87.38 280 ALA A N 1
ATOM 2120 C CA . ALA A 1 280 ? 13.379 -23.348 -13.751 1.00 87.38 280 ALA A CA 1
ATOM 2121 C C . ALA A 1 280 ? 13.202 -22.042 -12.957 1.00 87.38 280 ALA A C 1
ATOM 2123 O O . ALA A 1 280 ? 13.206 -22.062 -11.729 1.00 87.38 280 ALA A O 1
ATOM 2124 N N . LEU A 1 281 ? 13.062 -20.908 -13.648 1.00 89.50 281 LEU A N 1
ATOM 2125 C CA . LEU A 1 281 ? 12.859 -19.608 -13.016 1.00 89.50 281 LEU A CA 1
ATOM 2126 C C . LEU A 1 281 ? 11.438 -19.467 -12.455 1.00 89.50 281 LEU A C 1
ATOM 2128 O O . LEU A 1 281 ? 11.287 -18.971 -11.341 1.00 89.50 281 LEU A O 1
ATOM 2132 N N . ASP A 1 282 ? 10.413 -19.951 -13.160 1.00 86.44 282 ASP A N 1
ATOM 2133 C CA . ASP A 1 282 ? 9.029 -19.956 -12.660 1.00 86.44 282 ASP A CA 1
ATOM 2134 C C . ASP A 1 282 ? 8.879 -20.873 -11.426 1.00 86.44 282 ASP A C 1
ATOM 2136 O O . ASP A 1 282 ? 8.281 -20.475 -10.421 1.00 86.44 282 ASP A O 1
ATOM 2140 N N . ASP A 1 283 ? 9.536 -22.042 -11.431 1.00 83.81 283 ASP A N 1
ATOM 2141 C CA . ASP A 1 283 ? 9.609 -22.979 -10.293 1.00 83.81 283 ASP A CA 1
ATOM 2142 C C . ASP A 1 283 ? 10.339 -22.413 -9.057 1.00 83.81 283 ASP A C 1
ATOM 2144 O O . ASP A 1 283 ? 10.187 -22.923 -7.937 1.00 83.81 283 ASP A O 1
ATOM 2148 N N . ASP A 1 284 ? 11.147 -21.371 -9.229 1.00 82.00 284 ASP A N 1
ATOM 2149 C CA . ASP A 1 284 ? 11.791 -20.667 -8.125 1.00 82.00 284 ASP A CA 1
ATOM 2150 C C . ASP A 1 284 ? 10.928 -19.511 -7.605 1.00 82.00 284 ASP A C 1
ATOM 2152 O O . ASP A 1 284 ? 10.935 -19.235 -6.402 1.00 82.00 284 ASP A O 1
ATOM 2156 N N . VAL A 1 285 ? 10.166 -18.858 -8.486 1.00 81.88 285 VAL A N 1
ATOM 2157 C CA . VAL A 1 285 ? 9.357 -17.674 -8.167 1.00 81.88 285 VAL A CA 1
ATOM 2158 C C . VAL A 1 285 ? 8.111 -18.012 -7.344 1.00 81.88 285 VAL A C 1
ATOM 2160 O O . VAL A 1 285 ? 7.793 -17.261 -6.422 1.00 81.88 285 VAL A O 1
ATOM 2163 N N . TRP A 1 286 ? 7.451 -19.153 -7.574 1.00 75.81 286 TRP A N 1
ATOM 2164 C CA . TRP A 1 286 ? 6.216 -19.511 -6.844 1.00 75.81 286 TRP A CA 1
ATOM 2165 C C . TRP A 1 286 ? 6.392 -19.664 -5.319 1.00 75.81 286 TRP A C 1
ATOM 2167 O O . TRP A 1 286 ? 5.416 -19.680 -4.572 1.00 75.81 286 TRP A O 1
ATOM 2177 N N . LYS A 1 287 ? 7.635 -19.795 -4.831 1.00 73.69 287 LYS A N 1
ATOM 2178 C CA . LYS A 1 287 ? 7.966 -19.921 -3.395 1.00 73.69 287 LYS A CA 1
ATOM 2179 C C . LYS A 1 287 ? 8.250 -18.583 -2.717 1.00 73.69 287 LYS A C 1
ATOM 2181 O O . LYS A 1 287 ? 8.570 -18.557 -1.530 1.00 73.69 287 LYS A O 1
ATOM 2186 N N . LEU A 1 288 ? 8.217 -17.487 -3.471 1.00 83.75 288 LEU A N 1
ATOM 2187 C CA . LEU A 1 288 ? 8.674 -16.176 -3.018 1.00 83.75 288 LEU A CA 1
ATOM 2188 C C . LEU A 1 288 ? 7.542 -15.272 -2.525 1.00 83.75 288 LEU A C 1
ATOM 2190 O O . LEU A 1 288 ? 7.814 -14.124 -2.179 1.00 83.75 288 LEU A O 1
ATOM 2194 N N . GLY A 1 289 ? 6.304 -15.763 -2.452 1.00 86.81 289 GLY A N 1
ATOM 2195 C CA . GLY A 1 289 ? 5.190 -15.054 -1.831 1.00 86.81 289 GLY A CA 1
ATOM 2196 C C . GLY A 1 289 ? 4.483 -15.871 -0.752 1.00 86.81 289 GLY A C 1
ATOM 2197 O O . GLY A 1 289 ? 4.570 -17.098 -0.721 1.00 86.81 289 GLY A O 1
ATOM 2198 N N . ALA A 1 290 ? 3.761 -15.181 0.132 1.00 86.88 290 ALA A N 1
ATOM 2199 C CA . ALA A 1 290 ? 2.895 -15.794 1.134 1.00 86.88 290 ALA A CA 1
ATOM 2200 C C . ALA A 1 290 ? 1.610 -14.980 1.359 1.00 86.88 290 ALA A C 1
ATOM 2202 O O . ALA A 1 290 ? 1.638 -13.747 1.389 1.00 86.88 290 ALA A O 1
ATOM 2203 N N . TRP A 1 291 ? 0.499 -15.685 1.581 1.00 87.00 291 TRP A N 1
ATOM 2204 C CA . TRP A 1 291 ? -0.730 -15.112 2.133 1.00 87.00 291 TRP A CA 1
ATOM 2205 C C . TRP A 1 291 ? -0.553 -14.873 3.636 1.00 87.00 291 TRP A C 1
ATOM 2207 O O . TRP A 1 291 ? -0.031 -15.739 4.339 1.00 87.00 291 TRP A O 1
ATOM 2217 N N . LEU A 1 292 ? -0.957 -13.699 4.123 1.00 85.94 292 LEU A N 1
ATOM 2218 C CA . LEU A 1 292 ? -0.719 -13.273 5.504 1.00 85.94 292 LEU A CA 1
ATOM 2219 C C . LEU A 1 292 ? -1.980 -13.322 6.364 1.00 85.94 292 LEU A C 1
ATOM 2221 O O . LEU A 1 292 ? -1.982 -13.939 7.426 1.00 85.94 292 LEU A O 1
ATOM 2225 N N . GLU A 1 293 ? -3.030 -12.634 5.928 1.00 85.81 293 GLU A N 1
ATOM 2226 C CA . GLU A 1 293 ? -4.262 -12.438 6.692 1.00 85.81 293 GLU A CA 1
ATOM 2227 C C . GLU A 1 293 ? -5.420 -12.217 5.714 1.00 85.81 293 GLU A C 1
ATOM 2229 O O . GLU A 1 293 ? -5.229 -11.622 4.653 1.00 85.81 293 GLU A O 1
ATOM 2234 N N . ARG A 1 294 ? -6.613 -12.690 6.075 1.00 86.69 294 ARG A N 1
ATOM 2235 C CA . ARG A 1 294 ? -7.876 -12.301 5.441 1.00 86.69 294 ARG A CA 1
ATOM 2236 C C . ARG A 1 294 ? -8.694 -11.552 6.470 1.00 86.69 294 ARG A C 1
ATOM 2238 O O . ARG A 1 294 ? -8.774 -11.991 7.616 1.00 86.69 294 ARG A O 1
ATOM 2245 N N . VAL A 1 295 ? -9.288 -10.448 6.045 1.00 85.75 295 VAL A N 1
ATOM 2246 C CA . VAL A 1 295 ? -10.137 -9.620 6.892 1.00 85.75 295 VAL A CA 1
ATOM 2247 C C . VAL A 1 295 ? -11.514 -9.538 6.274 1.00 85.75 295 VAL A C 1
ATOM 2249 O O . VAL A 1 295 ? -11.661 -9.072 5.141 1.00 85.75 295 VAL A O 1
ATOM 2252 N N . ASP A 1 296 ? -12.501 -9.959 7.056 1.00 83.12 296 ASP A N 1
ATOM 2253 C CA . ASP A 1 296 ? -13.903 -9.756 6.737 1.00 83.12 296 ASP A CA 1
ATOM 2254 C C . ASP A 1 296 ? -14.335 -8.402 7.306 1.00 83.12 296 ASP A C 1
ATOM 2256 O O . ASP A 1 296 ? -14.231 -8.121 8.499 1.00 83.12 296 ASP A O 1
ATOM 2260 N N . VAL A 1 297 ? -14.761 -7.523 6.410 1.00 74.69 297 VAL A N 1
ATOM 2261 C CA . VAL A 1 297 ? -14.974 -6.095 6.645 1.00 74.69 297 VAL A CA 1
ATOM 2262 C C . VAL A 1 297 ? -16.369 -5.802 7.225 1.00 74.69 297 VAL A C 1
ATOM 2264 O O . VAL A 1 297 ? -16.608 -4.709 7.738 1.00 74.69 297 VAL A O 1
ATOM 2267 N N . THR A 1 298 ? -17.300 -6.763 7.196 1.00 65.69 298 THR A N 1
ATOM 2268 C CA . THR A 1 298 ? -18.666 -6.583 7.721 1.00 65.69 298 THR A CA 1
ATOM 2269 C C . THR A 1 298 ? -19.237 -7.851 8.352 1.00 65.69 298 THR A C 1
ATOM 2271 O O . THR A 1 298 ? -19.249 -8.894 7.704 1.00 65.69 298 THR A O 1
ATOM 2274 N N . GLU A 1 299 ? -19.827 -7.731 9.548 1.00 53.19 299 GLU A N 1
ATOM 2275 C CA . GLU A 1 299 ? -20.576 -8.817 10.206 1.00 53.19 299 GLU A CA 1
ATOM 2276 C C . GLU A 1 299 ? -22.079 -8.857 9.830 1.00 53.19 299 GLU A C 1
ATOM 2278 O O . GLU A 1 299 ? -22.702 -9.893 10.032 1.00 53.19 299 GLU A O 1
ATOM 2283 N N . ASP A 1 300 ? -22.679 -7.797 9.251 1.00 46.75 300 ASP A N 1
ATOM 2284 C CA . ASP A 1 300 ? -24.157 -7.654 9.278 1.00 46.75 300 ASP A CA 1
ATOM 2285 C C . ASP A 1 300 ? -24.849 -6.958 8.073 1.00 46.75 300 ASP A C 1
ATOM 2287 O O . ASP A 1 300 ? -25.935 -6.381 8.200 1.00 46.75 300 ASP A O 1
ATOM 2291 N N . HIS A 1 301 ? -24.291 -7.012 6.858 1.00 47.09 301 HIS A N 1
ATOM 2292 C CA . HIS A 1 301 ? -24.963 -6.453 5.669 1.00 47.09 301 HIS A CA 1
ATOM 2293 C C . HIS A 1 301 ? -25.351 -7.530 4.656 1.00 47.09 301 HIS A C 1
ATOM 2295 O O . HIS A 1 301 ? -24.542 -8.069 3.906 1.00 47.09 301 HIS A O 1
ATOM 2301 N N . SER A 1 302 ? -26.642 -7.861 4.661 1.00 41.88 302 SER A N 1
ATOM 2302 C CA . SER A 1 302 ? -27.240 -8.873 3.801 1.00 41.88 302 SER A CA 1
ATOM 2303 C C . SER A 1 302 ? -27.334 -8.395 2.345 1.00 41.88 302 SER A C 1
ATOM 2305 O O . SER A 1 302 ? -27.946 -7.373 2.055 1.00 41.88 302 SER A O 1
ATOM 2307 N N . LEU A 1 303 ? -26.850 -9.241 1.430 1.00 46.78 303 LEU A N 1
ATOM 2308 C CA . LEU A 1 303 ? -27.398 -9.459 0.084 1.00 46.78 303 LEU A CA 1
ATOM 2309 C C . LEU A 1 303 ? -27.376 -8.274 -0.905 1.00 46.78 303 LEU A C 1
ATOM 2311 O O . LEU A 1 303 ? -28.396 -7.943 -1.507 1.00 46.78 303 LEU A O 1
ATOM 2315 N N . ALA A 1 304 ? -26.193 -7.752 -1.226 1.00 46.09 304 ALA A N 1
ATOM 2316 C CA . ALA A 1 304 ? -25.939 -7.251 -2.578 1.00 46.09 304 ALA A CA 1
ATOM 2317 C C . ALA A 1 304 ? -24.488 -7.534 -2.981 1.00 46.09 304 ALA A C 1
ATOM 2319 O O . ALA A 1 304 ? -23.551 -6.986 -2.413 1.00 46.09 304 ALA A O 1
ATOM 2320 N N . LEU A 1 305 ? -24.296 -8.401 -3.979 1.00 51.81 305 LEU A N 1
ATOM 2321 C CA . LEU A 1 305 ? -22.988 -8.666 -4.582 1.00 51.81 305 LEU A CA 1
ATOM 2322 C C . LEU A 1 305 ? -22.605 -7.458 -5.460 1.00 51.81 305 LEU A C 1
ATOM 2324 O O . LEU A 1 305 ? -22.698 -7.507 -6.690 1.00 51.81 305 LEU A O 1
ATOM 2328 N N . GLU A 1 306 ? -22.271 -6.319 -4.847 1.00 57.53 306 GLU A N 1
ATOM 2329 C CA . GLU A 1 306 ? -21.782 -5.165 -5.599 1.00 57.53 306 GLU A CA 1
ATOM 2330 C C . GLU A 1 306 ? -20.419 -5.521 -6.212 1.00 57.53 306 GLU A C 1
ATOM 2332 O O . GLU A 1 306 ? -19.452 -5.852 -5.529 1.00 57.53 306 GLU A O 1
ATOM 2337 N N . LYS A 1 307 ? -20.346 -5.491 -7.548 1.00 61.56 307 LYS A N 1
ATOM 2338 C CA . LYS A 1 307 ? -19.130 -5.842 -8.305 1.00 61.56 307 LYS A CA 1
ATOM 2339 C C . LYS A 1 307 ? -18.050 -4.758 -8.265 1.00 61.56 307 LYS A C 1
ATOM 2341 O O . LYS A 1 307 ? -16.959 -4.985 -8.772 1.00 61.56 307 LYS A O 1
ATOM 2346 N N . SER A 1 308 ? -18.367 -3.573 -7.746 1.00 74.00 308 SER A N 1
ATOM 2347 C CA . SER A 1 308 ? -17.480 -2.413 -7.784 1.00 74.00 308 SER A CA 1
ATOM 2348 C C . SER A 1 308 ? -16.852 -2.212 -6.415 1.00 74.00 308 SER A C 1
ATOM 2350 O O . SER A 1 308 ? -17.532 -1.786 -5.489 1.00 74.00 308 SER A O 1
ATOM 2352 N N . VAL A 1 309 ? -15.562 -2.503 -6.307 1.00 86.00 309 VAL A N 1
ATOM 2353 C CA . VAL A 1 309 ? -14.760 -2.265 -5.105 1.00 86.00 309 VAL A CA 1
ATOM 2354 C C . VAL A 1 309 ? -13.487 -1.560 -5.540 1.00 86.00 309 VAL A C 1
ATOM 2356 O O . VAL A 1 309 ? -12.906 -1.913 -6.567 1.00 86.00 309 VAL A O 1
ATOM 2359 N N . ALA A 1 310 ? -13.068 -0.559 -4.778 1.00 87.62 310 ALA A N 1
ATOM 2360 C CA . ALA A 1 310 ? -11.803 0.124 -4.977 1.00 87.62 310 ALA A CA 1
ATOM 2361 C C . ALA A 1 310 ? -10.979 0.068 -3.693 1.00 87.62 310 ALA A C 1
ATOM 2363 O O . ALA A 1 310 ? -11.500 0.275 -2.599 1.00 87.62 310 ALA A O 1
ATOM 2364 N N . LEU A 1 311 ? -9.688 -0.189 -3.853 1.00 91.00 311 LEU A N 1
ATOM 2365 C CA . LEU A 1 311 ? -8.703 -0.058 -2.794 1.00 91.00 311 LEU A CA 1
ATOM 2366 C C . LEU A 1 311 ? -7.932 1.246 -2.985 1.00 91.00 311 LEU A C 1
ATOM 2368 O O . LEU A 1 311 ? -7.551 1.591 -4.105 1.00 91.00 311 LEU A O 1
ATOM 2372 N N . LEU A 1 312 ? -7.709 1.963 -1.889 1.00 90.00 312 LEU A N 1
ATOM 2373 C CA . LEU A 1 312 ? -6.885 3.163 -1.853 1.00 90.00 312 LEU A CA 1
ATOM 2374 C C . LEU A 1 312 ? -5.903 3.052 -0.691 1.00 90.00 312 LEU A C 1
ATOM 2376 O O . LEU A 1 312 ? -6.316 3.045 0.466 1.00 90.00 312 LEU A O 1
ATOM 2380 N N . ASN A 1 313 ? -4.611 2.973 -1.002 1.00 88.94 313 ASN A N 1
ATOM 2381 C CA . ASN A 1 313 ? -3.566 3.066 0.010 1.00 88.94 313 ASN A CA 1
ATOM 2382 C C . ASN A 1 313 ? -3.452 4.507 0.521 1.00 88.94 313 ASN A C 1
ATOM 2384 O O . ASN A 1 313 ? -3.499 5.450 -0.275 1.00 88.94 313 ASN A O 1
ATOM 2388 N N . ASP A 1 314 ? -3.274 4.669 1.827 1.00 87.12 314 ASP A N 1
ATOM 2389 C CA . ASP A 1 314 ? -3.058 5.979 2.421 1.00 87.12 314 ASP A CA 1
ATOM 2390 C C . ASP A 1 314 ? -1.633 6.481 2.096 1.00 87.12 314 ASP A C 1
ATOM 2392 O O . ASP A 1 314 ? -0.648 5.784 2.361 1.00 87.12 314 ASP A O 1
ATOM 2396 N N . PRO A 1 315 ? -1.477 7.668 1.480 1.00 80.56 315 PRO A N 1
ATOM 2397 C CA . PRO A 1 315 ? -0.167 8.196 1.110 1.00 80.56 315 PRO A CA 1
ATOM 2398 C C . PRO A 1 315 ? 0.657 8.708 2.303 1.00 80.56 315 PRO A C 1
ATOM 2400 O O . PRO A 1 315 ? 1.857 8.922 2.143 1.00 80.56 315 PRO A O 1
ATOM 2403 N N . LEU A 1 316 ? 0.041 8.948 3.466 1.00 82.19 316 LEU A N 1
ATOM 2404 C CA . LEU A 1 316 ? 0.717 9.436 4.671 1.00 82.19 316 LEU A CA 1
ATOM 2405 C C . LEU A 1 316 ? 1.079 8.311 5.633 1.00 82.19 316 LEU A C 1
ATOM 2407 O O . LEU A 1 316 ? 2.130 8.369 6.271 1.00 82.19 316 LEU A O 1
ATOM 2411 N N . VAL A 1 317 ? 0.197 7.319 5.766 1.00 84.81 317 VAL A N 1
ATOM 2412 C CA . VAL A 1 317 ? 0.349 6.231 6.734 1.00 84.81 317 VAL A CA 1
ATOM 2413 C C . VAL A 1 317 ? 0.297 4.890 6.019 1.00 84.81 317 VAL A C 1
ATOM 2415 O O . VAL A 1 317 ? -0.763 4.349 5.739 1.00 84.81 317 VAL A O 1
ATOM 2418 N N . ASP A 1 318 ? 1.467 4.299 5.801 1.00 82.25 318 ASP A N 1
ATOM 2419 C CA . ASP A 1 318 ? 1.644 3.093 4.983 1.00 82.25 318 ASP A CA 1
ATOM 2420 C C . ASP A 1 318 ? 0.958 1.816 5.524 1.00 82.25 318 ASP A C 1
ATOM 2422 O O . ASP A 1 318 ? 0.857 0.804 4.829 1.00 82.25 318 ASP A O 1
ATOM 2426 N N . SER A 1 319 ? 0.494 1.850 6.778 1.00 86.44 319 SER A N 1
ATOM 2427 C CA . SER A 1 319 ? -0.282 0.781 7.419 1.00 86.44 319 SER A CA 1
ATOM 2428 C C . SER A 1 319 ? -1.798 0.913 7.237 1.00 86.44 319 SER A C 1
ATOM 2430 O O . SER A 1 319 ? -2.522 0.015 7.672 1.00 86.44 319 SER A O 1
ATOM 2432 N N . LEU A 1 320 ? -2.282 2.022 6.662 1.00 89.88 320 LEU A N 1
ATOM 2433 C CA . LEU A 1 320 ? -3.703 2.290 6.450 1.00 89.88 320 LEU A CA 1
ATOM 2434 C C . LEU A 1 320 ? -4.108 2.041 4.994 1.00 89.88 320 LEU A C 1
ATOM 2436 O O . LEU A 1 320 ? -3.477 2.512 4.050 1.00 89.88 320 LEU A O 1
ATOM 2440 N N . LEU A 1 321 ? -5.216 1.326 4.825 1.00 91.81 321 LEU A N 1
ATOM 2441 C CA . LEU A 1 321 ? -5.816 1.024 3.532 1.00 91.81 321 LEU A CA 1
ATOM 2442 C C . LEU A 1 321 ? -7.315 1.303 3.589 1.00 91.81 321 LEU A C 1
ATOM 2444 O O . LEU A 1 321 ? -8.001 0.842 4.498 1.00 91.81 321 LEU A O 1
ATOM 2448 N N . HIS A 1 322 ? -7.848 2.001 2.593 1.00 91.44 322 HIS A N 1
ATOM 2449 C CA . HIS A 1 322 ? -9.277 2.271 2.485 1.00 91.44 322 HIS A CA 1
ATOM 2450 C C . HIS A 1 322 ? -9.924 1.350 1.450 1.00 91.44 322 HIS A C 1
ATOM 2452 O O . HIS A 1 322 ? -9.499 1.288 0.295 1.00 91.44 322 HIS A O 1
ATOM 2458 N N . VAL A 1 323 ? -10.981 0.658 1.865 1.00 91.31 323 VAL A N 1
ATOM 2459 C CA . VAL A 1 323 ? -11.842 -0.173 1.023 1.00 91.31 323 VAL A CA 1
ATOM 2460 C C . VAL A 1 323 ? -13.107 0.616 0.734 1.00 91.31 323 VAL A C 1
ATOM 2462 O O . VAL A 1 323 ? -13.906 0.864 1.635 1.00 91.31 323 VAL A O 1
ATOM 2465 N N . ALA A 1 324 ? -13.289 1.022 -0.517 1.00 89.19 324 ALA A N 1
ATOM 2466 C CA . ALA A 1 324 ? -14.463 1.759 -0.957 1.00 89.19 324 ALA A CA 1
ATOM 2467 C C . ALA A 1 324 ? -15.393 0.876 -1.784 1.00 89.19 324 ALA A C 1
ATOM 2469 O O . ALA A 1 324 ? -15.005 0.305 -2.807 1.00 89.19 324 ALA A O 1
ATOM 2470 N N . THR A 1 325 ? -16.651 0.837 -1.366 1.00 86.94 325 THR A N 1
ATOM 2471 C CA . THR A 1 325 ? -17.781 0.335 -2.143 1.00 86.94 325 THR A CA 1
ATOM 2472 C C . THR A 1 325 ? -18.692 1.514 -2.506 1.00 86.94 325 THR A C 1
ATOM 2474 O O . THR A 1 325 ? -18.559 2.604 -1.944 1.00 86.94 325 THR A O 1
ATOM 2477 N N . PRO A 1 326 ? -19.647 1.345 -3.434 1.00 84.44 326 PRO A N 1
ATOM 2478 C CA . PRO A 1 326 ? -20.654 2.365 -3.705 1.00 84.44 326 PRO A CA 1
ATOM 2479 C C . PRO A 1 326 ? -21.466 2.796 -2.476 1.00 84.44 326 PRO A C 1
ATOM 2481 O O . PRO A 1 326 ? -22.073 3.862 -2.522 1.00 84.44 326 PRO A O 1
ATOM 2484 N N . SER A 1 327 ? -21.488 1.996 -1.409 1.00 82.12 327 SER A N 1
ATOM 2485 C CA . SER A 1 327 ? -22.351 2.208 -0.242 1.00 82.12 327 SER A CA 1
ATOM 2486 C C . SER A 1 327 ? -21.583 2.652 1.012 1.00 82.12 327 SER A C 1
ATOM 2488 O O . SER A 1 327 ? -22.133 3.329 1.881 1.00 82.12 327 SER A O 1
ATOM 2490 N N . PHE A 1 328 ? -20.308 2.285 1.145 1.00 85.12 328 PHE A N 1
ATOM 2491 C CA . PHE A 1 328 ? -19.514 2.594 2.334 1.00 85.12 328 PHE A CA 1
ATOM 2492 C C . PHE A 1 328 ? -18.015 2.658 2.036 1.00 85.12 328 PHE A C 1
ATOM 2494 O O . PHE A 1 328 ? -17.533 2.148 1.026 1.00 85.12 328 PHE A O 1
ATOM 2501 N N . VAL A 1 329 ? -17.271 3.260 2.961 1.00 88.38 329 VAL A N 1
ATOM 2502 C CA . VAL A 1 329 ? -15.809 3.216 3.001 1.00 88.38 329 VAL A CA 1
ATOM 2503 C C . VAL A 1 329 ? -15.378 2.674 4.353 1.00 88.38 329 VAL A C 1
ATOM 2505 O O . VAL A 1 329 ? -15.744 3.231 5.390 1.00 88.38 329 VAL A O 1
ATOM 2508 N N . VAL A 1 330 ? -14.584 1.609 4.347 1.00 89.56 330 VAL A N 1
ATOM 2509 C CA . VAL A 1 330 ? -13.923 1.074 5.542 1.00 89.56 330 VAL A CA 1
ATOM 2510 C C . VAL A 1 330 ? -12.446 1.409 5.489 1.00 89.56 330 VAL A C 1
ATOM 2512 O O . VAL A 1 330 ? -11.817 1.270 4.446 1.00 89.56 330 VAL A O 1
ATOM 2515 N N . THR A 1 331 ? -11.887 1.809 6.625 1.00 91.38 331 THR A N 1
ATOM 2516 C CA . THR A 1 331 ? -10.440 1.919 6.802 1.00 91.38 331 THR A CA 1
ATOM 2517 C C . THR A 1 331 ? -9.936 0.693 7.550 1.00 91.38 331 THR A C 1
ATOM 2519 O O . THR A 1 331 ? -10.490 0.307 8.580 1.00 91.38 331 THR A O 1
ATOM 2522 N N . LEU A 1 332 ? -8.898 0.074 7.000 1.00 90.81 332 LEU A N 1
ATOM 2523 C CA . LEU A 1 332 ? -8.174 -1.054 7.562 1.00 90.81 332 LEU A CA 1
ATOM 2524 C C . LEU A 1 332 ? -6.819 -0.557 8.056 1.00 90.81 332 LEU A C 1
ATOM 2526 O O . LEU A 1 332 ? -6.082 0.069 7.297 1.00 90.81 332 LEU A O 1
ATOM 2530 N N . SER A 1 333 ? -6.478 -0.865 9.302 1.00 90.44 333 SER A N 1
ATOM 2531 C CA . SER A 1 333 ? -5.141 -0.662 9.856 1.00 90.44 333 SER A CA 1
ATOM 2532 C C . SER A 1 333 ? -4.489 -2.007 10.090 1.00 90.44 333 SER A C 1
ATOM 2534 O O . SER A 1 333 ? -4.989 -2.808 10.878 1.00 90.44 333 SER A O 1
ATOM 2536 N N . THR A 1 334 ? -3.381 -2.273 9.402 1.00 87.75 334 THR A N 1
ATOM 2537 C CA . THR A 1 334 ? -2.697 -3.565 9.477 1.00 87.75 334 THR A CA 1
ATOM 2538 C C . THR A 1 334 ? -1.209 -3.414 9.765 1.00 87.75 334 THR A C 1
ATOM 2540 O O . THR A 1 334 ? -0.514 -2.564 9.214 1.00 87.75 334 THR A O 1
ATOM 2543 N N . SER A 1 335 ? -0.690 -4.301 10.613 1.00 85.50 335 SER A N 1
ATOM 2544 C CA . SER A 1 335 ? 0.754 -4.476 10.826 1.00 85.50 335 SER A CA 1
ATOM 2545 C C . SER A 1 335 ? 1.279 -5.783 10.218 1.00 85.50 335 SER A C 1
ATOM 2547 O O . SER A 1 335 ? 2.413 -6.186 10.489 1.00 85.50 335 SER A O 1
ATOM 2549 N N . ALA A 1 336 ? 0.477 -6.461 9.387 1.00 82.69 336 ALA A N 1
ATOM 2550 C CA . ALA A 1 336 ? 0.790 -7.783 8.846 1.00 82.69 336 ALA A CA 1
ATOM 2551 C C . ALA A 1 336 ? 2.131 -7.817 8.088 1.00 82.69 336 ALA A C 1
ATOM 2553 O O . ALA A 1 336 ? 2.950 -8.701 8.347 1.00 82.69 336 ALA A O 1
ATOM 2554 N N . ILE A 1 337 ? 2.403 -6.822 7.234 1.00 84.69 337 ILE A N 1
ATOM 2555 C CA . ILE A 1 337 ? 3.660 -6.729 6.468 1.00 84.69 337 ILE A CA 1
ATOM 2556 C C . ILE A 1 337 ? 4.862 -6.517 7.390 1.00 84.69 337 ILE A C 1
ATOM 2558 O O . ILE A 1 337 ? 5.849 -7.242 7.281 1.00 84.69 337 ILE A O 1
ATOM 2562 N N . GLN A 1 338 ? 4.760 -5.599 8.357 1.00 83.62 338 GLN A N 1
ATOM 2563 C CA . GLN A 1 338 ? 5.835 -5.343 9.321 1.00 83.62 338 GLN A CA 1
ATOM 2564 C C . GLN A 1 338 ? 6.164 -6.602 10.139 1.00 83.62 338 GLN A C 1
ATOM 2566 O O . GLN A 1 338 ? 7.327 -6.908 10.413 1.00 83.62 338 GLN A O 1
ATOM 2571 N N . ARG A 1 339 ? 5.142 -7.381 10.523 1.00 79.81 339 ARG A N 1
ATOM 2572 C CA . ARG A 1 339 ? 5.334 -8.664 11.220 1.00 79.81 339 ARG A CA 1
ATOM 2573 C C . ARG A 1 339 ? 6.008 -9.701 10.322 1.00 79.81 339 ARG A C 1
ATOM 2575 O O . ARG A 1 339 ? 6.924 -10.381 10.791 1.00 79.81 339 ARG A O 1
ATOM 2582 N N . ALA A 1 340 ? 5.584 -9.805 9.063 1.00 79.94 340 ALA A N 1
ATOM 2583 C CA . ALA A 1 340 ? 6.168 -10.721 8.087 1.00 79.94 340 ALA A CA 1
ATOM 2584 C C . ALA A 1 340 ? 7.646 -10.391 7.815 1.00 79.94 340 ALA A C 1
ATOM 2586 O O . ALA A 1 340 ? 8.496 -11.279 7.880 1.00 79.94 340 ALA A O 1
ATOM 2587 N N . ALA A 1 341 ? 7.976 -9.109 7.632 1.00 79.69 341 ALA A N 1
ATOM 2588 C CA . ALA A 1 341 ? 9.344 -8.640 7.412 1.00 79.69 341 ALA A CA 1
ATOM 2589 C C . ALA A 1 341 ? 10.280 -8.946 8.599 1.00 79.69 341 ALA A C 1
ATOM 2591 O O . ALA A 1 341 ? 11.446 -9.290 8.407 1.00 79.69 341 ALA A O 1
ATOM 2592 N N . ARG A 1 342 ? 9.772 -8.890 9.841 1.00 76.06 342 ARG A N 1
ATOM 2593 C CA . ARG A 1 342 ? 10.552 -9.173 11.065 1.00 76.06 342 ARG A CA 1
ATOM 2594 C C . ARG A 1 342 ? 10.747 -10.664 11.366 1.00 76.06 342 ARG A C 1
ATOM 2596 O O . ARG A 1 342 ? 11.650 -11.004 12.131 1.00 76.06 342 ARG A O 1
ATOM 2603 N N . LYS A 1 343 ? 9.925 -11.563 10.810 1.00 64.19 343 LYS A N 1
ATOM 2604 C CA . LYS A 1 343 ? 10.012 -13.025 11.018 1.00 64.19 343 LYS A CA 1
ATOM 2605 C C . LYS A 1 343 ? 10.150 -13.776 9.684 1.00 64.19 343 LYS A C 1
ATOM 2607 O O . LYS A 1 343 ? 9.258 -14.542 9.325 1.00 64.19 343 LYS A O 1
ATOM 2612 N N . PRO A 1 344 ? 11.292 -13.658 8.986 1.00 52.66 344 PRO A N 1
ATOM 2613 C CA . PRO A 1 344 ? 11.469 -14.263 7.664 1.00 52.66 344 PRO A CA 1
ATOM 2614 C C . PRO A 1 344 ? 11.480 -15.805 7.661 1.00 52.66 344 PRO A C 1
ATOM 2616 O O . PRO A 1 344 ? 11.400 -16.407 6.598 1.00 52.66 344 PRO A O 1
ATOM 2619 N N . THR A 1 345 ? 11.599 -16.478 8.818 1.00 42.00 345 THR A N 1
ATOM 2620 C CA . THR A 1 345 ? 11.891 -17.926 8.873 1.00 42.00 345 THR A CA 1
ATOM 2621 C C . THR A 1 345 ? 10.750 -18.841 9.318 1.00 42.00 345 THR A C 1
ATOM 2623 O O . THR A 1 345 ? 10.878 -20.050 9.142 1.00 42.00 345 THR A O 1
ATOM 2626 N N . LYS A 1 346 ? 9.629 -18.328 9.842 1.00 43.06 346 LYS A N 1
ATOM 2627 C CA . LYS A 1 346 ? 8.405 -19.117 10.089 1.00 43.06 346 LYS A CA 1
ATOM 2628 C C . LYS A 1 346 ? 7.189 -18.193 10.043 1.00 43.06 346 LYS A C 1
ATOM 2630 O O . LYS A 1 346 ? 6.947 -17.465 11.006 1.00 43.06 346 LYS A O 1
ATOM 2635 N N . PHE A 1 347 ? 6.431 -18.254 8.949 1.00 50.09 347 PHE A N 1
ATOM 2636 C CA . PHE A 1 347 ? 5.079 -17.703 8.851 1.00 50.09 347 PHE A CA 1
ATOM 2637 C C . PHE A 1 347 ? 4.197 -18.426 9.887 1.00 50.09 347 PHE A C 1
ATOM 2639 O O . PHE A 1 347 ? 3.741 -19.545 9.670 1.00 50.09 347 PHE A O 1
ATOM 2646 N N . ALA A 1 348 ? 4.098 -17.855 11.089 1.00 37.09 348 ALA A N 1
ATOM 2647 C CA . ALA A 1 348 ? 3.272 -18.361 12.183 1.00 37.09 348 ALA A CA 1
ATOM 2648 C C . ALA A 1 348 ? 1.792 -18.000 11.934 1.00 37.09 348 ALA A C 1
ATOM 2650 O O . ALA A 1 348 ? 1.541 -16.992 11.273 1.00 37.09 348 ALA A O 1
ATOM 2651 N N . PRO A 1 349 ? 0.823 -18.781 12.452 1.00 42.84 349 PRO A N 1
ATOM 2652 C CA . PRO A 1 349 ? -0.597 -18.509 12.240 1.00 42.84 349 PRO A CA 1
ATOM 2653 C C . PRO A 1 349 ? -1.012 -17.158 12.855 1.00 42.84 349 PRO A C 1
ATOM 2655 O O . PRO A 1 349 ? -0.402 -16.726 13.841 1.00 42.84 349 PRO A O 1
ATOM 2658 N N . PRO A 1 350 ? -2.024 -16.482 12.281 1.00 48.12 350 PRO A N 1
ATOM 2659 C CA . PRO A 1 350 ? -2.340 -15.099 12.602 1.00 48.12 350 PRO A CA 1
ATOM 2660 C C . PRO A 1 350 ? -3.095 -15.002 13.932 1.00 48.12 350 PRO A C 1
ATOM 2662 O O . PRO A 1 350 ? -4.238 -15.429 14.047 1.00 48.12 350 PRO A O 1
ATOM 2665 N N . GLU A 1 351 ? -2.492 -14.363 14.932 1.00 50.50 351 GLU A N 1
ATOM 2666 C CA . GLU A 1 351 ? -3.288 -13.468 15.776 1.00 50.50 351 GLU A CA 1
ATOM 2667 C C . GLU A 1 351 ? -3.664 -12.281 14.876 1.00 50.50 351 GLU A C 1
ATOM 2669 O O . GLU A 1 351 ? -2.761 -11.674 14.273 1.00 50.50 351 GLU A O 1
ATOM 2674 N N . SER A 1 352 ? -4.967 -12.024 14.711 1.00 57.53 352 SER A N 1
ATOM 2675 C CA . SER A 1 352 ? -5.509 -10.977 13.835 1.00 57.53 352 SER A CA 1
ATOM 2676 C C . SER A 1 352 ? -4.875 -9.637 14.197 1.00 57.53 352 SER A C 1
ATOM 2678 O O . SER A 1 352 ? -5.089 -9.117 15.293 1.00 57.53 352 SER A O 1
ATOM 2680 N N . SER A 1 353 ? -4.033 -9.111 13.307 1.00 69.56 353 SER A N 1
ATOM 2681 C CA . SER A 1 353 ? -3.346 -7.828 13.528 1.00 69.56 353 SER A CA 1
ATOM 2682 C C . SER A 1 353 ? -4.011 -6.667 12.838 1.00 69.56 353 SER A C 1
ATOM 2684 O O . SER A 1 353 ? -3.532 -5.538 12.959 1.00 69.56 353 SER A O 1
ATOM 2686 N N . THR A 1 354 ? -5.035 -6.970 12.052 1.00 83.38 354 THR A N 1
ATOM 2687 C CA . THR A 1 354 ? -5.714 -5.980 11.255 1.00 83.38 354 THR A CA 1
ATOM 2688 C C . THR A 1 354 ? -6.984 -5.566 11.970 1.00 83.38 354 THR A C 1
ATOM 2690 O O . THR A 1 354 ? -7.817 -6.400 12.317 1.00 83.38 354 THR A O 1
ATOM 2693 N N . SER A 1 355 ? -7.111 -4.271 12.223 1.00 84.25 355 SER A N 1
ATOM 2694 C CA . SER A 1 355 ? -8.343 -3.672 12.710 1.00 84.25 355 SER A CA 1
ATOM 2695 C C . SER A 1 355 ? -9.054 -2.958 11.566 1.00 84.25 355 SER A C 1
ATOM 2697 O O . SER A 1 355 ? -8.417 -2.424 10.659 1.00 84.25 355 SER A O 1
ATOM 2699 N N . ALA A 1 356 ? -10.382 -2.986 11.589 1.00 85.94 356 ALA A N 1
ATOM 2700 C CA . ALA A 1 356 ? -11.230 -2.445 10.538 1.00 85.94 356 ALA A CA 1
ATOM 2701 C C . ALA A 1 356 ? -12.322 -1.579 11.160 1.00 85.94 356 ALA A C 1
ATOM 2703 O O . ALA A 1 356 ? -12.938 -1.982 12.147 1.00 85.94 356 ALA A O 1
ATOM 2704 N N . TRP A 1 357 ? -12.588 -0.411 10.579 1.00 85.44 357 TRP A N 1
ATOM 2705 C CA . TRP A 1 357 ? -13.703 0.436 10.998 1.00 85.44 357 TRP A CA 1
ATOM 2706 C C . TRP A 1 357 ? -14.334 1.181 9.829 1.00 85.44 357 TRP A C 1
ATOM 2708 O O . TRP A 1 357 ? -13.665 1.640 8.898 1.00 85.44 357 TRP A O 1
ATOM 2718 N N . VAL A 1 358 ? -15.654 1.335 9.894 1.00 85.19 358 VAL A N 1
ATOM 2719 C CA . VAL A 1 358 ? -16.406 2.105 8.903 1.00 85.19 358 VAL A CA 1
ATOM 2720 C C . VAL A 1 358 ? -16.050 3.578 9.064 1.00 85.19 358 VAL A C 1
ATOM 2722 O O . VAL A 1 358 ? -16.259 4.170 10.118 1.00 85.19 358 VAL A O 1
ATOM 2725 N N . SER A 1 359 ? -15.484 4.160 8.013 1.00 84.56 359 SER A N 1
ATOM 2726 C CA . SER A 1 359 ? -15.133 5.580 7.963 1.00 84.56 359 SER A CA 1
ATOM 2727 C C . SER A 1 359 ? -16.254 6.408 7.353 1.00 84.56 359 SER A C 1
ATOM 2729 O O . SER A 1 359 ? -16.509 7.513 7.810 1.00 84.56 359 SER A O 1
ATOM 2731 N N . PHE A 1 360 ? -16.966 5.857 6.368 1.00 84.88 360 PHE A N 1
ATOM 2732 C CA . PHE A 1 360 ? -18.092 6.519 5.718 1.00 84.88 360 PHE A CA 1
ATOM 2733 C C . PHE A 1 360 ? -19.183 5.520 5.356 1.00 84.88 360 PHE A C 1
ATOM 2735 O O . PHE A 1 360 ? -18.890 4.400 4.945 1.00 84.88 360 PHE A O 1
ATOM 2742 N N . GLN A 1 361 ? -20.439 5.950 5.431 1.00 84.19 361 GLN A N 1
ATOM 2743 C CA . GLN A 1 361 ? -21.578 5.197 4.923 1.00 84.19 361 GLN A CA 1
ATOM 2744 C C . GLN A 1 361 ? -22.574 6.164 4.290 1.00 84.19 361 GLN A C 1
ATOM 2746 O O . GLN A 1 361 ? -22.925 7.191 4.879 1.00 84.19 361 GLN A O 1
ATOM 2751 N N . THR A 1 362 ? -23.036 5.840 3.085 1.00 79.25 362 THR A N 1
ATOM 2752 C CA . THR A 1 362 ? -24.046 6.641 2.394 1.00 79.25 362 THR A CA 1
ATOM 2753 C C . THR A 1 362 ? -25.357 6.599 3.175 1.00 79.25 362 THR A C 1
ATOM 2755 O O . THR A 1 362 ? -25.825 5.532 3.564 1.00 79.25 362 THR A O 1
ATOM 2758 N N . LYS A 1 363 ? -25.990 7.760 3.380 1.00 74.44 363 LYS A N 1
ATOM 2759 C CA . LYS A 1 363 ? -27.226 7.880 4.183 1.00 74.44 363 LYS A CA 1
ATOM 2760 C C . LYS A 1 363 ? -28.461 7.249 3.522 1.00 74.44 363 LYS A C 1
ATOM 2762 O O . LYS A 1 363 ? -29.495 7.119 4.172 1.00 74.44 363 LYS A O 1
ATOM 2767 N N . SER A 1 364 ? -28.388 6.921 2.232 1.00 69.44 364 SER A N 1
ATOM 2768 C CA . SER A 1 364 ? -29.482 6.347 1.449 1.00 69.44 364 SER A CA 1
ATOM 2769 C C . SER A 1 364 ? -28.946 5.403 0.376 1.00 69.44 364 SER A C 1
ATOM 2771 O O . SER A 1 364 ? -27.998 5.756 -0.319 1.00 69.44 364 SER A O 1
ATOM 2773 N N . ASP A 1 365 ? -29.635 4.282 0.153 1.00 67.25 365 ASP A N 1
ATOM 2774 C CA . ASP A 1 365 ? -29.361 3.347 -0.954 1.00 67.25 365 ASP A CA 1
ATOM 2775 C C . ASP A 1 365 ? -29.467 4.001 -2.346 1.00 67.25 365 ASP A C 1
ATOM 2777 O O . ASP A 1 365 ? -28.970 3.468 -3.339 1.00 67.25 365 ASP A O 1
ATOM 2781 N N . ALA A 1 366 ? -30.134 5.159 -2.445 1.00 68.12 366 ALA A N 1
ATOM 2782 C CA . ALA A 1 366 ? -30.298 5.881 -3.704 1.00 68.12 366 ALA A CA 1
ATOM 2783 C C . ALA A 1 366 ? -29.057 6.710 -4.086 1.00 68.12 366 ALA A C 1
ATOM 2785 O O . ALA A 1 366 ? -28.871 7.033 -5.259 1.00 68.12 366 ALA A O 1
ATOM 2786 N N . THR A 1 367 ? -28.221 7.076 -3.110 1.00 75.12 367 THR A N 1
ATOM 2787 C CA . THR A 1 367 ? -27.010 7.884 -3.303 1.00 75.12 367 THR A CA 1
ATOM 2788 C C . THR A 1 367 ? -25.791 6.984 -3.231 1.00 75.12 367 THR A C 1
ATOM 2790 O O . THR A 1 367 ? -25.469 6.488 -2.158 1.00 75.12 367 THR A O 1
ATOM 2793 N N . LYS A 1 368 ? -25.102 6.786 -4.358 1.00 82.50 368 LYS A N 1
ATOM 2794 C CA . LYS A 1 368 ? -23.865 5.998 -4.395 1.00 82.50 368 LYS A CA 1
ATOM 2795 C C . LYS A 1 368 ? -22.633 6.886 -4.287 1.00 82.50 368 LYS A C 1
ATOM 2797 O O . LYS A 1 368 ? -22.629 8.024 -4.758 1.00 82.50 368 LYS A O 1
ATOM 2802 N N . LEU A 1 369 ? -21.571 6.331 -3.729 1.00 83.88 369 LEU A N 1
ATOM 2803 C CA . LEU A 1 369 ? -20.238 6.907 -3.734 1.00 83.88 369 LEU A CA 1
ATOM 2804 C C . LEU A 1 369 ? -19.674 6.914 -5.164 1.00 83.88 369 LEU A C 1
ATOM 2806 O O . LEU A 1 369 ? -19.723 5.908 -5.872 1.00 83.88 369 LEU A O 1
ATOM 2810 N N . GLN A 1 370 ? -19.160 8.063 -5.596 1.00 84.69 370 GLN A N 1
ATOM 2811 C CA . GLN A 1 370 ? -18.532 8.254 -6.903 1.00 84.69 370 GLN A CA 1
ATOM 2812 C C . GLN A 1 370 ? -17.005 8.166 -6.823 1.00 84.69 370 GLN A C 1
ATOM 2814 O O . GLN A 1 370 ? -16.375 7.661 -7.752 1.00 84.69 370 GLN A O 1
ATOM 2819 N N . GLY A 1 371 ? -16.402 8.654 -5.739 1.00 82.38 371 GLY A N 1
ATOM 2820 C CA . GLY A 1 371 ? -14.953 8.636 -5.584 1.00 82.38 371 GLY A CA 1
ATOM 2821 C C . GLY A 1 371 ? -14.494 8.944 -4.168 1.00 82.38 371 GLY A C 1
ATOM 2822 O O . GLY A 1 371 ? -15.229 9.532 -3.373 1.00 82.38 371 GLY A O 1
ATOM 2823 N N . ILE A 1 372 ? -13.258 8.541 -3.888 1.00 88.00 372 ILE A N 1
ATOM 2824 C CA . ILE A 1 372 ? -12.556 8.814 -2.637 1.00 88.00 372 ILE A CA 1
ATOM 2825 C C . ILE A 1 372 ? -11.163 9.366 -2.929 1.00 88.00 372 ILE A C 1
ATOM 2827 O O . ILE A 1 372 ? -10.556 9.019 -3.944 1.00 88.00 372 ILE A O 1
ATOM 2831 N N . ALA A 1 373 ? -10.660 10.210 -2.039 1.00 87.62 373 ALA A N 1
ATOM 2832 C CA . ALA A 1 373 ? -9.288 10.693 -2.056 1.00 87.62 373 ALA A CA 1
ATOM 2833 C C . ALA A 1 373 ? -8.812 10.940 -0.623 1.00 87.62 373 ALA A C 1
ATOM 2835 O O . ALA A 1 373 ? -9.585 11.399 0.214 1.00 87.62 373 ALA A O 1
ATOM 2836 N N . VAL A 1 374 ? -7.539 10.669 -0.348 1.00 86.75 374 VAL A N 1
ATOM 2837 C CA . VAL A 1 374 ? -6.907 11.093 0.906 1.00 86.75 374 VAL A CA 1
ATOM 2838 C C . VAL A 1 374 ? -6.260 12.451 0.671 1.00 86.75 374 VAL A C 1
ATOM 2840 O O . VAL A 1 374 ? -5.480 12.620 -0.268 1.00 86.75 374 VAL A O 1
ATOM 2843 N N . SER A 1 375 ? -6.612 13.419 1.511 1.00 83.56 375 SER A N 1
ATOM 2844 C CA . SER A 1 375 ? -6.019 14.748 1.547 1.00 83.56 375 SER A CA 1
ATOM 2845 C C . SER A 1 375 ? -5.134 14.887 2.780 1.00 83.56 375 SER A C 1
ATOM 2847 O O . SER A 1 375 ? -5.475 14.439 3.875 1.00 83.56 375 SER A O 1
ATOM 2849 N N . ALA A 1 376 ? -3.990 15.524 2.572 1.00 71.56 376 ALA A N 1
ATOM 2850 C CA . ALA A 1 376 ? -2.986 15.811 3.581 1.00 71.56 376 ALA A CA 1
ATOM 2851 C C . ALA A 1 376 ? -2.638 17.299 3.518 1.00 71.56 376 ALA A C 1
ATOM 2853 O O . ALA A 1 376 ? -1.510 17.680 3.197 1.00 71.56 376 ALA A O 1
ATOM 2854 N N . GLU A 1 377 ? -3.637 18.157 3.702 1.00 71.00 377 GLU A N 1
ATOM 2855 C CA . GLU A 1 377 ? -3.426 19.599 3.643 1.00 71.00 377 GLU A CA 1
ATOM 2856 C C . GLU A 1 377 ? -2.976 20.105 5.015 1.00 71.00 377 GLU A C 1
ATOM 2858 O O . GLU A 1 377 ? -3.513 19.709 6.046 1.00 71.00 377 GLU A O 1
ATOM 2863 N N . SER A 1 378 ? -1.978 20.990 5.054 1.00 58.62 378 SER A N 1
ATOM 2864 C CA . SER A 1 378 ? -1.385 21.474 6.311 1.00 58.62 378 SER A CA 1
ATOM 2865 C C . SER A 1 378 ? -2.382 22.179 7.238 1.00 58.62 378 SER A C 1
ATOM 2867 O O . SER A 1 378 ? -2.127 22.269 8.437 1.00 58.62 378 SER A O 1
ATOM 2869 N N . LEU A 1 379 ? -3.493 22.678 6.687 1.00 56.56 379 LEU A N 1
ATOM 2870 C CA . LEU A 1 379 ? -4.565 23.358 7.416 1.00 56.56 379 LEU A CA 1
ATOM 2871 C C . LEU A 1 379 ? -5.735 22.432 7.770 1.00 56.56 379 LEU A C 1
ATOM 2873 O O . LEU A 1 379 ? -6.315 22.590 8.840 1.00 56.56 379 LEU A O 1
ATOM 2877 N N . GLU A 1 380 ? -6.085 21.492 6.889 1.00 59.12 380 GLU A N 1
ATOM 2878 C CA . GLU A 1 380 ? -7.240 20.605 7.083 1.00 59.12 380 GLU A CA 1
ATOM 2879 C C . GLU A 1 380 ? -6.864 19.292 7.790 1.00 59.12 380 GLU A C 1
ATOM 2881 O O . GLU A 1 380 ? -7.732 18.632 8.353 1.00 59.12 380 GLU A O 1
ATOM 2886 N N . GLY A 1 381 ? -5.577 18.937 7.829 1.00 75.25 381 GLY A N 1
ATOM 2887 C CA . GLY A 1 381 ? -5.078 17.721 8.462 1.00 75.25 381 GLY A CA 1
ATOM 2888 C C . GLY A 1 381 ? -5.128 16.497 7.545 1.00 75.25 381 GLY A C 1
ATOM 2889 O O . GLY A 1 381 ? -5.043 16.600 6.321 1.00 75.25 381 GLY A O 1
ATOM 2890 N N . HIS A 1 382 ? -5.204 15.315 8.161 1.00 86.81 382 HIS A N 1
ATOM 2891 C CA . HIS A 1 382 ? -5.238 14.017 7.484 1.00 86.81 382 HIS A CA 1
ATOM 2892 C C . HIS A 1 382 ? -6.692 13.573 7.291 1.00 86.81 382 HIS A C 1
ATOM 2894 O O . HIS A 1 382 ? -7.305 13.010 8.200 1.00 86.81 382 HIS A O 1
ATOM 2900 N N . ASN A 1 383 ? -7.244 13.859 6.110 1.00 87.38 383 ASN A N 1
ATOM 2901 C CA . ASN A 1 383 ? -8.671 13.717 5.830 1.00 87.38 383 ASN A CA 1
ATOM 2902 C C . ASN A 1 383 ? -8.956 12.753 4.681 1.00 87.38 383 ASN A C 1
ATOM 2904 O O . ASN A 1 383 ? -8.293 12.766 3.645 1.00 87.38 383 ASN A O 1
ATOM 2908 N N . LEU A 1 384 ? -10.026 11.981 4.828 1.00 89.31 384 LEU A N 1
ATOM 2909 C CA . LEU A 1 384 ? -10.654 11.225 3.759 1.00 89.31 384 LEU A CA 1
ATOM 2910 C C . LEU A 1 384 ? -11.757 12.082 3.131 1.00 89.31 384 LEU A C 1
ATOM 2912 O O . LEU A 1 384 ? -12.763 12.392 3.770 1.00 89.31 384 LEU A O 1
ATOM 2916 N N . VAL A 1 385 ? -11.566 12.444 1.867 1.00 89.31 385 VAL A N 1
ATOM 2917 C CA . VAL A 1 385 ? -12.541 13.159 1.044 1.00 89.31 385 VAL A CA 1
ATOM 2918 C C . VAL A 1 385 ? -13.360 12.137 0.271 1.00 89.31 385 VAL A C 1
ATOM 2920 O O . VAL A 1 385 ? -12.821 11.315 -0.471 1.00 89.31 385 VAL A O 1
ATOM 2923 N N . THR A 1 386 ? -14.676 12.206 0.416 1.00 88.81 386 THR A N 1
ATOM 2924 C CA . THR A 1 386 ? -15.633 11.359 -0.304 1.00 88.81 386 THR A CA 1
ATOM 2925 C C . THR A 1 386 ? -16.533 12.225 -1.171 1.00 88.81 386 THR A C 1
ATOM 2927 O O . THR A 1 386 ? -16.955 13.308 -0.760 1.00 88.81 386 THR A O 1
ATOM 2930 N N . VAL A 1 387 ? -16.817 11.761 -2.386 1.00 87.06 387 VAL A N 1
ATOM 2931 C CA . VAL A 1 387 ? -17.721 12.435 -3.321 1.00 87.06 387 VAL A CA 1
ATOM 2932 C C . VAL A 1 387 ? -18.841 11.475 -3.685 1.00 87.06 387 VAL A C 1
ATOM 2934 O O . VAL A 1 387 ? -18.592 10.399 -4.227 1.00 87.06 387 VAL A O 1
ATOM 2937 N N . GLU A 1 388 ? -20.075 11.858 -3.383 1.00 87.75 388 GLU A N 1
ATOM 2938 C CA . GLU A 1 388 ? -21.288 11.138 -3.769 1.00 87.75 388 GLU A CA 1
ATOM 2939 C C . GLU A 1 388 ? -21.716 11.495 -5.205 1.00 87.75 388 GLU A C 1
ATOM 2941 O O . GLU A 1 388 ? -21.385 12.557 -5.729 1.00 87.75 388 GLU A O 1
ATOM 2946 N N . GLN A 1 389 ? -22.520 10.641 -5.846 1.00 84.00 389 GLN A N 1
ATOM 2947 C CA . GLN A 1 389 ? -23.037 10.859 -7.208 1.00 84.00 389 GLN A CA 1
ATOM 2948 C C . GLN A 1 389 ? -23.870 12.139 -7.382 1.00 84.00 389 GLN A C 1
ATOM 2950 O O . GLN A 1 389 ? -24.000 12.650 -8.492 1.00 84.00 389 GLN A O 1
ATOM 2955 N N . ASN A 1 390 ? -24.458 12.653 -6.303 1.00 81.44 390 ASN A N 1
ATOM 2956 C CA . ASN A 1 390 ? -25.186 13.925 -6.294 1.00 81.44 390 ASN A CA 1
ATOM 2957 C C . ASN A 1 390 ? -24.242 15.150 -6.272 1.00 81.44 390 ASN A C 1
ATOM 2959 O O . ASN A 1 390 ? -24.723 16.280 -6.321 1.00 81.44 390 ASN A O 1
ATOM 2963 N N . GLY A 1 391 ? -22.922 14.935 -6.208 1.00 78.94 391 GLY A N 1
ATOM 2964 C CA . GLY A 1 391 ? -21.902 15.974 -6.090 1.00 78.94 391 GLY A CA 1
ATOM 2965 C C . GLY A 1 391 ? -21.636 16.437 -4.656 1.00 78.94 391 GLY A C 1
ATOM 2966 O O . GLY A 1 391 ? -20.815 17.333 -4.464 1.00 78.94 391 GLY A O 1
ATOM 2967 N N . ASN A 1 392 ? -22.293 15.849 -3.649 1.00 83.62 392 ASN A N 1
ATOM 2968 C CA . ASN A 1 392 ? -22.011 16.150 -2.251 1.00 83.62 392 ASN A CA 1
ATOM 2969 C C . ASN A 1 392 ? -20.612 15.657 -1.894 1.00 83.62 392 ASN A C 1
ATOM 2971 O O . ASN A 1 392 ? -20.267 14.493 -2.109 1.00 83.62 392 ASN A O 1
ATOM 2975 N N . ARG A 1 393 ? -19.829 16.563 -1.313 1.00 86.00 393 ARG A N 1
ATOM 2976 C CA . ARG A 1 393 ? -18.506 16.285 -0.770 1.00 86.00 393 ARG A CA 1
ATOM 2977 C C . ARG A 1 393 ? -18.607 16.178 0.747 1.00 86.00 393 ARG A C 1
ATOM 2979 O O . ARG A 1 393 ? -19.149 17.084 1.378 1.00 86.00 393 ARG A O 1
ATOM 2986 N N . SER A 1 394 ? -18.079 15.093 1.306 1.00 84.62 394 SER A N 1
ATOM 2987 C CA . SER A 1 394 ? -17.917 14.933 2.753 1.00 84.62 394 SER A CA 1
ATOM 2988 C C . SER A 1 394 ? -16.449 14.695 3.075 1.00 84.62 394 SER A C 1
ATOM 2990 O O . SER A 1 394 ? -15.837 13.782 2.515 1.00 84.62 394 SER A O 1
ATOM 2992 N N . ASP A 1 395 ? -15.923 15.500 3.993 1.00 85.88 395 ASP A N 1
ATOM 2993 C CA . ASP A 1 395 ? -14.546 15.425 4.469 1.00 85.88 395 ASP A CA 1
ATOM 2994 C C . ASP A 1 395 ? -14.561 14.877 5.900 1.00 85.88 395 ASP A C 1
ATOM 2996 O O . ASP A 1 395 ? -15.333 15.344 6.742 1.00 85.88 395 ASP A O 1
ATOM 3000 N N . MET A 1 396 ? -13.755 13.851 6.167 1.00 86.75 396 MET A N 1
ATOM 3001 C CA . MET A 1 396 ? -13.694 13.182 7.469 1.00 86.75 396 MET A CA 1
ATOM 3002 C C . MET A 1 396 ? -12.249 13.050 7.924 1.00 86.75 396 MET A C 1
ATOM 3004 O O . MET A 1 396 ? -11.409 12.585 7.158 1.00 86.75 396 MET A O 1
ATOM 3008 N N . SER A 1 397 ? -11.966 13.399 9.176 1.00 85.56 397 SER A N 1
ATOM 3009 C CA . SER A 1 397 ? -10.628 13.249 9.751 1.00 85.56 397 SER A CA 1
ATOM 3010 C C . SER A 1 397 ? -10.318 11.779 10.030 1.00 85.56 397 SER A C 1
ATOM 3012 O O . SER A 1 397 ? -10.971 11.135 10.854 1.00 85.56 397 SER A O 1
ATOM 3014 N N . ILE A 1 398 ? -9.310 11.238 9.339 1.00 85.25 398 ILE A N 1
ATOM 3015 C CA . ILE A 1 398 ? -8.872 9.843 9.494 1.00 85.25 398 ILE A CA 1
ATOM 3016 C C . ILE A 1 398 ? -8.304 9.641 10.900 1.00 85.25 398 ILE A C 1
ATOM 3018 O O . ILE A 1 398 ? -8.628 8.654 11.559 1.00 85.25 398 ILE A O 1
ATOM 3022 N N . THR A 1 399 ? -7.529 10.609 11.395 1.00 82.06 399 THR A N 1
ATOM 3023 C CA . THR A 1 399 ? -6.930 10.572 12.735 1.00 82.06 399 THR A CA 1
ATOM 3024 C C . THR A 1 399 ? -7.987 10.551 13.839 1.00 82.06 399 THR A C 1
ATOM 3026 O O . THR A 1 399 ? -7.855 9.800 14.805 1.00 82.06 399 THR A O 1
ATOM 3029 N N . GLU A 1 400 ? -9.050 11.351 13.710 1.00 81.81 400 GLU A N 1
ATOM 3030 C CA . GLU A 1 400 ? -10.146 11.359 14.688 1.00 81.81 400 GLU A CA 1
ATOM 3031 C C . GLU A 1 400 ? -10.926 10.044 14.670 1.00 81.81 400 GLU A C 1
ATOM 3033 O O . GLU A 1 400 ? -11.233 9.500 15.731 1.00 81.81 400 GLU A O 1
ATOM 3038 N N . LEU A 1 401 ? -11.201 9.502 13.479 1.00 81.81 401 LEU A N 1
ATOM 3039 C CA . LEU A 1 401 ? -11.868 8.209 13.326 1.00 81.81 401 LEU A CA 1
ATOM 3040 C C . LEU A 1 401 ? -11.027 7.063 13.899 1.00 81.81 401 LEU A C 1
ATOM 3042 O O . LEU A 1 401 ? -11.565 6.204 14.596 1.00 81.81 401 LEU A O 1
ATOM 3046 N N . GLN A 1 402 ? -9.712 7.075 13.662 1.00 82.19 402 GLN A N 1
ATOM 3047 C CA . GLN A 1 402 ? -8.790 6.105 14.244 1.00 82.19 402 GLN A CA 1
ATOM 3048 C C . GLN A 1 402 ? -8.792 6.198 15.773 1.00 82.19 402 GLN A C 1
ATOM 3050 O O . GLN A 1 402 ? -8.936 5.176 16.440 1.00 82.19 402 GLN A O 1
ATOM 3055 N N . LEU A 1 403 ? -8.689 7.405 16.339 1.00 78.38 403 LEU A N 1
ATOM 3056 C CA . LEU A 1 403 ? -8.709 7.602 17.789 1.00 78.38 403 LEU A CA 1
ATOM 3057 C C . LEU A 1 403 ? -10.041 7.146 18.398 1.00 78.38 403 LEU A C 1
ATOM 3059 O O . LEU A 1 403 ? -10.047 6.463 19.420 1.00 78.38 403 LEU A O 1
ATOM 3063 N N . ALA A 1 404 ? -11.170 7.492 17.774 1.00 77.94 404 ALA A N 1
ATOM 3064 C CA . ALA A 1 404 ? -12.491 7.059 18.220 1.00 77.94 404 ALA A CA 1
ATOM 3065 C C . ALA A 1 404 ? -12.608 5.529 18.217 1.00 77.94 404 ALA A C 1
ATOM 3067 O O . ALA A 1 404 ? -13.104 4.946 19.182 1.00 77.94 404 ALA A O 1
ATOM 3068 N N . HIS A 1 405 ? -12.096 4.881 17.171 1.00 79.75 405 HIS A N 1
ATOM 3069 C CA . HIS A 1 405 ? -12.059 3.430 17.068 1.00 79.75 405 HIS A CA 1
ATOM 3070 C C . HIS A 1 405 ? -11.123 2.793 18.110 1.00 79.75 405 HIS A C 1
ATOM 3072 O O . HIS A 1 405 ? -11.521 1.838 18.768 1.00 79.75 405 HIS A O 1
ATOM 3078 N N . GLU A 1 406 ? -9.918 3.322 18.331 1.00 78.00 406 GLU A N 1
ATOM 3079 C CA . GLU A 1 406 ? -8.993 2.832 19.365 1.00 78.00 406 GLU A CA 1
ATOM 3080 C C . GLU A 1 406 ? -9.581 2.982 20.773 1.00 78.00 406 GLU A C 1
ATOM 3082 O O . GLU A 1 406 ? -9.475 2.074 21.595 1.00 78.00 406 GLU A O 1
ATOM 3087 N N . VAL A 1 407 ? -10.262 4.098 21.046 1.00 74.44 407 VAL A N 1
ATOM 3088 C CA . VAL A 1 407 ? -10.989 4.322 22.299 1.00 74.44 407 VAL A CA 1
ATOM 3089 C C . VAL A 1 407 ? -12.139 3.324 22.433 1.00 74.44 407 VAL A C 1
ATOM 3091 O O . VAL A 1 407 ? -12.279 2.693 23.480 1.00 74.44 407 VAL A O 1
ATOM 3094 N N . GLN A 1 408 ? -12.934 3.118 21.379 1.00 75.12 408 GLN A N 1
ATOM 3095 C CA . GLN A 1 408 ? -14.007 2.125 21.367 1.00 75.12 408 GLN A CA 1
ATOM 3096 C C . GLN A 1 408 ? -13.462 0.711 21.586 1.00 75.12 408 GLN A C 1
ATOM 3098 O O . GLN A 1 408 ? -14.002 -0.018 22.413 1.00 75.12 408 GLN A O 1
ATOM 3103 N N . GLN A 1 409 ? -12.367 0.333 20.926 1.00 72.12 409 GLN A N 1
ATOM 3104 C CA . GLN A 1 409 ? -11.692 -0.939 21.157 1.00 72.12 409 GLN A CA 1
ATOM 3105 C C . GLN A 1 409 ? -11.126 -1.039 22.569 1.00 72.12 409 GLN A C 1
ATOM 3107 O O . GLN A 1 409 ? -11.216 -2.105 23.155 1.00 72.12 409 GLN A O 1
ATOM 3112 N N . ALA A 1 410 ? -10.602 0.032 23.166 1.00 66.44 410 ALA A N 1
ATOM 3113 C CA . ALA A 1 410 ? -10.150 0.017 24.556 1.00 66.44 410 ALA A CA 1
ATOM 3114 C C . ALA A 1 410 ? -11.321 -0.169 25.538 1.00 66.44 410 ALA A C 1
ATOM 3116 O O . ALA A 1 410 ? -11.186 -0.892 26.525 1.00 66.44 410 ALA A O 1
ATOM 3117 N N . PHE A 1 411 ? -12.494 0.408 25.254 1.00 61.28 411 PHE A N 1
ATOM 3118 C CA . PHE A 1 411 ? -13.719 0.168 26.024 1.00 61.28 411 PHE A CA 1
ATOM 3119 C C . PHE A 1 411 ? -14.274 -1.250 25.818 1.00 61.28 411 PHE A C 1
ATOM 3121 O O . PHE A 1 411 ? -14.718 -1.890 26.775 1.00 61.28 411 PHE A O 1
ATOM 3128 N N . VAL A 1 412 ? -14.228 -1.774 24.591 1.00 60.06 412 VAL A N 1
ATOM 3129 C CA . VAL A 1 412 ? -14.663 -3.140 24.266 1.00 60.06 412 VAL A CA 1
ATOM 3130 C C . VAL A 1 412 ? -13.680 -4.170 24.817 1.00 60.06 412 VAL A C 1
ATOM 3132 O O . VAL A 1 412 ? -14.111 -5.134 25.421 1.00 60.06 412 VAL A O 1
ATOM 3135 N N . ALA A 1 413 ? -12.371 -3.958 24.732 1.00 55.28 413 ALA A N 1
ATOM 3136 C CA . ALA A 1 413 ? -11.352 -4.811 25.337 1.00 55.28 413 ALA A CA 1
ATOM 3137 C C . ALA A 1 413 ? -11.375 -4.707 26.866 1.00 55.28 413 ALA A C 1
ATOM 3139 O O . ALA A 1 413 ? -11.235 -5.719 27.537 1.00 55.28 413 ALA A O 1
ATOM 3140 N N . GLY A 1 414 ? -11.641 -3.531 27.439 1.00 49.88 414 GLY A N 1
ATOM 3141 C CA . GLY A 1 414 ? -11.873 -3.375 28.878 1.00 49.88 414 GLY A CA 1
ATOM 3142 C C . GLY A 1 414 ? -13.138 -4.089 29.368 1.00 49.88 414 GLY A C 1
ATOM 3143 O O . GLY A 1 414 ? -13.187 -4.541 30.506 1.00 49.88 414 GLY A O 1
ATOM 3144 N N . SER A 1 415 ? -14.146 -4.254 28.505 1.00 48.62 415 SER A N 1
ATOM 3145 C CA . SER A 1 415 ? -15.360 -5.016 28.821 1.00 48.62 415 SER A CA 1
ATOM 3146 C C . SER A 1 415 ? -15.271 -6.499 28.442 1.00 48.62 415 SER A C 1
ATOM 3148 O O . SER A 1 415 ? -15.858 -7.313 29.140 1.00 48.62 415 SER A O 1
ATOM 3150 N N . GLN A 1 416 ? -14.506 -6.886 27.417 1.00 43.84 416 GLN A N 1
ATOM 3151 C CA . GLN A 1 416 ? -14.365 -8.264 26.929 1.00 43.84 416 GLN A CA 1
ATOM 3152 C C . GLN A 1 416 ? -13.146 -9.001 27.500 1.00 43.84 416 GLN A C 1
ATOM 3154 O O . GLN A 1 416 ? -13.256 -10.196 27.737 1.00 43.84 416 GLN A O 1
ATOM 3159 N N . SER A 1 417 ? -12.022 -8.342 27.801 1.00 40.28 417 SER A N 1
ATOM 3160 C CA . SER A 1 417 ? -10.877 -8.963 28.497 1.00 40.28 417 SER A CA 1
ATOM 3161 C C . SER A 1 417 ? -11.265 -9.375 29.916 1.00 40.28 417 SER A C 1
ATOM 3163 O O . SER A 1 417 ? -10.919 -10.469 30.355 1.00 40.28 417 SER A O 1
ATOM 3165 N N . ASP A 1 418 ? -12.053 -8.546 30.604 1.00 41.25 418 ASP A N 1
ATOM 3166 C CA . ASP A 1 418 ? -12.572 -8.889 31.927 1.00 41.25 418 ASP A CA 1
ATOM 3167 C C . ASP A 1 418 ? -13.847 -9.742 31.846 1.00 41.25 418 ASP A C 1
ATOM 3169 O O . ASP A 1 418 ? -14.027 -10.614 32.690 1.00 41.25 418 ASP A O 1
ATOM 3173 N N . ALA A 1 419 ? -14.699 -9.627 30.816 1.00 39.22 419 ALA A N 1
ATOM 3174 C CA . ALA A 1 419 ? -15.841 -10.540 30.684 1.00 39.22 419 ALA A CA 1
ATOM 3175 C C . ALA A 1 419 ? -15.454 -11.951 30.208 1.00 39.22 419 ALA A C 1
ATOM 3177 O O . ALA A 1 419 ? -16.069 -12.903 30.676 1.00 39.22 419 ALA A O 1
ATOM 3178 N N . LEU A 1 420 ? -14.449 -12.135 29.339 1.00 36.09 420 LEU A N 1
ATOM 3179 C CA . LEU A 1 420 ? -14.038 -13.457 28.829 1.00 36.09 420 LEU A CA 1
ATOM 3180 C C . LEU A 1 420 ? -13.053 -14.184 29.751 1.00 36.09 420 LEU A C 1
ATOM 3182 O O . LEU A 1 420 ? -13.133 -15.408 29.869 1.00 36.09 420 LEU A O 1
ATOM 3186 N N . ALA A 1 421 ? -12.203 -13.467 30.495 1.00 37.03 421 ALA A N 1
ATOM 3187 C CA . ALA A 1 421 ? -11.427 -14.081 31.577 1.00 37.03 421 ALA A CA 1
ATOM 3188 C C . ALA A 1 421 ? -12.311 -14.468 32.781 1.00 37.03 421 ALA A C 1
ATOM 3190 O O . ALA A 1 421 ? -11.959 -15.375 33.538 1.00 37.03 421 ALA A O 1
ATOM 3191 N N . ILE A 1 422 ? -13.486 -13.840 32.935 1.00 43.56 422 ILE A N 1
ATOM 3192 C CA . ILE A 1 422 ? -14.483 -14.214 33.946 1.00 43.56 422 ILE A CA 1
ATOM 3193 C C . ILE A 1 422 ? -15.469 -15.272 33.415 1.00 43.56 422 ILE A C 1
ATOM 3195 O O . ILE A 1 422 ? -15.910 -16.106 34.202 1.00 43.56 422 ILE A O 1
ATOM 3199 N N . THR A 1 423 ? -15.783 -15.356 32.118 1.00 37.03 423 THR A N 1
ATOM 3200 C CA . THR A 1 423 ? -16.706 -16.396 31.610 1.00 37.03 423 THR A CA 1
ATOM 3201 C C . THR A 1 423 ? -16.032 -17.727 31.280 1.00 37.03 423 THR A C 1
ATOM 3203 O O . THR A 1 423 ? -16.638 -18.762 31.542 1.00 37.03 423 THR A O 1
ATOM 3206 N N . ALA A 1 424 ? -14.765 -17.763 30.848 1.00 34.72 424 ALA A N 1
ATOM 3207 C CA . ALA A 1 424 ? -14.064 -19.036 30.604 1.00 34.72 424 ALA A CA 1
ATOM 3208 C C . ALA A 1 424 ? -13.616 -19.764 31.894 1.00 34.72 424 ALA A C 1
ATOM 3210 O O . ALA A 1 424 ? -13.256 -20.940 31.855 1.00 34.72 424 ALA A O 1
ATOM 3211 N N . GLY A 1 425 ? -13.657 -19.085 33.047 1.00 38.47 425 GLY A N 1
ATOM 3212 C CA . GLY A 1 425 ? -13.358 -19.657 34.367 1.00 38.47 425 GLY A CA 1
ATOM 3213 C C . GLY A 1 425 ? -14.546 -19.733 35.330 1.00 38.47 425 GLY A C 1
ATOM 3214 O O . GLY A 1 425 ? -14.381 -20.218 36.451 1.00 38.47 425 GLY A O 1
ATOM 3215 N N . THR A 1 426 ? -15.736 -19.257 34.941 1.00 39.56 426 THR A N 1
ATOM 3216 C CA . THR A 1 426 ? -16.841 -19.095 35.897 1.00 39.56 426 THR A CA 1
ATOM 3217 C C . THR A 1 426 ? -18.230 -19.282 35.284 1.00 39.56 426 THR A C 1
ATOM 3219 O O . THR A 1 426 ? -19.096 -18.420 35.405 1.00 39.56 426 THR A O 1
ATOM 3222 N N . GLU A 1 427 ? -18.528 -20.477 34.771 1.00 37.25 427 GLU A N 1
ATOM 3223 C CA . GLU A 1 427 ? -19.918 -20.972 34.673 1.00 37.25 427 GLU A CA 1
ATOM 3224 C C . GLU A 1 427 ? -20.531 -21.267 36.067 1.00 37.25 427 GLU A C 1
ATOM 3226 O O . GLU A 1 427 ? -21.165 -22.294 36.295 1.00 37.25 427 GLU A O 1
ATOM 3231 N N . GLY A 1 428 ? -20.352 -20.382 37.057 1.00 41.53 428 GLY A N 1
ATOM 3232 C CA . GLY A 1 428 ? -20.870 -20.658 38.399 1.00 41.53 428 GLY A CA 1
ATOM 3233 C C . GLY A 1 428 ? -21.031 -19.526 39.408 1.00 41.53 428 GLY A C 1
ATOM 3234 O O . GLY A 1 428 ? -21.702 -19.777 40.400 1.00 41.53 428 GLY A O 1
ATOM 3235 N N . ASN A 1 429 ? -20.489 -18.312 39.227 1.00 43.09 429 ASN A N 1
ATOM 3236 C CA . ASN A 1 429 ? -20.448 -17.347 40.350 1.00 43.09 429 ASN A CA 1
ATOM 3237 C C . ASN A 1 429 ? -20.913 -15.907 40.076 1.00 43.09 429 ASN A C 1
ATOM 3239 O O . ASN A 1 429 ? -20.851 -15.093 40.992 1.00 43.09 429 ASN A O 1
ATOM 3243 N N . SER A 1 430 ? -21.462 -15.557 38.911 1.00 36.84 430 SER A N 1
ATOM 3244 C CA . SER A 1 430 ? -22.184 -14.271 38.790 1.00 36.84 430 SER A CA 1
ATOM 3245 C C . SER A 1 430 ? -23.590 -14.307 39.418 1.00 36.84 430 SER A C 1
ATOM 3247 O O . SER A 1 430 ? -24.206 -13.264 39.603 1.00 36.84 430 SER A O 1
ATOM 3249 N N . SER A 1 431 ? -24.073 -15.479 39.850 1.00 38.62 431 SER A N 1
ATOM 3250 C CA . SER A 1 431 ? -25.344 -15.648 40.574 1.00 38.62 431 SER A CA 1
ATOM 3251 C C . SER A 1 431 ? -25.230 -15.526 42.104 1.00 38.62 431 SER A C 1
ATOM 3253 O O . SER A 1 431 ? -26.241 -15.626 42.804 1.00 38.62 431 SER A O 1
ATOM 3255 N N . SER A 1 432 ? -24.037 -15.316 42.674 1.00 46.53 432 SER A N 1
ATOM 3256 C CA . SER A 1 432 ? -23.851 -15.403 44.133 1.00 46.53 432 SER A CA 1
ATOM 3257 C C . SER A 1 432 ? -24.170 -14.123 44.914 1.00 46.53 432 SER A C 1
ATOM 3259 O O . SER A 1 432 ? -24.264 -14.196 46.136 1.00 46.53 432 SER A O 1
ATOM 3261 N N . VAL A 1 433 ? -24.364 -12.970 44.258 1.00 44.66 433 VAL A N 1
ATOM 3262 C CA . VAL A 1 433 ? -24.753 -11.720 44.950 1.00 44.66 433 VAL A CA 1
ATOM 3263 C C . VAL A 1 433 ? -26.276 -11.533 44.988 1.00 44.66 433 VAL A C 1
ATOM 3265 O O . VAL A 1 433 ? -26.795 -10.989 45.958 1.00 44.66 433 VAL A O 1
ATOM 3268 N N . GLU A 1 434 ? -27.014 -12.069 44.011 1.00 40.47 434 GLU A N 1
ATOM 3269 C CA . GLU A 1 434 ? -28.486 -11.987 43.979 1.00 40.47 434 GLU A CA 1
ATOM 3270 C C . GLU A 1 434 ? -29.208 -13.198 44.600 1.00 40.47 434 GLU A C 1
ATOM 3272 O O . GLU A 1 434 ? -30.423 -13.154 44.784 1.00 40.47 434 GLU A O 1
ATOM 3277 N N . SER A 1 435 ? -28.502 -14.275 44.980 1.00 45.19 435 SER A N 1
ATOM 3278 C CA . SER A 1 435 ? -29.150 -15.514 45.464 1.00 45.19 435 SER A CA 1
ATOM 3279 C C . SER A 1 435 ? -29.039 -15.809 46.965 1.00 45.19 435 SER A C 1
ATOM 3281 O O . SER A 1 435 ? -29.719 -16.717 47.455 1.00 45.19 435 SER A O 1
ATOM 3283 N N . THR A 1 436 ? -28.272 -15.051 47.753 1.00 53.00 436 THR A N 1
ATOM 3284 C CA . THR A 1 436 ? -28.299 -15.219 49.215 1.00 53.00 436 THR A CA 1
ATOM 3285 C C . THR A 1 436 ? -29.442 -14.416 49.819 1.00 53.00 436 THR A C 1
ATOM 3287 O O . THR A 1 436 ? -29.302 -13.225 50.093 1.00 53.00 436 THR A O 1
ATOM 3290 N N . ARG A 1 437 ? -30.579 -15.084 50.062 1.00 59.16 437 ARG A N 1
ATOM 3291 C CA . ARG A 1 437 ? -31.663 -14.538 50.895 1.00 59.16 437 ARG A CA 1
ATOM 3292 C C . ARG A 1 437 ? -31.076 -13.952 52.191 1.00 59.16 437 ARG A C 1
ATOM 3294 O O . ARG A 1 437 ? -30.230 -14.616 52.805 1.00 59.16 437 ARG A O 1
ATOM 3301 N N . PRO A 1 438 ? -31.509 -12.756 52.632 1.00 64.69 438 PRO A N 1
ATOM 3302 C CA . PRO A 1 438 ? -31.061 -12.156 53.883 1.00 64.69 438 PRO A CA 1
ATOM 3303 C C . PRO A 1 438 ? -31.105 -13.174 55.028 1.00 64.69 438 PRO A C 1
ATOM 3305 O O . PRO A 1 438 ? -32.102 -13.875 55.194 1.00 64.69 438 PRO A O 1
ATOM 3308 N N . LEU A 1 439 ? -30.040 -13.263 55.839 1.00 63.34 439 LEU A N 1
ATOM 3309 C CA . LEU A 1 439 ? -29.919 -14.253 56.927 1.00 63.34 439 LEU A CA 1
ATOM 3310 C C . LEU A 1 439 ? -31.169 -14.288 57.825 1.00 63.34 439 LEU A C 1
ATOM 3312 O O . LEU A 1 439 ? -31.589 -15.351 58.280 1.00 63.34 439 LEU A O 1
ATOM 3316 N N . TYR A 1 440 ? -31.796 -13.134 58.036 1.00 66.38 440 TYR A N 1
ATOM 3317 C CA . TYR A 1 440 ? -33.038 -13.001 58.785 1.00 66.38 440 TYR A CA 1
ATOM 3318 C C . TYR A 1 440 ? -34.210 -13.807 58.199 1.00 66.38 440 TYR A C 1
ATOM 3320 O O . TYR A 1 440 ? -34.952 -14.426 58.953 1.00 66.38 440 TYR A O 1
ATOM 3328 N N . GLU A 1 441 ? -34.357 -13.882 56.875 1.00 71.00 441 GLU A N 1
ATOM 3329 C CA . GLU A 1 441 ? -35.458 -14.609 56.226 1.00 71.00 441 GLU A CA 1
ATOM 3330 C C . GLU A 1 441 ? -35.355 -16.124 56.420 1.00 71.00 441 GLU A C 1
ATOM 3332 O O . GLU A 1 441 ? -36.366 -16.815 56.528 1.00 71.00 441 GLU A O 1
ATOM 3337 N N . VAL A 1 442 ? -34.129 -16.645 56.500 1.00 69.81 442 VAL A N 1
ATOM 3338 C CA . VAL A 1 442 ? -33.866 -18.079 56.679 1.00 69.81 442 VAL A CA 1
ATOM 3339 C C . VAL A 1 442 ? -33.858 -18.474 58.162 1.00 69.81 442 VAL A C 1
ATOM 3341 O O . VAL A 1 442 ? -34.269 -19.576 58.517 1.00 69.81 442 VAL A O 1
ATOM 3344 N N . THR A 1 443 ? -33.414 -17.579 59.049 1.00 72.12 443 THR A N 1
ATOM 3345 C CA . THR A 1 443 ? -33.263 -17.871 60.486 1.00 72.12 443 THR A CA 1
ATOM 3346 C C . THR A 1 443 ? -34.533 -17.613 61.299 1.00 72.12 443 THR A C 1
ATOM 3348 O O . THR A 1 443 ? -34.788 -18.346 62.254 1.00 72.12 443 THR A O 1
ATOM 3351 N N . ARG A 1 444 ? -35.380 -16.654 60.903 1.00 75.56 444 ARG A N 1
ATOM 3352 C CA . ARG A 1 444 ? -36.648 -16.327 61.582 1.00 75.56 444 ARG A CA 1
ATOM 3353 C C . ARG A 1 444 ? -37.604 -17.518 61.770 1.00 75.56 444 ARG A C 1
ATOM 3355 O O . ARG A 1 444 ? -37.994 -17.746 62.910 1.00 75.56 444 ARG A O 1
ATOM 3362 N N . PRO A 1 445 ? -37.920 -18.348 60.754 1.00 78.31 445 PRO A N 1
ATOM 3363 C CA . PRO A 1 445 ?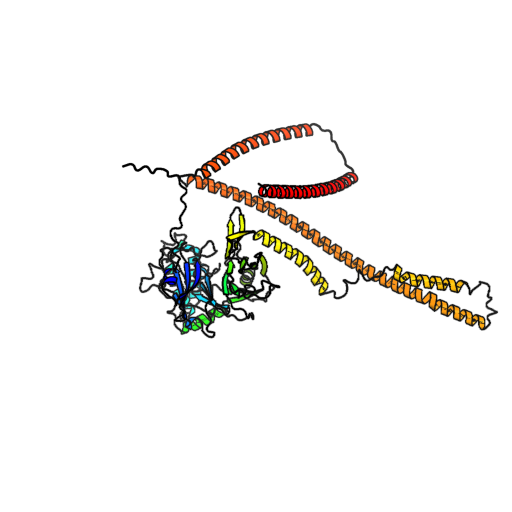 -38.807 -19.501 60.953 1.00 78.31 445 PRO A CA 1
ATOM 3364 C C . PRO A 1 445 ? -38.214 -20.583 61.874 1.00 78.31 445 PRO A C 1
ATOM 3366 O O . PRO A 1 445 ? -38.963 -21.338 62.493 1.00 78.31 445 PRO A O 1
ATOM 3369 N N . LEU A 1 446 ? -36.883 -20.673 61.987 1.00 74.25 446 LEU A N 1
ATOM 3370 C CA . LEU A 1 446 ? -36.213 -21.585 62.924 1.00 74.25 446 LEU A CA 1
ATOM 3371 C C . LEU A 1 446 ? -36.240 -21.035 64.355 1.00 74.25 446 LEU A C 1
ATOM 3373 O O . LEU A 1 446 ? -36.484 -21.788 65.294 1.00 74.25 446 LEU A O 1
ATOM 3377 N N . ILE A 1 447 ? -36.051 -19.723 64.518 1.00 75.62 447 ILE A N 1
ATOM 3378 C CA . ILE A 1 447 ? -36.159 -19.029 65.807 1.00 75.62 447 ILE A CA 1
ATOM 3379 C C . ILE A 1 447 ? -37.599 -19.097 66.332 1.00 75.62 447 ILE A C 1
ATOM 3381 O O . ILE A 1 447 ? -37.802 -19.432 67.497 1.00 75.62 447 ILE A O 1
ATOM 3385 N N . ASP A 1 448 ? -38.599 -18.884 65.475 1.00 78.44 448 ASP A N 1
ATOM 3386 C CA . ASP A 1 448 ? -40.015 -18.981 65.846 1.00 78.44 448 ASP A CA 1
ATOM 3387 C C . ASP A 1 448 ? -40.392 -20.412 66.276 1.00 78.44 448 ASP A C 1
ATOM 3389 O O . ASP A 1 448 ? -41.114 -20.594 67.259 1.00 78.44 448 ASP A O 1
ATOM 3393 N N . LYS A 1 449 ? -39.837 -21.445 65.617 1.00 75.19 449 LYS A N 1
ATOM 3394 C CA . LYS A 1 449 ? -39.980 -22.848 66.046 1.00 75.19 449 LYS A CA 1
ATOM 3395 C C . LYS A 1 449 ? -39.373 -23.092 67.428 1.00 75.19 449 LYS A C 1
ATOM 3397 O O . LYS A 1 449 ? -40.058 -23.659 68.274 1.00 75.19 449 LYS A O 1
ATOM 3402 N N . ILE A 1 450 ? -38.161 -22.600 67.687 1.00 75.12 450 ILE A N 1
ATOM 3403 C CA . ILE A 1 450 ? -37.492 -22.718 68.994 1.00 75.12 450 ILE A CA 1
ATOM 3404 C C . ILE A 1 450 ? -38.305 -22.017 70.094 1.00 75.12 450 ILE A C 1
ATOM 3406 O O . ILE A 1 450 ? -38.522 -22.592 71.159 1.00 75.12 450 ILE A O 1
ATOM 3410 N N . ILE A 1 451 ? -38.802 -20.803 69.834 1.00 77.12 451 ILE A N 1
ATOM 3411 C CA . ILE A 1 451 ? -39.637 -20.043 70.779 1.00 77.12 451 ILE A CA 1
ATOM 3412 C C . ILE A 1 451 ? -40.948 -20.789 71.057 1.00 77.12 451 ILE A C 1
ATOM 3414 O O . ILE A 1 451 ? -41.344 -20.924 72.215 1.00 77.12 451 ILE A O 1
ATOM 3418 N N . SER A 1 452 ? -41.602 -21.322 70.019 1.00 75.19 452 SER A N 1
ATOM 3419 C CA . SER A 1 452 ? -42.835 -22.103 70.170 1.00 75.19 452 SER A CA 1
ATOM 3420 C C . SER A 1 452 ? -42.614 -23.421 70.927 1.00 75.19 452 SER A C 1
ATOM 3422 O O . SER A 1 452 ? -43.435 -23.779 71.772 1.00 75.19 452 SER A O 1
ATOM 3424 N N . GLY A 1 453 ? -41.480 -24.095 70.700 1.00 70.75 453 GLY A N 1
ATOM 3425 C CA . GLY A 1 453 ? -41.074 -25.304 71.414 1.00 70.75 453 GLY A CA 1
ATOM 3426 C C . GLY A 1 453 ? -40.806 -25.031 72.895 1.00 70.75 453 GLY A C 1
ATOM 3427 O O . GLY A 1 453 ? -41.354 -25.716 73.755 1.00 70.75 453 GLY A O 1
ATOM 3428 N N . LEU A 1 454 ? -40.059 -23.968 73.214 1.00 70.44 454 LEU A N 1
ATOM 3429 C CA . LEU A 1 454 ? -39.815 -23.532 74.597 1.00 70.44 454 LEU A CA 1
ATOM 3430 C C . LEU A 1 454 ? -41.113 -23.150 75.320 1.00 70.44 454 LEU A C 1
ATOM 3432 O O . LEU A 1 454 ? -41.331 -23.558 76.462 1.00 70.44 454 LEU A O 1
ATOM 3436 N N . ALA A 1 455 ? -42.005 -22.415 74.651 1.00 66.50 455 ALA A N 1
ATOM 3437 C CA . ALA A 1 455 ? -43.302 -22.033 75.203 1.00 66.50 455 ALA A CA 1
ATOM 3438 C C . ALA A 1 455 ? -44.217 -23.248 75.451 1.00 66.50 455 ALA A C 1
ATOM 3440 O O . ALA A 1 455 ? -44.942 -23.285 76.446 1.00 66.50 455 ALA A O 1
ATOM 3441 N N . ALA A 1 456 ? -44.164 -24.265 74.584 1.00 62.69 456 ALA A N 1
ATOM 3442 C CA . ALA A 1 456 ? -44.916 -25.507 74.749 1.00 62.69 456 ALA A CA 1
ATOM 3443 C C . ALA A 1 456 ? -44.384 -26.380 75.901 1.00 62.69 456 ALA A C 1
ATOM 3445 O O . ALA A 1 456 ? -45.168 -27.067 76.558 1.00 62.69 456 ALA A O 1
ATOM 3446 N N . MET A 1 457 ? -43.077 -26.333 76.182 1.00 63.09 457 MET A N 1
ATOM 3447 C CA . MET A 1 457 ? -42.455 -27.078 77.283 1.00 63.09 457 MET A CA 1
ATOM 3448 C C . MET A 1 457 ? -42.733 -26.476 78.665 1.00 63.09 457 MET A C 1
ATOM 3450 O O . MET A 1 457 ? -42.849 -27.223 79.636 1.00 63.09 457 MET A O 1
ATOM 3454 N N . GLY A 1 458 ? -42.935 -25.157 78.756 1.00 54.91 458 GLY A N 1
ATOM 3455 C CA . GLY A 1 458 ? -43.246 -24.460 80.013 1.00 54.91 458 GLY A CA 1
ATOM 3456 C C . GLY A 1 458 ? -44.541 -24.910 80.710 1.00 54.91 458 GLY A C 1
ATOM 3457 O O . GLY A 1 458 ? -44.770 -24.546 81.859 1.00 54.91 458 GLY A O 1
ATOM 3458 N N . LYS A 1 459 ? -45.383 -25.719 80.049 1.00 54.75 459 LYS A N 1
ATOM 3459 C CA . LYS A 1 459 ? -46.623 -26.271 80.621 1.00 54.75 459 LYS A CA 1
ATOM 3460 C C . LYS A 1 459 ? -46.472 -27.619 81.338 1.00 54.75 459 LYS A C 1
ATOM 3462 O O . LYS A 1 459 ? -47.418 -28.010 82.012 1.00 54.75 459 LYS A O 1
ATOM 3467 N N . TYR A 1 460 ? -45.350 -28.331 81.194 1.00 54.47 460 TYR A N 1
ATOM 3468 C CA . TYR A 1 460 ? -45.270 -29.753 81.580 1.00 54.47 460 TYR A CA 1
ATOM 3469 C C . TYR A 1 460 ? -44.342 -30.080 82.757 1.00 54.47 460 TYR A C 1
ATOM 3471 O O . TYR A 1 460 ? -44.313 -31.232 83.180 1.00 54.47 460 TYR A O 1
ATOM 3479 N N . VAL A 1 461 ? -43.614 -29.110 83.323 1.00 50.41 461 VAL A N 1
ATOM 3480 C CA . VAL A 1 461 ? -42.690 -29.376 84.439 1.00 50.41 461 VAL A CA 1
ATOM 3481 C C . VAL A 1 461 ? -42.797 -28.272 85.492 1.00 50.41 461 VAL A C 1
ATOM 3483 O O . VAL A 1 461 ? -42.220 -27.198 85.346 1.00 50.41 461 VAL A O 1
ATOM 3486 N N . GLY A 1 462 ? -43.560 -28.536 86.554 1.00 51.03 462 GLY A N 1
ATOM 3487 C CA . GLY A 1 462 ? -43.456 -27.797 87.813 1.00 51.03 462 GLY A CA 1
ATOM 3488 C C . GLY A 1 462 ? -42.300 -28.360 88.658 1.00 51.03 462 GLY A C 1
ATOM 3489 O O . GLY A 1 462 ? -42.016 -29.552 88.563 1.00 51.03 462 GLY A O 1
ATOM 3490 N N . PRO A 1 463 ? -41.627 -27.550 89.491 1.00 49.56 463 PRO A N 1
ATOM 3491 C CA . PRO A 1 463 ? -40.418 -27.946 90.226 1.00 49.56 463 PRO A CA 1
ATOM 3492 C C . PRO A 1 463 ? -40.622 -28.956 91.380 1.00 49.56 463 PRO A C 1
ATOM 3494 O O . PRO A 1 463 ? -39.681 -29.190 92.131 1.00 49.56 463 PRO A O 1
ATOM 3497 N N . GLU A 1 464 ? -41.801 -29.573 91.537 1.00 49.78 464 GLU A N 1
ATOM 3498 C CA . GLU A 1 464 ? -42.161 -30.348 92.744 1.00 49.78 464 GLU A CA 1
ATOM 3499 C C . GLU A 1 464 ? -42.504 -31.837 92.524 1.00 49.78 464 GLU A C 1
ATOM 3501 O O . GLU A 1 464 ? -43.112 -32.465 93.387 1.00 49.78 464 GLU A O 1
ATOM 3506 N N . THR A 1 465 ? -42.111 -32.467 91.414 1.00 53.88 465 THR A N 1
ATOM 3507 C CA . THR A 1 465 ? -42.230 -33.938 91.302 1.00 53.88 465 THR A CA 1
ATOM 3508 C C . THR A 1 465 ? -41.038 -34.644 91.950 1.00 53.88 465 THR A C 1
ATOM 3510 O O . THR A 1 465 ? -39.914 -34.582 91.453 1.00 53.88 465 THR A O 1
ATOM 3513 N N . ASN A 1 466 ? -41.296 -35.326 93.067 1.00 48.03 466 ASN A N 1
ATOM 3514 C CA . ASN A 1 466 ? -40.325 -36.108 93.829 1.00 48.03 466 ASN A CA 1
ATOM 3515 C C . ASN A 1 466 ? -39.974 -37.415 93.080 1.00 48.03 466 ASN A C 1
ATOM 3517 O O . ASN A 1 466 ? -40.864 -38.111 92.594 1.00 48.03 466 ASN A O 1
ATOM 3521 N N . TYR A 1 467 ? -38.688 -37.782 92.994 1.00 53.47 467 TYR A N 1
ATOM 3522 C CA . TYR A 1 467 ? -38.198 -38.916 92.177 1.00 53.47 467 TYR A CA 1
ATOM 3523 C C . TYR A 1 467 ? -38.733 -40.303 92.596 1.00 53.47 467 TYR A C 1
ATOM 3525 O O . TYR A 1 467 ? -38.506 -41.283 91.888 1.00 53.47 467 TYR A O 1
ATOM 3533 N N . GLN A 1 468 ? -39.421 -40.404 93.736 1.00 53.47 468 GLN A N 1
ATOM 3534 C CA . GLN A 1 468 ? -39.901 -41.665 94.307 1.00 53.47 468 GLN A CA 1
ATOM 3535 C C . GLN A 1 468 ? -41.343 -42.043 93.898 1.00 53.47 468 GLN A C 1
ATOM 3537 O O . GLN A 1 468 ? -41.723 -43.187 94.120 1.00 53.47 468 GLN A O 1
ATOM 3542 N N . ASP A 1 469 ? -42.096 -41.158 93.224 1.00 51.75 469 ASP A N 1
ATOM 3543 C CA . ASP A 1 469 ? -43.508 -41.381 92.835 1.00 51.75 469 ASP A CA 1
ATOM 3544 C C . ASP A 1 469 ? -43.729 -41.556 91.311 1.00 51.75 469 ASP A C 1
ATOM 3546 O O . ASP A 1 469 ? -44.826 -41.346 90.786 1.00 51.75 469 ASP A O 1
ATOM 3550 N N . ILE A 1 470 ? -42.693 -41.935 90.555 1.00 54.78 470 ILE A N 1
ATOM 3551 C CA . ILE A 1 470 ? -42.768 -42.041 89.087 1.00 54.78 470 ILE A CA 1
ATOM 3552 C C . ILE A 1 470 ? -43.549 -43.306 88.676 1.00 54.78 470 ILE A C 1
ATOM 3554 O O . ILE A 1 470 ? -42.987 -44.393 88.547 1.00 54.78 470 ILE A O 1
ATOM 3558 N N . GLN A 1 471 ? -44.858 -43.166 88.441 1.00 57.44 471 GLN A N 1
ATOM 3559 C CA . GLN A 1 471 ? -45.680 -44.172 87.752 1.00 57.44 471 GLN A CA 1
ATOM 3560 C C . GLN A 1 471 ? -45.374 -44.212 86.239 1.00 57.44 471 GLN A C 1
ATOM 3562 O O . GLN A 1 471 ? -44.832 -43.257 85.678 1.00 57.44 471 GLN A O 1
ATOM 3567 N N . ALA A 1 472 ? -45.744 -45.306 85.559 1.00 56.44 472 ALA A N 1
ATOM 3568 C CA . ALA A 1 472 ? -45.512 -45.508 84.119 1.00 56.44 472 ALA A CA 1
ATOM 3569 C C . ALA A 1 472 ? -46.030 -44.345 83.242 1.00 56.44 472 ALA A C 1
ATOM 3571 O O . ALA A 1 472 ? -45.406 -44.002 82.237 1.00 56.44 472 ALA A O 1
ATOM 3572 N N . ASP A 1 473 ? -47.102 -43.681 83.679 1.00 56.34 473 ASP A N 1
ATOM 3573 C CA . ASP A 1 473 ? -47.693 -42.522 83.006 1.00 56.34 473 ASP A CA 1
ATOM 3574 C C . ASP A 1 473 ? -46.760 -41.294 83.008 1.00 56.34 473 ASP A C 1
ATOM 3576 O O . ASP A 1 473 ? -46.669 -40.580 82.010 1.00 56.34 473 ASP A O 1
ATOM 3580 N N . TYR A 1 474 ? -45.980 -41.078 84.074 1.00 59.84 474 TYR A N 1
ATOM 3581 C CA . TYR A 1 474 ? -44.986 -39.996 84.136 1.00 59.84 474 TYR A CA 1
ATOM 3582 C C . TYR A 1 474 ? -43.777 -40.270 83.239 1.00 59.84 474 TYR A C 1
ATOM 3584 O O . TYR A 1 474 ? -43.222 -39.348 82.645 1.00 59.84 474 TYR A O 1
ATOM 3592 N N . LEU A 1 475 ? -43.387 -41.537 83.091 1.00 59.59 475 LEU A N 1
ATOM 3593 C CA . LEU A 1 475 ? -42.290 -41.948 82.213 1.00 59.59 475 LEU A CA 1
ATOM 3594 C C . LEU A 1 475 ? -42.659 -41.746 80.733 1.00 59.59 475 LEU A C 1
ATOM 3596 O O . LEU A 1 475 ? -41.837 -41.259 79.957 1.00 59.59 475 LEU A O 1
ATOM 3600 N N . ALA A 1 476 ? -43.919 -42.009 80.367 1.00 59.97 476 ALA A N 1
ATOM 3601 C CA . ALA A 1 476 ? -44.459 -41.704 79.042 1.00 59.97 476 ALA A CA 1
ATOM 3602 C C . ALA A 1 476 ? -44.486 -40.190 78.758 1.00 59.97 476 ALA A C 1
ATOM 3604 O O . ALA A 1 476 ? -44.108 -39.762 77.667 1.00 59.97 476 ALA A O 1
ATOM 3605 N N . VAL A 1 477 ? -44.853 -39.366 79.747 1.00 63.03 477 VAL A N 1
ATOM 3606 C CA . VAL A 1 477 ? -44.806 -37.898 79.628 1.00 63.03 477 VAL A CA 1
ATOM 3607 C C . VAL A 1 477 ? -43.367 -37.400 79.482 1.00 63.03 477 VAL A C 1
ATOM 3609 O O . VAL A 1 477 ? -43.099 -36.577 78.613 1.00 63.03 477 VAL A O 1
ATOM 3612 N N . VAL A 1 478 ? -42.411 -37.924 80.254 1.00 63.56 478 VAL A N 1
ATOM 3613 C CA . VAL A 1 478 ? -40.986 -37.560 80.133 1.00 63.56 478 VAL A CA 1
ATOM 3614 C C . VAL A 1 478 ? -40.415 -37.971 78.775 1.00 63.56 478 VAL A C 1
ATOM 3616 O O . VAL A 1 478 ? -39.678 -37.197 78.165 1.00 63.56 478 VAL A O 1
ATOM 3619 N N . GLN A 1 479 ? -40.779 -39.147 78.258 1.00 67.31 479 GLN A N 1
ATOM 3620 C CA . GLN A 1 479 ? -40.357 -39.590 76.930 1.00 67.31 479 GLN A CA 1
ATOM 3621 C C . GLN A 1 479 ? -40.967 -38.720 75.821 1.00 67.31 479 GLN A C 1
ATOM 3623 O O . GLN A 1 479 ? -40.252 -38.302 74.913 1.00 67.31 479 GLN A O 1
ATOM 3628 N N . GLN A 1 480 ? -42.242 -38.345 75.940 1.00 67.75 480 GLN A N 1
ATOM 3629 C CA . GLN A 1 480 ? -42.907 -37.434 75.007 1.00 67.75 480 GLN A CA 1
ATOM 3630 C C . GLN A 1 480 ? -42.323 -36.011 75.058 1.00 67.75 480 GLN A C 1
ATOM 3632 O O . GLN A 1 480 ? -42.189 -35.351 74.026 1.00 67.75 480 GLN A O 1
ATOM 3637 N N . VAL A 1 481 ? -41.956 -35.532 76.249 1.00 68.44 481 VAL A N 1
ATOM 3638 C CA . VAL A 1 481 ? -41.273 -34.246 76.445 1.00 68.44 481 VAL A CA 1
ATOM 3639 C C . VAL A 1 481 ? -39.870 -34.293 75.844 1.00 68.44 481 VAL A C 1
ATOM 3641 O O . VAL A 1 481 ? -39.490 -33.344 75.166 1.00 68.44 481 VAL A O 1
ATOM 3644 N N . ARG A 1 482 ? -39.128 -35.395 76.011 1.00 70.75 482 ARG A N 1
ATOM 3645 C CA . ARG A 1 482 ? -37.811 -35.609 75.394 1.00 70.75 482 ARG A CA 1
ATOM 3646 C C . ARG A 1 482 ? -37.890 -35.644 73.868 1.00 70.75 482 ARG A C 1
ATOM 3648 O O . ARG A 1 482 ? -37.147 -34.920 73.221 1.00 70.75 482 ARG A O 1
ATOM 3655 N N . GLU A 1 483 ? -38.816 -36.412 73.296 1.00 72.94 483 GLU A N 1
ATOM 3656 C CA . GLU A 1 483 ? -39.009 -36.493 71.841 1.00 72.94 483 GLU A CA 1
ATOM 3657 C C . GLU A 1 483 ? -39.414 -35.140 71.235 1.00 72.94 483 GLU A C 1
ATOM 3659 O O . GLU A 1 483 ? -38.936 -34.769 70.162 1.00 72.94 483 GLU A O 1
ATOM 3664 N N . ARG A 1 484 ? -40.243 -34.355 71.938 1.00 67.88 484 ARG A N 1
ATOM 3665 C CA . ARG A 1 484 ? -40.547 -32.969 71.543 1.00 67.88 484 ARG A CA 1
ATOM 3666 C C . ARG A 1 484 ? -39.347 -32.037 71.695 1.00 67.88 484 ARG A C 1
ATOM 3668 O O . ARG A 1 484 ? -39.147 -31.187 70.839 1.00 67.88 484 ARG A O 1
ATOM 3675 N N . CYS A 1 485 ? -38.527 -32.201 72.729 1.00 69.75 485 CYS A N 1
ATOM 3676 C CA . CYS A 1 485 ? -37.296 -31.428 72.909 1.00 69.75 485 CYS A CA 1
ATOM 3677 C C . CYS A 1 485 ? -36.300 -31.691 71.768 1.00 69.75 485 CYS A C 1
ATOM 3679 O O . CYS A 1 485 ? -35.754 -30.764 71.168 1.00 69.75 485 CYS A O 1
ATOM 3681 N N . ASP A 1 486 ? -36.125 -32.960 71.407 1.00 73.19 486 ASP A N 1
ATOM 3682 C CA . ASP A 1 486 ? -35.245 -33.361 70.315 1.00 73.19 486 ASP A CA 1
ATOM 3683 C C . ASP A 1 486 ? -35.743 -32.782 68.976 1.00 73.19 486 ASP A C 1
ATOM 3685 O O . ASP A 1 486 ? -34.957 -32.233 68.199 1.00 73.19 486 ASP A O 1
ATOM 3689 N N . LYS A 1 487 ? -37.061 -32.818 68.731 1.00 76.62 487 LYS A N 1
ATOM 3690 C CA . LYS A 1 487 ? -37.672 -32.374 67.470 1.00 76.62 487 LYS A CA 1
ATOM 3691 C C . LYS A 1 487 ? -37.834 -30.854 67.333 1.00 76.62 487 LYS A C 1
ATOM 3693 O O . LYS A 1 487 ? -37.555 -30.318 66.262 1.00 76.62 487 LYS A O 1
ATOM 3698 N N . ASP A 1 488 ? -38.285 -30.169 68.381 1.00 73.31 488 ASP A N 1
ATOM 3699 C CA . ASP A 1 488 ? -38.709 -28.760 68.319 1.00 73.31 488 ASP A CA 1
ATOM 3700 C C . ASP A 1 488 ? -37.620 -27.783 68.798 1.00 73.31 488 ASP A C 1
ATOM 3702 O O . ASP A 1 488 ? -37.702 -26.583 68.532 1.00 73.31 488 ASP A O 1
ATOM 3706 N N . LEU A 1 489 ? -36.578 -28.286 69.470 1.00 71.94 489 LEU A N 1
ATOM 3707 C CA . LEU A 1 489 ? -35.479 -27.486 70.017 1.00 71.94 489 LEU A CA 1
ATOM 3708 C C . LEU A 1 489 ? -34.125 -27.884 69.427 1.00 71.94 489 LEU A C 1
ATOM 3710 O O . LEU A 1 489 ? -33.445 -27.043 68.836 1.00 71.94 489 LEU A O 1
ATOM 3714 N N . ILE A 1 490 ? -33.733 -29.156 69.545 1.00 74.88 490 ILE A N 1
ATOM 3715 C CA . ILE A 1 490 ? -32.376 -29.592 69.177 1.00 74.88 490 ILE A CA 1
ATOM 3716 C C . ILE A 1 490 ? -32.164 -29.576 67.659 1.00 74.88 490 ILE A C 1
ATOM 3718 O O . ILE A 1 490 ? -31.174 -29.008 67.193 1.00 74.88 490 ILE A O 1
ATOM 3722 N N . VAL A 1 491 ? -33.085 -30.144 66.873 1.00 77.88 491 VAL A N 1
ATOM 3723 C CA . VAL A 1 491 ? -32.965 -30.165 65.402 1.00 77.88 491 VAL A CA 1
ATOM 3724 C C . VAL A 1 491 ? -32.916 -28.745 64.805 1.00 77.88 491 VAL A C 1
ATOM 3726 O O . VAL A 1 491 ? -31.963 -28.459 64.073 1.00 77.88 491 VAL A O 1
ATOM 3729 N N . PRO A 1 492 ? -33.822 -27.808 65.159 1.00 80.06 492 PRO A N 1
ATOM 3730 C CA . PRO A 1 492 ? -33.746 -26.427 64.681 1.00 80.06 492 PRO A CA 1
ATOM 3731 C C . PRO A 1 492 ? -32.466 -25.690 65.097 1.00 80.06 492 PRO A C 1
ATOM 3733 O O . PRO A 1 492 ? -31.943 -24.901 64.314 1.00 80.06 492 PRO A O 1
ATOM 3736 N N . LEU A 1 493 ? -31.921 -25.951 66.293 1.00 76.19 493 LEU A N 1
ATOM 3737 C CA . LEU A 1 493 ? -30.649 -25.369 66.748 1.00 76.19 493 LEU A CA 1
ATOM 3738 C C . LEU A 1 493 ? -29.451 -25.866 65.927 1.00 76.19 493 LEU A C 1
ATOM 3740 O O . LEU A 1 493 ? -28.561 -25.080 65.588 1.00 76.19 493 LEU A O 1
ATOM 3744 N N . ILE A 1 494 ? -29.424 -27.157 65.585 1.00 79.69 494 ILE A N 1
ATOM 3745 C CA . ILE A 1 494 ? -28.379 -27.743 64.735 1.00 79.69 494 ILE A CA 1
ATOM 3746 C C . ILE A 1 494 ? -28.473 -27.180 63.311 1.00 79.69 494 ILE A C 1
ATOM 3748 O O . ILE A 1 494 ? -27.452 -26.785 62.740 1.00 79.69 494 ILE A O 1
ATOM 3752 N N . GLU A 1 495 ? -29.681 -27.080 62.752 1.00 79.69 495 GLU A N 1
ATOM 3753 C CA . GLU A 1 495 ? -29.913 -26.485 61.430 1.00 79.69 495 GLU A CA 1
ATOM 3754 C C . GLU A 1 495 ? -29.547 -24.996 61.394 1.00 79.69 495 GLU A C 1
ATOM 3756 O O . GLU A 1 495 ? -28.851 -24.558 60.475 1.00 79.69 495 GLU A O 1
ATOM 3761 N N . LEU A 1 496 ? -29.916 -24.232 62.427 1.00 80.56 496 LEU A N 1
ATOM 3762 C CA . LEU A 1 496 ? -29.558 -22.820 62.563 1.00 80.56 496 LEU A CA 1
ATOM 3763 C C . LEU A 1 496 ? -28.037 -22.639 62.597 1.00 80.56 496 LEU A C 1
ATOM 3765 O O . LEU A 1 496 ? -27.488 -21.823 61.857 1.00 80.56 496 LEU A O 1
ATOM 3769 N N . ARG A 1 497 ? -27.334 -23.446 63.402 1.00 80.81 497 ARG A N 1
ATOM 3770 C CA . ARG A 1 497 ? -25.866 -23.426 63.466 1.00 80.81 497 ARG A CA 1
ATOM 3771 C C . ARG A 1 497 ? -25.239 -23.753 62.111 1.00 80.81 497 ARG A C 1
ATOM 3773 O O . ARG A 1 497 ? -24.258 -23.106 61.734 1.00 80.81 497 ARG A O 1
ATOM 3780 N N . ARG A 1 498 ? -25.791 -24.723 61.374 1.00 82.00 498 ARG A N 1
ATOM 3781 C CA . ARG A 1 498 ? -25.309 -25.101 60.037 1.00 82.00 498 ARG A CA 1
ATOM 3782 C C . ARG A 1 498 ? -25.449 -23.947 59.045 1.00 82.00 498 ARG A C 1
ATOM 3784 O O . ARG A 1 498 ? -24.476 -23.617 58.375 1.00 82.00 498 ARG A O 1
ATOM 3791 N N . ILE A 1 499 ? -26.621 -23.313 59.001 1.00 79.06 499 ILE A N 1
ATOM 3792 C CA . ILE A 1 499 ? -26.934 -22.203 58.087 1.00 79.06 499 ILE A CA 1
ATOM 3793 C C . ILE A 1 499 ? -26.086 -20.969 58.403 1.00 79.06 499 ILE A C 1
ATOM 3795 O O . ILE A 1 499 ? -25.517 -20.359 57.502 1.00 79.06 499 ILE A O 1
ATOM 3799 N N . VAL A 1 500 ? -25.939 -20.616 59.682 1.00 78.50 500 VAL A N 1
ATOM 3800 C CA . VAL A 1 500 ? -25.097 -19.482 60.095 1.00 78.50 500 VAL A CA 1
ATOM 3801 C C . VAL A 1 500 ? -23.626 -19.734 59.750 1.00 78.50 500 VAL A C 1
ATOM 3803 O O . VAL A 1 500 ? -22.940 -18.832 59.272 1.00 78.50 500 VAL A O 1
ATOM 3806 N N . SER A 1 501 ? -23.141 -20.966 59.929 1.00 79.19 501 SER A N 1
ATOM 3807 C CA . SER A 1 501 ? -21.757 -21.326 59.595 1.00 79.19 501 SER A CA 1
ATOM 3808 C C . SER A 1 501 ? -21.502 -21.290 58.085 1.00 79.19 501 SER A C 1
ATOM 3810 O O . SER A 1 501 ? -20.472 -20.771 57.663 1.00 79.19 501 SER A O 1
ATOM 3812 N N . SER A 1 502 ? -22.442 -21.767 57.258 1.00 79.19 502 SER A N 1
ATOM 3813 C CA . SER A 1 502 ? -22.314 -21.675 55.798 1.00 79.19 502 SER A CA 1
ATOM 3814 C C . SER A 1 502 ? -22.386 -20.231 55.301 1.00 79.19 502 SER A C 1
ATOM 3816 O O . SER A 1 502 ? -21.606 -19.845 54.436 1.00 79.19 502 SER A O 1
ATOM 3818 N N . HIS A 1 503 ? -23.271 -19.408 55.870 1.00 76.81 503 HIS A N 1
ATOM 3819 C CA . HIS A 1 503 ? -23.402 -18.001 55.483 1.00 76.81 503 HIS A CA 1
ATOM 3820 C C . HIS A 1 503 ? -22.147 -17.197 55.855 1.00 76.81 503 HIS A C 1
ATOM 3822 O O . HIS A 1 503 ? -21.686 -16.367 55.075 1.00 76.81 503 HIS A O 1
ATOM 3828 N N . LYS A 1 504 ? -21.539 -17.494 57.012 1.00 80.12 504 LYS A N 1
ATOM 3829 C CA . LYS A 1 504 ? -20.249 -16.922 57.416 1.00 80.12 504 LYS A CA 1
ATOM 3830 C C . LYS A 1 504 ? -19.141 -17.235 56.406 1.00 80.12 504 LYS A C 1
ATOM 3832 O O . LYS A 1 504 ? -18.352 -16.351 56.087 1.00 80.12 504 LYS A O 1
ATOM 3837 N N . GLU A 1 505 ? -19.091 -18.463 55.898 1.00 80.94 505 GLU A N 1
ATOM 3838 C CA . GLU A 1 505 ? -18.084 -18.879 54.916 1.00 80.94 505 GLU A CA 1
ATOM 3839 C C . GLU A 1 505 ? -18.291 -18.205 53.549 1.00 80.94 505 GLU A C 1
ATOM 3841 O O . GLU A 1 505 ? -17.330 -17.758 52.925 1.00 80.94 505 GLU A O 1
ATOM 3846 N N . ILE A 1 506 ? -19.545 -18.055 53.108 1.00 77.50 506 ILE A N 1
ATOM 3847 C CA . ILE A 1 506 ? -19.886 -17.329 51.873 1.00 77.50 506 ILE A CA 1
ATOM 3848 C C . ILE A 1 506 ? -19.492 -15.851 51.985 1.00 77.50 506 ILE A C 1
ATOM 3850 O O . ILE A 1 506 ? -18.840 -15.316 51.087 1.00 77.50 506 ILE A O 1
ATOM 3854 N N . LEU A 1 507 ? -19.824 -15.198 53.103 1.00 74.94 507 LEU A N 1
ATOM 3855 C CA . LEU A 1 507 ? -19.447 -13.803 53.347 1.00 74.94 507 LEU A CA 1
ATOM 3856 C C . LEU A 1 507 ? -17.930 -13.632 53.386 1.00 74.94 507 LEU A C 1
ATOM 3858 O O . LEU A 1 507 ? -17.409 -12.694 52.790 1.00 74.94 507 LEU A O 1
ATOM 3862 N N . ARG A 1 508 ? -17.209 -14.563 54.019 1.00 81.69 508 ARG A N 1
ATOM 3863 C CA . ARG A 1 508 ? -15.744 -14.552 54.039 1.00 81.69 508 ARG A CA 1
ATOM 3864 C C . ARG A 1 508 ? -15.166 -14.598 52.620 1.00 81.69 508 ARG A C 1
ATOM 3866 O O . ARG A 1 508 ? -14.347 -13.750 52.280 1.00 81.69 508 ARG A O 1
ATOM 3873 N N . LYS A 1 509 ? -15.623 -15.534 51.782 1.00 79.06 509 LYS A N 1
ATOM 3874 C CA . LYS A 1 509 ? -15.179 -15.642 50.379 1.00 79.06 509 LYS A CA 1
ATOM 3875 C C . LYS A 1 509 ? -15.538 -14.408 49.551 1.00 79.06 509 LYS A C 1
ATOM 3877 O O . LYS A 1 509 ? -14.753 -13.992 48.706 1.00 79.06 509 LYS A O 1
ATOM 3882 N N . THR A 1 510 ? -16.695 -13.805 49.815 1.00 73.81 510 THR A N 1
ATOM 3883 C CA . THR A 1 510 ? -17.145 -12.585 49.128 1.00 73.81 510 THR A CA 1
ATOM 3884 C C . THR A 1 510 ? -16.256 -11.39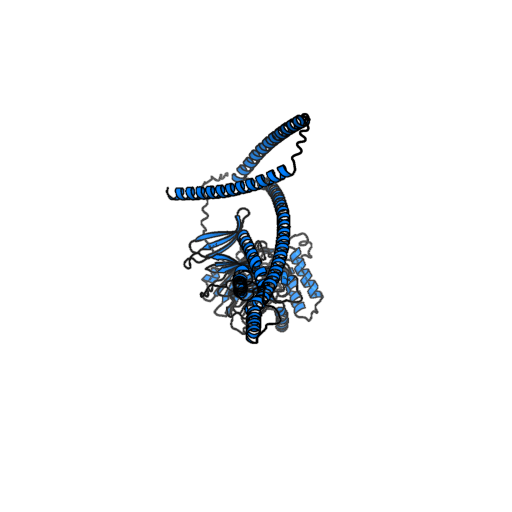5 49.479 1.00 73.81 510 THR A C 1
ATOM 3886 O O . THR A 1 510 ? -15.819 -10.678 48.585 1.00 73.81 510 THR A O 1
ATOM 3889 N N . VAL A 1 511 ? -15.920 -11.220 50.761 1.00 77.25 511 VAL A N 1
ATOM 3890 C CA . VAL A 1 511 ? -15.001 -10.165 51.217 1.00 77.25 511 VAL A CA 1
ATOM 3891 C C . VAL A 1 511 ? -13.601 -10.369 50.636 1.00 77.25 511 VAL A C 1
ATOM 3893 O O . VAL A 1 511 ? -13.010 -9.419 50.132 1.00 77.25 511 VAL A O 1
ATOM 3896 N N . GLU A 1 512 ? -13.088 -11.604 50.629 1.00 82.44 512 GLU A N 1
ATOM 3897 C CA . GLU A 1 512 ? -11.806 -11.925 49.986 1.00 82.44 512 GLU A CA 1
ATOM 3898 C C . GLU A 1 512 ? -11.828 -11.619 48.474 1.00 82.44 512 GLU A C 1
ATOM 3900 O O . GLU A 1 512 ? -10.849 -11.101 47.934 1.00 82.44 512 GLU A O 1
ATOM 3905 N N . GLY A 1 513 ? -12.945 -11.886 47.787 1.00 77.62 513 GLY A N 1
ATOM 3906 C CA . GLY A 1 513 ? -13.143 -11.542 46.376 1.00 77.62 513 GLY A CA 1
ATOM 3907 C C . GLY A 1 513 ? -13.180 -10.032 46.123 1.00 77.62 513 GLY A C 1
ATOM 3908 O O . GLY A 1 513 ? -12.461 -9.537 45.257 1.00 77.62 513 GLY A O 1
ATOM 3909 N N . GLN A 1 514 ? -13.949 -9.287 46.921 1.00 74.88 514 GLN A N 1
ATOM 3910 C CA . GLN A 1 514 ? -14.029 -7.823 46.843 1.00 74.88 514 GLN A CA 1
ATOM 3911 C C . GLN A 1 514 ? -12.680 -7.157 47.133 1.00 74.88 514 GLN A C 1
ATOM 3913 O O . GLN A 1 514 ? -12.321 -6.167 46.498 1.00 74.88 514 GLN A O 1
ATOM 3918 N N . GLN A 1 515 ? -11.898 -7.713 48.059 1.00 81.00 515 GLN A N 1
ATOM 3919 C CA . GLN A 1 515 ? -10.573 -7.193 48.381 1.00 81.00 515 GLN A CA 1
ATOM 3920 C C . GLN A 1 515 ? -9.591 -7.374 47.217 1.00 81.00 515 GLN A C 1
ATOM 3922 O O . GLN A 1 515 ? -8.869 -6.435 46.885 1.00 81.00 515 GLN A O 1
ATOM 3927 N N . LYS A 1 516 ? -9.634 -8.522 46.528 1.00 81.38 516 LYS A N 1
ATOM 3928 C CA . LYS A 1 516 ? -8.860 -8.737 45.294 1.00 81.38 516 LYS A CA 1
ATOM 3929 C C . LYS A 1 516 ? -9.291 -7.791 44.172 1.00 81.38 516 LYS A C 1
ATOM 3931 O O . LYS A 1 516 ? -8.435 -7.200 43.524 1.00 81.38 516 LYS A O 1
ATOM 3936 N N . GLN A 1 517 ? -10.595 -7.593 43.971 1.00 72.56 517 GLN A N 1
ATOM 3937 C CA . GLN A 1 517 ? -11.106 -6.638 42.976 1.00 72.56 517 GLN A CA 1
ATOM 3938 C C . GLN A 1 517 ? -10.626 -5.208 43.261 1.00 72.56 517 GLN A C 1
ATOM 3940 O O . GLN A 1 517 ? -10.208 -4.491 42.356 1.00 72.56 517 GLN A O 1
ATOM 3945 N N . MET A 1 518 ? -10.620 -4.802 44.529 1.00 78.75 518 MET A N 1
ATOM 3946 C CA . MET A 1 518 ? -10.137 -3.488 44.943 1.00 78.75 518 MET A CA 1
ATOM 3947 C C . MET A 1 518 ? -8.621 -3.324 44.750 1.00 78.75 518 MET A C 1
ATOM 3949 O O . MET A 1 518 ? -8.173 -2.240 44.379 1.00 78.75 518 MET A O 1
ATOM 3953 N N . GLU A 1 519 ? -7.824 -4.376 44.950 1.00 83.56 519 GLU A N 1
ATOM 3954 C CA . GLU A 1 519 ? -6.388 -4.362 44.630 1.00 83.56 519 GLU A CA 1
ATOM 3955 C C . GLU A 1 519 ? -6.134 -4.211 43.125 1.00 83.56 519 GLU A C 1
ATOM 3957 O O . GLU A 1 519 ? -5.299 -3.394 42.727 1.00 83.56 519 GLU A O 1
ATOM 3962 N N . VAL A 1 520 ? -6.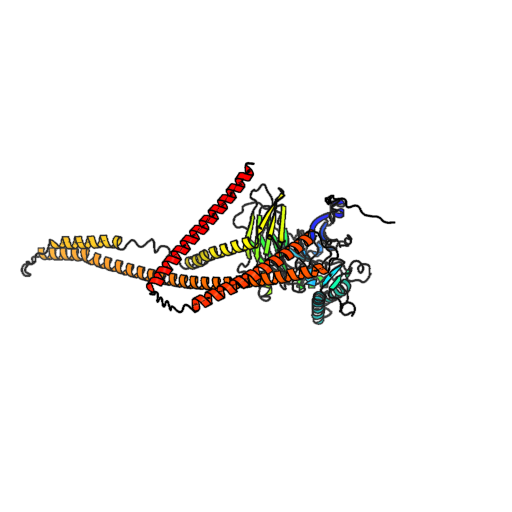902 -4.918 42.288 1.00 80.62 520 VAL A N 1
ATOM 3963 C CA . VAL A 1 520 ? -6.836 -4.797 40.823 1.00 80.62 520 VAL A CA 1
ATOM 3964 C C . VAL A 1 520 ? -7.188 -3.373 40.388 1.00 80.62 520 VAL A C 1
ATOM 3966 O O . VAL A 1 520 ? -6.387 -2.734 39.706 1.00 80.62 520 VAL A O 1
ATOM 3969 N N . LEU A 1 521 ? -8.307 -2.820 40.867 1.00 72.69 521 LEU A N 1
ATOM 3970 C CA . LEU A 1 521 ? -8.719 -1.442 40.569 1.00 72.69 521 LEU A CA 1
ATOM 3971 C C . LEU A 1 521 ? -7.676 -0.412 41.013 1.00 72.69 521 LEU A C 1
ATOM 3973 O O . LEU A 1 521 ? -7.408 0.555 40.301 1.00 72.69 521 LEU A O 1
ATOM 3977 N N . LYS A 1 522 ? -7.035 -0.626 42.165 1.00 83.56 522 LYS A N 1
ATOM 3978 C CA . LYS A 1 522 ? -5.963 0.251 42.644 1.00 83.56 522 LYS A CA 1
ATOM 3979 C C . LYS A 1 522 ? -4.734 0.188 41.737 1.00 83.56 522 LYS A C 1
ATOM 3981 O O . LYS A 1 522 ? -4.137 1.224 41.452 1.00 83.56 522 LYS A O 1
ATOM 3986 N N . SER A 1 523 ? -4.367 -1.003 41.266 1.00 83.50 523 SER A N 1
ATOM 3987 C CA . SER A 1 523 ? -3.258 -1.168 40.322 1.00 83.50 523 SER A CA 1
ATOM 3988 C C . SER A 1 523 ? -3.560 -0.521 38.963 1.00 83.50 523 SER A C 1
ATOM 3990 O O . SER A 1 523 ? -2.720 0.223 38.458 1.00 83.50 523 SER A O 1
ATOM 3992 N N . SER A 1 524 ? -4.788 -0.677 38.455 1.00 77.88 524 SER A N 1
ATOM 3993 C CA . SER A 1 524 ? -5.265 -0.047 37.218 1.00 77.88 524 SER A CA 1
ATOM 3994 C C . SER A 1 524 ? -5.343 1.479 37.324 1.00 77.88 524 SER A C 1
ATOM 3996 O O . SER A 1 524 ? -5.009 2.195 36.384 1.00 77.88 524 SER A O 1
ATOM 3998 N N . SER A 1 525 ? -5.757 2.016 38.476 1.00 80.62 525 SER A N 1
ATOM 3999 C CA . SER A 1 525 ? -5.758 3.464 38.702 1.00 80.62 525 SER A CA 1
ATOM 4000 C C . SER A 1 525 ? -4.337 4.028 38.698 1.00 80.62 525 SER A C 1
ATOM 4002 O O . SER A 1 525 ? -4.109 5.107 38.155 1.00 80.62 525 SER A O 1
ATOM 4004 N N . ASN A 1 526 ? -3.374 3.309 39.279 1.00 81.31 526 ASN A N 1
ATOM 4005 C CA . ASN A 1 526 ? -1.977 3.736 39.295 1.00 81.31 526 ASN A CA 1
ATOM 4006 C C . ASN A 1 526 ? -1.342 3.681 37.898 1.00 81.31 526 ASN A C 1
ATOM 4008 O O . ASN A 1 526 ? -0.593 4.592 37.542 1.00 81.31 526 ASN A O 1
ATOM 4012 N N . SER A 1 527 ? -1.652 2.661 37.089 1.00 78.75 527 SER A N 1
ATOM 4013 C CA . SER A 1 527 ? -1.185 2.603 35.699 1.00 78.75 527 SER A CA 1
ATOM 4014 C C . SER A 1 527 ? -1.775 3.733 34.857 1.00 78.75 527 SER A C 1
ATOM 4016 O O . SER A 1 527 ? -1.048 4.337 34.075 1.00 78.75 527 SER A O 1
ATOM 4018 N N . GLN A 1 528 ? -3.045 4.096 35.069 1.00 73.62 528 GLN A N 1
ATOM 4019 C CA . GLN A 1 528 ? -3.663 5.218 34.359 1.00 73.62 528 GLN A CA 1
ATOM 4020 C C . GLN A 1 528 ? -2.984 6.558 34.679 1.00 73.62 528 GLN A C 1
ATOM 4022 O O . GLN A 1 528 ? -2.736 7.360 33.783 1.00 73.62 528 GLN A O 1
ATOM 4027 N N . VAL A 1 529 ? -2.627 6.796 35.946 1.00 81.50 529 VAL A N 1
ATOM 4028 C CA . VAL A 1 529 ? -1.880 8.003 36.348 1.00 81.50 529 VAL A CA 1
ATOM 4029 C C . VAL A 1 529 ? -0.501 8.055 35.680 1.00 81.50 529 VAL A C 1
ATOM 4031 O O . VAL A 1 529 ? -0.058 9.130 35.273 1.00 81.50 529 VAL A O 1
ATOM 4034 N N . LEU A 1 530 ? 0.168 6.907 35.523 1.00 83.50 530 LEU A N 1
ATOM 4035 C CA . LEU A 1 530 ? 1.450 6.819 34.819 1.00 83.50 530 LEU A CA 1
ATOM 4036 C C . LEU A 1 530 ? 1.306 7.103 33.316 1.00 83.50 530 LEU A C 1
ATOM 4038 O O . LEU A 1 530 ? 2.121 7.827 32.753 1.00 83.50 530 LEU A O 1
ATOM 4042 N N . ILE A 1 531 ? 0.266 6.572 32.670 1.00 80.88 531 ILE A N 1
ATOM 4043 C CA . ILE A 1 531 ? -0.012 6.841 31.252 1.00 80.88 531 ILE A CA 1
ATOM 4044 C C . ILE A 1 531 ? -0.299 8.331 31.047 1.00 80.88 531 ILE A C 1
ATOM 4046 O O . ILE A 1 531 ? 0.278 8.951 30.156 1.00 80.88 531 ILE A O 1
ATOM 4050 N N . ASN A 1 532 ? -1.120 8.934 31.909 1.00 74.62 532 ASN A N 1
ATOM 4051 C CA . ASN A 1 532 ? -1.458 10.353 31.813 1.00 74.62 532 ASN A CA 1
ATOM 4052 C C . ASN A 1 532 ? -0.227 11.260 31.985 1.00 74.62 532 ASN A C 1
ATOM 4054 O O . ASN A 1 532 ? -0.111 12.262 31.283 1.00 74.62 532 ASN A O 1
ATOM 4058 N N . SER A 1 533 ? 0.714 10.913 32.870 1.00 85.19 533 SER A N 1
ATOM 4059 C CA . SER A 1 533 ? 1.949 11.695 33.027 1.00 85.19 533 SER A CA 1
ATOM 4060 C C . SER A 1 533 ? 2.890 11.558 31.826 1.00 85.19 533 SER A C 1
ATOM 4062 O O . SER A 1 533 ? 3.494 12.544 31.406 1.00 85.19 533 SER A O 1
ATOM 4064 N N . GLN A 1 534 ? 2.969 10.372 31.215 1.00 81.44 534 GLN A N 1
ATOM 4065 C CA . GLN A 1 534 ? 3.707 10.168 29.964 1.00 81.44 534 GLN A CA 1
ATOM 4066 C C . GLN A 1 534 ? 3.071 10.915 28.788 1.00 81.44 534 GLN A C 1
ATOM 4068 O O . GLN A 1 534 ? 3.786 11.444 27.938 1.00 81.44 534 GLN A O 1
ATOM 4073 N N . LEU A 1 535 ? 1.740 10.969 28.736 1.00 78.50 535 LEU A N 1
ATOM 4074 C CA . LEU A 1 535 ? 1.006 11.667 27.687 1.00 78.50 535 LEU A CA 1
ATOM 4075 C C . LEU A 1 535 ? 1.188 13.186 27.794 1.00 78.50 535 LEU A C 1
ATOM 4077 O O . LEU A 1 535 ? 1.462 13.821 26.782 1.00 78.50 535 LEU A O 1
ATOM 4081 N N . ALA A 1 536 ? 1.160 13.746 29.008 1.00 81.25 536 ALA A N 1
ATOM 4082 C CA . ALA A 1 536 ? 1.500 15.151 29.243 1.00 81.25 536 ALA A CA 1
ATOM 4083 C C . ALA A 1 536 ? 2.920 15.487 28.747 1.00 81.25 536 ALA A C 1
ATOM 4085 O O . ALA A 1 536 ? 3.097 16.430 27.985 1.00 81.25 536 ALA A O 1
ATOM 4086 N N . ALA A 1 537 ? 3.913 14.646 29.063 1.00 83.38 537 ALA A N 1
ATOM 4087 C CA . ALA A 1 537 ? 5.282 14.842 28.578 1.00 83.38 537 ALA A CA 1
ATOM 4088 C C . ALA A 1 537 ? 5.402 14.763 27.042 1.00 83.38 537 ALA A C 1
ATOM 4090 O O . ALA A 1 537 ? 6.237 15.444 26.445 1.00 83.38 537 ALA A O 1
ATOM 4091 N N . LYS A 1 538 ? 4.579 13.935 26.382 1.00 83.31 538 LYS A N 1
ATOM 4092 C CA . LYS A 1 538 ? 4.517 13.882 24.913 1.00 83.31 538 LYS A CA 1
ATOM 4093 C C . LYS A 1 538 ? 3.859 15.123 24.318 1.00 83.31 538 LYS A C 1
ATOM 4095 O O . LYS A 1 538 ? 4.341 15.589 23.292 1.00 83.31 538 LYS A O 1
ATOM 4100 N N . ILE A 1 539 ? 2.803 15.649 24.940 1.00 78.94 539 ILE A N 1
ATOM 4101 C CA . ILE A 1 539 ? 2.155 16.897 24.511 1.00 78.94 539 ILE A CA 1
ATOM 4102 C C . ILE A 1 539 ? 3.173 18.039 24.552 1.00 78.94 539 ILE A C 1
ATOM 4104 O O . ILE A 1 539 ? 3.388 18.678 23.525 1.00 78.94 539 ILE A O 1
ATOM 4108 N N . ASP A 1 540 ? 3.894 18.198 25.664 1.00 84.12 540 ASP A N 1
ATOM 4109 C CA . ASP A 1 540 ? 4.937 19.224 25.800 1.00 84.12 540 ASP A CA 1
ATOM 4110 C C . ASP A 1 540 ? 6.021 19.089 24.709 1.00 84.12 540 ASP A C 1
ATOM 4112 O O . ASP A 1 540 ? 6.488 20.077 24.136 1.00 84.12 540 ASP A O 1
ATOM 4116 N N . ALA A 1 541 ? 6.415 17.854 24.370 1.00 83.12 541 ALA A N 1
ATOM 4117 C CA . ALA A 1 541 ? 7.388 17.592 23.310 1.00 83.12 541 ALA A CA 1
ATOM 4118 C C . ALA A 1 541 ? 6.849 17.915 21.903 1.00 83.12 541 ALA A C 1
ATOM 4120 O O . ALA A 1 541 ? 7.592 18.415 21.056 1.00 83.12 541 ALA A O 1
ATOM 4121 N N . VAL A 1 542 ? 5.569 17.639 21.639 1.00 79.62 542 VAL A N 1
ATOM 4122 C CA . VAL A 1 542 ? 4.910 17.972 20.368 1.00 79.62 542 VAL A CA 1
ATOM 4123 C C . VAL A 1 542 ? 4.770 19.484 20.215 1.00 79.62 542 VAL A C 1
ATOM 4125 O O . VAL A 1 542 ? 5.088 20.003 19.146 1.00 79.62 542 VAL A O 1
ATOM 4128 N N . GLU A 1 543 ? 4.388 20.202 21.270 1.00 81.94 543 GLU A N 1
ATOM 4129 C CA . GLU A 1 543 ? 4.315 21.668 21.261 1.00 81.94 543 GLU A CA 1
ATOM 4130 C C . GLU A 1 543 ? 5.691 22.303 21.010 1.00 81.94 543 GLU A C 1
ATOM 4132 O O . GLU A 1 543 ? 5.823 23.199 20.171 1.00 81.94 543 GLU A O 1
ATOM 4137 N N . ALA A 1 544 ? 6.746 21.786 21.650 1.00 86.31 544 ALA A N 1
ATOM 4138 C CA . ALA A 1 544 ? 8.115 22.225 21.389 1.00 86.31 544 ALA A CA 1
ATOM 4139 C C . ALA A 1 544 ? 8.533 21.969 19.929 1.00 86.31 544 ALA A C 1
ATOM 4141 O O . ALA A 1 544 ? 9.102 22.847 19.274 1.00 86.31 544 ALA A O 1
ATOM 4142 N N . ASN A 1 545 ? 8.212 20.794 19.381 1.00 80.38 545 ASN A N 1
ATOM 4143 C CA . ASN A 1 545 ? 8.507 20.467 17.986 1.00 80.38 545 ASN A CA 1
ATOM 4144 C C . ASN A 1 545 ? 7.739 21.369 17.011 1.00 80.38 545 ASN A C 1
ATOM 4146 O O . ASN A 1 545 ? 8.337 21.868 16.056 1.00 80.38 545 ASN A O 1
ATOM 4150 N N . ALA A 1 546 ? 6.458 21.640 17.268 1.00 74.94 546 ALA A N 1
ATOM 4151 C CA . ALA A 1 546 ? 5.647 22.551 16.467 1.00 74.94 546 ALA A CA 1
ATOM 4152 C C . ALA A 1 546 ? 6.251 23.964 16.436 1.00 74.94 546 ALA A C 1
ATOM 4154 O O . ALA A 1 546 ? 6.383 24.551 15.361 1.00 74.94 546 ALA A O 1
ATOM 4155 N N . ALA A 1 547 ? 6.721 24.472 17.581 1.00 79.62 547 ALA A N 1
ATOM 4156 C CA . ALA A 1 547 ? 7.419 25.755 17.647 1.00 79.62 547 ALA A CA 1
ATOM 4157 C C . ALA A 1 547 ? 8.702 25.765 16.791 1.00 79.62 547 ALA A C 1
ATOM 4159 O O . ALA A 1 547 ? 8.933 26.708 16.032 1.00 79.62 547 ALA A O 1
ATOM 4160 N N . THR A 1 548 ? 9.511 24.697 16.836 1.00 84.19 548 THR A N 1
ATOM 4161 C CA . THR A 1 548 ? 10.725 24.607 15.999 1.00 84.19 548 THR A CA 1
ATOM 4162 C C . THR A 1 548 ? 10.422 24.486 14.503 1.00 84.19 548 THR A C 1
ATOM 4164 O O . THR A 1 548 ? 11.157 25.032 13.678 1.00 84.19 548 THR A O 1
ATOM 4167 N N . LEU A 1 549 ? 9.344 23.791 14.126 1.00 74.94 549 LEU A N 1
ATOM 4168 C CA . LEU A 1 549 ? 8.906 23.681 12.734 1.00 74.94 549 LEU A CA 1
ATOM 4169 C C . LEU A 1 549 ? 8.410 25.024 12.205 1.00 74.94 549 LEU A C 1
ATOM 4171 O O . LEU A 1 549 ? 8.789 25.408 11.099 1.00 74.94 549 LEU A O 1
ATOM 4175 N N . LEU A 1 550 ? 7.644 25.765 13.007 1.00 74.94 550 LEU A N 1
ATOM 4176 C CA . LEU A 1 550 ? 7.208 27.116 12.671 1.00 74.94 550 LEU A CA 1
ATOM 4177 C C . LEU A 1 550 ? 8.407 28.050 12.452 1.00 74.94 550 LEU A C 1
ATOM 4179 O O . LEU A 1 550 ? 8.436 28.807 11.481 1.00 74.94 550 LEU A O 1
ATOM 4183 N N . GLU A 1 551 ? 9.435 27.960 13.300 1.00 77.62 551 GLU A N 1
ATOM 4184 C CA . GLU A 1 551 ? 10.668 28.734 13.138 1.00 77.62 551 GLU A CA 1
ATOM 4185 C C . GLU A 1 551 ? 11.400 28.376 11.831 1.00 77.62 551 GLU A C 1
ATOM 4187 O O . GLU A 1 551 ? 11.822 29.262 11.084 1.00 77.62 551 GLU A O 1
ATOM 4192 N N . ARG A 1 552 ? 11.510 27.081 11.502 1.00 77.19 552 ARG A N 1
ATOM 4193 C CA . ARG A 1 552 ? 12.119 26.617 10.241 1.00 77.19 552 ARG A CA 1
ATOM 4194 C C . ARG A 1 552 ? 11.324 27.052 9.012 1.00 77.19 552 ARG A C 1
ATOM 4196 O O . ARG A 1 552 ? 11.931 27.472 8.024 1.00 77.19 552 ARG A O 1
ATOM 4203 N N . ALA A 1 553 ? 9.996 26.973 9.067 1.00 70.62 553 ALA A N 1
ATOM 4204 C CA . ALA A 1 553 ? 9.111 27.421 7.996 1.00 70.62 553 ALA A CA 1
ATOM 4205 C C . ALA A 1 553 ? 9.247 28.933 7.777 1.00 70.62 553 ALA A C 1
ATOM 4207 O O . ALA A 1 553 ? 9.432 29.376 6.647 1.00 70.62 553 ALA A O 1
ATOM 4208 N N . THR A 1 554 ? 9.281 29.713 8.861 1.00 74.38 554 THR A N 1
ATOM 4209 C CA . THR A 1 554 ? 9.483 31.169 8.808 1.00 74.38 554 THR A CA 1
ATOM 4210 C C . THR A 1 554 ? 10.826 31.523 8.166 1.00 74.38 554 THR A C 1
ATOM 4212 O O . THR A 1 554 ? 10.863 32.326 7.239 1.00 74.38 554 THR A O 1
ATOM 4215 N N . ARG A 1 555 ? 11.924 30.867 8.569 1.00 74.50 555 ARG A N 1
ATOM 4216 C CA . ARG A 1 555 ? 13.251 31.078 7.953 1.00 74.50 555 ARG A CA 1
ATOM 4217 C C . ARG A 1 555 ? 13.297 30.673 6.480 1.00 74.50 555 ARG A C 1
ATOM 4219 O O . ARG A 1 555 ? 13.981 31.314 5.690 1.00 74.50 555 ARG A O 1
ATOM 4226 N N . SER A 1 556 ? 12.589 29.610 6.106 1.00 73.12 556 SER A N 1
ATOM 4227 C CA . SER A 1 556 ? 12.516 29.164 4.709 1.00 73.12 556 SER A CA 1
ATOM 4228 C C . SER A 1 556 ? 11.768 30.184 3.850 1.00 73.12 556 SER A C 1
ATOM 4230 O O . SER A 1 556 ? 12.239 30.529 2.772 1.00 73.12 556 SER A O 1
ATOM 4232 N N . LEU A 1 557 ? 10.665 30.741 4.360 1.00 67.38 557 LEU A N 1
ATOM 4233 C CA . LEU A 1 557 ? 9.924 31.821 3.703 1.00 67.38 557 LEU A CA 1
ATOM 4234 C C . LEU A 1 557 ? 10.748 33.115 3.598 1.00 67.38 557 LEU A C 1
ATOM 4236 O O . LEU A 1 557 ? 10.723 33.771 2.558 1.00 67.38 557 LEU A O 1
ATOM 4240 N N . GLU A 1 558 ? 11.523 33.464 4.630 1.00 71.00 558 GLU A N 1
ATOM 4241 C CA . GLU A 1 558 ? 12.468 34.588 4.573 1.00 71.00 558 GLU A CA 1
ATOM 4242 C C . GLU A 1 558 ? 13.554 34.376 3.509 1.00 71.00 558 GLU A C 1
ATOM 4244 O O . GLU A 1 558 ? 13.870 35.314 2.785 1.00 71.00 558 GLU A O 1
ATOM 4249 N N . MET A 1 559 ? 14.074 33.155 3.349 1.00 71.00 559 MET A N 1
ATOM 4250 C CA . MET A 1 559 ? 15.039 32.837 2.287 1.00 71.00 559 MET A CA 1
ATOM 4251 C C . MET A 1 559 ? 14.408 32.841 0.886 1.00 71.00 559 MET A C 1
ATOM 4253 O O . MET A 1 559 ? 15.049 33.258 -0.076 1.00 71.00 559 MET A O 1
ATOM 4257 N N . CYS A 1 560 ? 13.146 32.422 0.749 1.00 62.22 560 CYS A N 1
ATOM 4258 C CA . CYS A 1 560 ? 12.423 32.474 -0.526 1.00 62.22 560 CYS A CA 1
ATOM 4259 C C . CYS A 1 560 ? 12.153 33.912 -0.995 1.00 62.22 560 CYS A C 1
ATOM 4261 O O . CYS A 1 560 ? 12.173 34.167 -2.199 1.00 62.22 560 CYS A O 1
ATOM 4263 N N . LYS A 1 561 ? 11.982 34.858 -0.063 1.00 60.62 561 LYS A N 1
ATOM 4264 C CA . LYS A 1 561 ? 11.809 36.289 -0.355 1.00 60.62 561 LYS A CA 1
ATOM 4265 C C . LYS A 1 561 ? 12.957 36.881 -1.185 1.00 60.62 561 LYS A C 1
ATOM 4267 O O . LYS A 1 561 ? 12.717 37.771 -1.996 1.00 60.62 561 LYS A O 1
ATOM 4272 N N . ASP A 1 562 ? 14.178 36.378 -1.005 1.00 60.12 562 ASP A N 1
ATOM 4273 C CA . ASP A 1 562 ? 15.368 36.858 -1.718 1.00 60.12 562 ASP A CA 1
ATOM 4274 C C . ASP A 1 562 ? 15.550 36.201 -3.103 1.00 60.12 562 ASP A C 1
ATOM 4276 O O . ASP A 1 562 ? 16.360 36.661 -3.908 1.00 60.12 562 ASP A O 1
ATOM 4280 N N . LEU A 1 563 ? 14.798 35.131 -3.401 1.00 55.75 563 LEU A N 1
ATOM 4281 C CA . LEU A 1 563 ? 14.976 34.295 -4.596 1.00 55.75 563 LEU A CA 1
ATOM 4282 C C . LEU A 1 563 ? 13.945 34.553 -5.708 1.00 55.75 563 LEU A C 1
ATOM 4284 O O . LEU A 1 563 ? 14.195 34.188 -6.857 1.00 55.75 563 LEU A O 1
ATOM 4288 N N . THR A 1 564 ? 12.810 35.197 -5.417 1.00 55.12 564 THR A N 1
ATOM 4289 C CA . THR A 1 564 ? 11.781 35.526 -6.422 1.00 55.12 564 THR A CA 1
ATOM 4290 C C . THR A 1 564 ? 11.797 37.018 -6.789 1.00 55.12 564 THR A C 1
ATOM 4292 O O . THR A 1 564 ? 11.574 37.851 -5.912 1.00 55.12 564 THR A O 1
ATOM 4295 N N . PRO A 1 565 ? 11.997 37.403 -8.068 1.00 55.19 565 PRO A N 1
ATOM 4296 C CA . PRO A 1 565 ? 12.121 38.811 -8.470 1.00 55.19 565 PRO A CA 1
ATOM 4297 C C . PRO A 1 565 ? 10.800 39.606 -8.476 1.00 55.19 565 PRO A C 1
ATOM 4299 O O . PRO A 1 565 ? 10.827 40.818 -8.677 1.00 55.19 565 PRO A O 1
ATOM 4302 N N . THR A 1 566 ? 9.649 38.969 -8.241 1.00 58.88 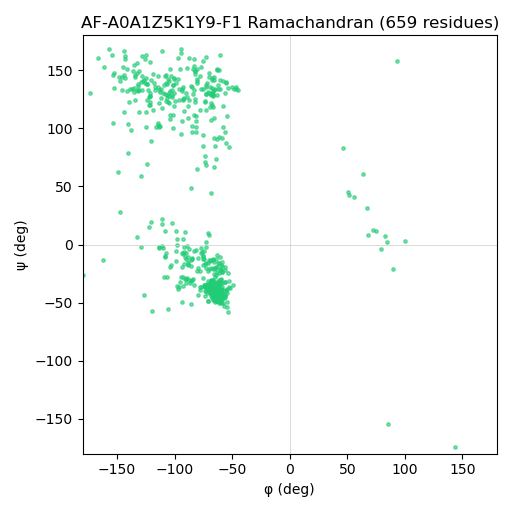566 THR A N 1
ATOM 4303 C CA . THR A 1 566 ? 8.342 39.640 -8.147 1.00 58.88 566 THR A CA 1
ATOM 4304 C C . THR A 1 566 ? 7.508 39.020 -7.028 1.00 58.88 566 THR A C 1
ATOM 4306 O O . THR A 1 566 ? 6.970 37.929 -7.195 1.00 58.88 566 THR A O 1
ATOM 4309 N N . MET A 1 567 ? 7.419 39.722 -5.896 1.00 60.12 567 MET A N 1
ATOM 4310 C CA . MET A 1 567 ? 6.472 39.438 -4.811 1.00 60.12 567 MET A CA 1
ATOM 4311 C C . MET A 1 567 ? 5.044 39.752 -5.275 1.00 60.12 567 MET A C 1
ATOM 4313 O O . MET A 1 567 ? 4.818 40.810 -5.864 1.00 60.12 567 MET A O 1
ATOM 4317 N N . SER A 1 568 ? 4.085 38.875 -4.983 1.00 68.56 568 SER A N 1
ATOM 4318 C CA . SER A 1 568 ? 2.658 39.154 -5.176 1.00 68.56 568 SER A CA 1
ATOM 4319 C C . SER A 1 568 ? 2.114 40.104 -4.096 1.00 68.56 568 SER A C 1
ATOM 4321 O O . SER A 1 568 ? 2.661 40.207 -2.995 1.00 68.56 568 SER A O 1
ATOM 4323 N N . ASP A 1 569 ? 1.002 40.787 -4.379 1.00 69.62 569 ASP A N 1
ATOM 4324 C CA . ASP A 1 569 ? 0.383 41.745 -3.448 1.00 69.62 569 ASP A CA 1
ATOM 4325 C C . ASP A 1 569 ? -0.078 41.099 -2.129 1.00 69.62 569 ASP A C 1
ATOM 4327 O O . ASP A 1 569 ? -0.027 41.735 -1.073 1.00 69.62 569 ASP A O 1
ATOM 4331 N N . ALA A 1 570 ? -0.474 39.821 -2.166 1.00 68.75 570 ALA A N 1
ATOM 4332 C CA . ALA A 1 570 ? -0.855 39.057 -0.977 1.00 68.75 570 ALA A CA 1
ATOM 4333 C C . ALA A 1 570 ? 0.353 38.780 -0.068 1.00 68.75 570 ALA A C 1
ATOM 4335 O O . ALA A 1 570 ? 0.273 38.946 1.149 1.00 68.75 570 ALA A O 1
ATOM 4336 N N . GLU A 1 571 ? 1.502 38.438 -0.654 1.00 63.97 571 GLU A N 1
ATOM 4337 C CA . GLU A 1 571 ? 2.756 38.277 0.090 1.00 63.97 571 GLU A CA 1
ATOM 4338 C C . GLU A 1 571 ? 3.212 39.621 0.672 1.00 63.97 571 GLU A C 1
ATOM 4340 O O . GLU A 1 571 ? 3.706 39.686 1.797 1.00 63.97 571 GLU A O 1
ATOM 4345 N N . LEU A 1 572 ? 2.993 40.723 -0.050 1.00 72.12 572 LEU A N 1
ATOM 4346 C CA . LEU A 1 572 ? 3.335 42.071 0.406 1.00 72.12 572 LEU A CA 1
ATOM 4347 C C . LEU A 1 572 ? 2.464 42.523 1.584 1.00 72.12 572 LEU A C 1
ATOM 4349 O O . LEU A 1 572 ? 2.990 43.098 2.542 1.00 72.12 572 LEU A O 1
ATOM 4353 N N . GLN A 1 573 ? 1.168 42.201 1.566 1.00 73.62 573 GLN A N 1
ATOM 4354 C CA . GLN A 1 573 ? 0.288 42.373 2.725 1.00 73.62 573 GLN A CA 1
ATOM 4355 C C . GLN A 1 573 ? 0.740 41.519 3.910 1.00 73.62 573 GLN A C 1
ATOM 4357 O O . GLN A 1 573 ? 0.934 42.061 4.995 1.00 73.62 573 GLN A O 1
ATOM 4362 N N . PHE A 1 574 ? 1.018 40.233 3.694 1.00 74.00 574 PHE A N 1
ATOM 4363 C CA . PHE A 1 574 ? 1.489 39.331 4.744 1.00 74.00 574 PHE A CA 1
ATOM 4364 C C . PHE A 1 574 ? 2.787 39.825 5.407 1.00 74.00 574 PHE A C 1
ATOM 4366 O O . PHE A 1 574 ? 2.879 39.897 6.633 1.00 74.00 574 PHE A O 1
ATOM 4373 N N . PHE A 1 575 ? 3.784 40.262 4.628 1.00 74.19 575 PHE A N 1
ATOM 4374 C CA . PHE A 1 575 ? 5.026 40.810 5.187 1.00 74.19 575 PHE A CA 1
ATOM 4375 C C . PHE A 1 575 ? 4.830 42.154 5.902 1.00 74.19 575 PHE A C 1
ATOM 4377 O O . PHE A 1 575 ? 5.550 42.450 6.862 1.00 74.19 575 PHE A O 1
ATOM 4384 N N . ASN A 1 576 ? 3.875 42.977 5.465 1.00 78.31 576 ASN A N 1
ATOM 4385 C CA . ASN A 1 576 ? 3.521 44.207 6.171 1.00 78.31 576 ASN A CA 1
ATOM 4386 C C . ASN A 1 576 ? 2.806 43.915 7.493 1.00 78.31 576 ASN A C 1
ATOM 4388 O O . ASN A 1 576 ? 3.107 44.568 8.496 1.00 78.31 576 ASN A O 1
ATOM 4392 N N . ASP A 1 577 ? 1.942 42.905 7.525 1.00 76.56 577 ASP A N 1
ATOM 4393 C CA . ASP A 1 577 ? 1.288 42.450 8.747 1.00 76.56 577 ASP A CA 1
ATOM 4394 C C . ASP A 1 577 ? 2.301 41.854 9.724 1.00 76.56 577 ASP A C 1
ATOM 4396 O O . ASP A 1 577 ? 2.286 42.227 10.896 1.00 76.56 577 ASP A O 1
ATOM 4400 N N . ILE A 1 578 ? 3.272 41.060 9.253 1.00 77.19 578 ILE A N 1
ATOM 4401 C CA . ILE A 1 578 ? 4.398 40.586 10.075 1.00 77.19 578 ILE A CA 1
ATOM 4402 C C . ILE A 1 578 ? 5.197 41.758 10.648 1.00 77.19 578 ILE A C 1
ATOM 4404 O O . ILE A 1 578 ? 5.505 41.766 11.839 1.00 77.19 578 ILE A O 1
ATOM 4408 N N . LYS A 1 579 ? 5.527 42.776 9.842 1.00 78.00 579 LYS A N 1
ATOM 4409 C CA . LYS A 1 579 ? 6.233 43.970 10.342 1.00 78.00 579 LYS A CA 1
ATOM 4410 C C . LYS A 1 579 ? 5.419 44.700 11.407 1.00 78.00 579 LYS A C 1
ATOM 4412 O O . LYS A 1 579 ? 5.973 45.103 12.427 1.00 78.00 579 LYS A O 1
ATOM 4417 N N . ARG A 1 580 ? 4.112 44.858 11.192 1.00 77.88 580 ARG A N 1
ATOM 4418 C CA . ARG A 1 580 ? 3.203 45.510 12.141 1.00 77.88 580 ARG A CA 1
ATOM 4419 C C . ARG A 1 580 ? 3.078 44.714 13.441 1.00 77.88 580 ARG A C 1
ATOM 4421 O O . ARG A 1 580 ? 3.106 45.306 14.518 1.00 77.88 580 ARG A O 1
ATOM 4428 N N . LEU A 1 581 ? 2.973 43.390 13.343 1.00 77.62 581 LEU A N 1
ATOM 4429 C CA . LEU A 1 581 ? 2.957 42.469 14.478 1.00 77.62 581 LEU A CA 1
ATOM 4430 C C . LEU A 1 581 ? 4.275 42.511 15.243 1.00 77.62 581 LEU A C 1
ATOM 4432 O O . LEU A 1 581 ? 4.238 42.619 16.461 1.00 77.62 581 LEU A O 1
ATOM 4436 N N . LYS A 1 582 ? 5.419 42.534 14.555 1.00 78.12 582 LYS A N 1
ATOM 4437 C CA . LYS A 1 582 ? 6.738 42.648 15.187 1.00 78.12 582 LYS A CA 1
ATOM 4438 C C . LYS A 1 582 ? 6.873 43.933 16.002 1.00 78.12 582 LYS A C 1
ATOM 4440 O O . LYS A 1 582 ? 7.198 43.859 17.176 1.00 78.12 582 LYS A O 1
ATOM 4445 N N . VAL A 1 583 ? 6.503 45.084 15.434 1.00 79.69 583 VAL A N 1
ATOM 4446 C CA . VAL A 1 583 ? 6.497 46.369 16.163 1.00 79.69 583 VAL A CA 1
ATOM 4447 C C . VAL A 1 583 ? 5.570 46.320 17.383 1.00 79.69 583 VAL A C 1
ATOM 4449 O O . VAL A 1 583 ? 5.903 46.845 18.444 1.00 79.69 583 VAL A O 1
ATOM 4452 N N . LYS A 1 584 ? 4.408 45.667 17.260 1.00 81.31 584 LYS A N 1
ATOM 4453 C CA . LYS A 1 584 ? 3.480 45.491 18.383 1.00 81.31 584 LYS A CA 1
ATOM 4454 C C . LYS A 1 584 ? 4.050 44.556 19.458 1.00 81.31 584 LYS A C 1
ATOM 4456 O O . LYS A 1 584 ? 3.896 44.847 20.638 1.00 81.31 584 LYS A O 1
ATOM 4461 N N . CYS A 1 585 ? 4.716 43.471 19.069 1.00 76.25 585 CYS A N 1
ATOM 4462 C CA . CYS A 1 585 ? 5.396 42.554 19.981 1.00 76.25 585 CYS A CA 1
ATOM 4463 C C . CYS A 1 585 ? 6.563 43.230 20.703 1.00 76.25 585 CYS A C 1
ATOM 4465 O O . CYS A 1 585 ? 6.691 43.049 21.909 1.00 76.25 585 CYS A O 1
ATOM 4467 N N . ASP A 1 586 ? 7.358 44.043 20.007 1.00 79.12 586 ASP A N 1
ATOM 4468 C CA . ASP A 1 586 ? 8.463 44.798 20.603 1.00 79.12 586 ASP A CA 1
ATOM 4469 C C . ASP A 1 586 ? 7.933 45.811 21.637 1.00 79.12 586 ASP A C 1
ATOM 4471 O O . ASP A 1 586 ? 8.427 45.866 22.761 1.00 79.12 586 ASP A O 1
ATOM 4475 N N . SER A 1 587 ? 6.843 46.522 21.320 1.00 79.06 587 SER A N 1
ATOM 4476 C CA . SER A 1 587 ? 6.149 47.400 22.277 1.00 79.06 587 SER A CA 1
ATOM 4477 C C . SER A 1 587 ? 5.593 46.636 23.486 1.00 79.06 587 SER A C 1
ATOM 4479 O O . SER A 1 587 ? 5.725 47.095 24.617 1.00 79.06 587 SER A O 1
ATOM 4481 N N . MET A 1 588 ? 5.002 45.454 23.279 1.00 74.56 588 MET A N 1
ATOM 4482 C CA . MET A 1 588 ? 4.518 44.616 24.382 1.00 74.56 588 MET A CA 1
ATOM 4483 C C . MET A 1 588 ? 5.663 44.043 25.229 1.00 74.56 588 MET A C 1
ATOM 4485 O O . MET A 1 588 ? 5.486 43.833 26.428 1.00 74.56 588 MET A O 1
ATOM 4489 N N . ALA A 1 589 ? 6.832 43.786 24.637 1.00 80.25 589 ALA A N 1
ATOM 4490 C CA . ALA A 1 589 ? 8.018 43.351 25.362 1.00 80.25 589 ALA A CA 1
ATOM 4491 C C . ALA A 1 589 ? 8.560 44.470 26.267 1.00 80.25 589 ALA A C 1
ATOM 4493 O O . ALA A 1 589 ? 8.919 44.195 27.413 1.00 80.25 589 ALA A O 1
ATOM 4494 N N . GLU A 1 590 ? 8.552 45.725 25.807 1.00 80.12 590 GLU A N 1
ATOM 4495 C CA . GLU A 1 590 ? 8.872 46.892 26.644 1.00 80.12 590 GLU A CA 1
ATOM 4496 C C . GLU A 1 590 ? 7.880 47.047 27.809 1.00 80.12 590 GLU A C 1
ATOM 4498 O O . GLU A 1 590 ? 8.300 47.181 28.963 1.00 80.12 590 GLU A O 1
ATOM 4503 N N . ASP A 1 591 ? 6.576 46.922 27.544 1.00 78.50 591 ASP A N 1
ATOM 4504 C CA . ASP A 1 591 ? 5.536 46.946 28.582 1.00 78.50 591 ASP A CA 1
ATOM 4505 C C . ASP A 1 591 ? 5.706 45.800 29.594 1.00 78.50 591 ASP A C 1
ATOM 4507 O O . ASP A 1 591 ? 5.503 45.976 30.802 1.00 78.50 591 ASP A O 1
ATOM 4511 N N . PHE A 1 592 ? 6.113 44.617 29.128 1.00 79.38 592 PHE A N 1
ATOM 4512 C CA . PHE A 1 592 ? 6.386 43.468 29.986 1.00 79.38 592 PHE A CA 1
ATOM 4513 C C . PHE A 1 592 ? 7.610 43.698 30.878 1.00 79.38 592 PHE A C 1
ATOM 4515 O O . PHE A 1 592 ? 7.562 43.374 32.065 1.00 79.38 592 PHE A O 1
ATOM 4522 N N . ILE A 1 593 ? 8.683 44.296 30.352 1.00 81.62 593 ILE A N 1
ATOM 4523 C CA . ILE A 1 593 ? 9.868 44.669 31.140 1.00 81.62 593 ILE A CA 1
ATOM 4524 C C . ILE A 1 593 ? 9.485 45.691 32.216 1.00 81.62 593 ILE A C 1
ATOM 4526 O O . ILE A 1 593 ? 9.780 45.470 33.391 1.00 81.62 593 ILE A O 1
ATOM 4530 N N . LEU A 1 594 ? 8.739 46.737 31.853 1.00 80.50 594 LEU A N 1
ATOM 4531 C CA . LEU A 1 594 ? 8.222 47.738 32.794 1.00 80.50 594 LEU A CA 1
ATOM 4532 C C . LEU A 1 594 ? 7.343 47.110 33.882 1.00 80.50 594 LEU A C 1
ATOM 4534 O O . LEU A 1 594 ? 7.461 47.439 35.064 1.00 80.50 594 LEU A O 1
ATOM 4538 N N . THR A 1 595 ? 6.474 46.172 33.507 1.00 78.88 595 THR A N 1
ATOM 4539 C CA . THR A 1 595 ? 5.595 45.473 34.454 1.00 78.88 595 THR A CA 1
ATOM 4540 C C . THR A 1 595 ? 6.386 44.542 35.369 1.00 78.88 595 THR A C 1
ATOM 4542 O O . THR A 1 595 ? 6.115 44.490 36.568 1.00 78.88 595 THR A O 1
ATOM 4545 N N . LYS A 1 596 ? 7.406 43.855 34.843 1.00 81.94 596 LYS A N 1
ATOM 4546 C CA . LYS A 1 596 ? 8.323 43.015 35.619 1.00 81.94 596 LYS A CA 1
ATOM 4547 C C . LYS A 1 596 ? 9.130 43.843 36.614 1.00 81.94 596 LYS A C 1
ATOM 4549 O O . LYS A 1 596 ? 9.253 43.439 37.767 1.00 81.94 596 LYS A O 1
ATOM 4554 N N . GLU A 1 597 ? 9.639 45.006 36.218 1.00 82.62 597 GLU A N 1
ATOM 4555 C CA . GLU A 1 597 ? 10.332 45.932 37.121 1.00 82.62 597 GLU A CA 1
ATOM 4556 C C . GLU A 1 597 ? 9.387 46.483 38.195 1.00 82.62 597 GLU A C 1
ATOM 4558 O O . GLU A 1 597 ? 9.737 46.530 39.378 1.00 82.62 597 GLU A O 1
ATOM 4563 N N . LYS A 1 598 ? 8.145 46.810 37.828 1.00 82.62 598 LYS A N 1
ATOM 4564 C CA . LYS A 1 598 ? 7.108 47.253 38.768 1.00 82.62 598 LYS A CA 1
ATOM 4565 C C . LYS A 1 598 ? 6.688 46.154 39.753 1.00 82.62 598 LYS A C 1
ATOM 4567 O O . LYS A 1 598 ? 6.536 46.427 40.941 1.00 82.62 598 LYS A O 1
ATOM 4572 N N . MET A 1 599 ? 6.549 44.906 39.302 1.00 75.88 599 MET A N 1
ATOM 4573 C CA . MET A 1 599 ? 6.300 43.761 40.186 1.00 75.88 599 MET A CA 1
ATOM 4574 C C . MET A 1 599 ? 7.514 43.449 41.058 1.00 75.88 599 MET A C 1
ATOM 4576 O O . MET A 1 599 ? 7.351 43.200 42.244 1.00 75.88 599 MET A O 1
ATOM 4580 N N . SER A 1 600 ? 8.732 43.508 40.516 1.00 77.81 600 SER A N 1
ATOM 4581 C CA . SER A 1 600 ? 9.960 43.271 41.282 1.00 77.81 600 SER A CA 1
ATOM 4582 C C . SER A 1 600 ? 10.130 44.313 42.385 1.00 77.81 600 SER A C 1
ATOM 4584 O O . SER A 1 600 ? 10.445 43.962 43.519 1.00 77.81 600 SER A O 1
ATOM 4586 N N . THR A 1 601 ? 9.870 45.588 42.088 1.00 78.06 601 THR A N 1
ATOM 4587 C CA . THR A 1 601 ? 9.886 46.661 43.092 1.00 78.06 601 THR A CA 1
ATOM 4588 C C . THR A 1 601 ? 8.772 46.474 44.122 1.00 78.06 601 THR A C 1
ATOM 4590 O O . THR A 1 601 ? 9.043 46.579 45.315 1.00 78.06 601 THR A O 1
ATOM 4593 N N . GLN A 1 602 ? 7.553 46.091 43.725 1.00 74.06 602 GLN A N 1
ATOM 4594 C CA . GLN A 1 602 ? 6.481 45.738 44.669 1.00 74.06 602 GLN A CA 1
ATOM 4595 C C . GLN A 1 602 ? 6.833 44.532 45.554 1.00 74.06 602 GLN A C 1
ATOM 4597 O O . GLN A 1 602 ? 6.630 44.599 46.763 1.00 74.06 602 GLN A O 1
ATOM 4602 N N . CYS A 1 603 ? 7.408 43.462 45.000 1.00 64.31 603 CYS A N 1
ATOM 4603 C CA . CYS A 1 603 ? 7.868 42.290 45.748 1.00 64.31 603 CYS A CA 1
ATOM 4604 C C . CYS A 1 603 ? 9.009 42.634 46.711 1.00 64.31 603 CYS A C 1
ATOM 4606 O O . CYS A 1 603 ? 9.006 42.150 47.836 1.00 64.31 603 CYS A O 1
ATOM 4608 N N . GLN A 1 604 ? 9.945 43.504 46.322 1.00 71.12 604 GLN A N 1
ATOM 4609 C CA . GLN A 1 604 ? 10.992 44.012 47.218 1.00 71.12 604 GLN A CA 1
ATOM 4610 C C . GLN A 1 604 ? 10.409 44.896 48.329 1.00 71.12 604 GLN A C 1
ATOM 4612 O O . GLN A 1 604 ? 10.831 44.797 49.478 1.00 71.12 604 GLN A O 1
ATOM 4617 N N . THR A 1 605 ? 9.390 45.704 48.019 1.00 69.19 605 THR A N 1
ATOM 4618 C CA . THR A 1 605 ? 8.672 46.512 49.017 1.00 69.19 605 THR A CA 1
ATOM 4619 C C . THR A 1 605 ? 7.939 45.607 50.015 1.00 69.19 605 THR A C 1
ATOM 4621 O O . THR A 1 605 ? 8.033 45.817 51.222 1.00 69.19 605 THR A O 1
ATOM 4624 N N . LEU A 1 606 ? 7.278 44.550 49.532 1.00 61.44 606 LEU A N 1
ATOM 4625 C CA . LEU A 1 606 ? 6.617 43.533 50.357 1.00 61.44 606 LEU A CA 1
ATOM 4626 C C . LEU A 1 606 ? 7.613 42.701 51.177 1.00 61.44 606 LEU A C 1
ATOM 4628 O O . LEU A 1 606 ? 7.323 42.395 52.326 1.00 61.44 606 LEU A O 1
ATOM 4632 N N . ALA A 1 607 ? 8.792 42.391 50.634 1.00 57.88 607 ALA A N 1
ATOM 4633 C CA . ALA A 1 607 ? 9.861 41.705 51.359 1.00 57.88 607 ALA A CA 1
ATOM 4634 C C . ALA A 1 607 ? 10.494 42.589 52.449 1.00 57.88 607 ALA A C 1
ATOM 4636 O O . ALA A 1 607 ? 10.888 42.082 53.491 1.00 57.88 607 ALA A O 1
ATOM 4637 N N . SER A 1 608 ? 10.556 43.912 52.241 1.00 59.62 608 SER A N 1
ATOM 4638 C CA . SER A 1 608 ? 11.024 44.875 53.254 1.00 59.62 608 SER A CA 1
ATOM 4639 C C . SER A 1 608 ? 10.004 45.143 54.371 1.00 59.62 608 SER A C 1
ATOM 4641 O O . SER A 1 608 ? 10.363 45.613 55.450 1.00 59.62 608 SER A O 1
ATOM 4643 N N . LEU A 1 609 ? 8.732 44.805 54.140 1.00 57.12 609 LEU A N 1
ATOM 4644 C CA . LEU A 1 609 ? 7.692 44.696 55.159 1.00 57.12 609 LEU A CA 1
ATOM 4645 C C . LEU A 1 609 ? 7.830 43.334 55.862 1.00 57.12 609 LEU A C 1
ATOM 4647 O O . LEU A 1 609 ? 6.944 42.488 55.778 1.00 57.12 609 LEU A O 1
ATOM 4651 N N . GLU A 1 610 ? 8.936 43.116 56.579 1.00 49.72 610 GLU A N 1
ATOM 4652 C CA . GLU A 1 610 ? 9.099 41.998 57.519 1.00 49.72 610 GLU A CA 1
ATOM 4653 C C . GLU A 1 610 ? 8.095 42.129 58.684 1.00 49.72 610 GLU A C 1
ATOM 4655 O O . GLU A 1 610 ? 8.419 42.470 59.819 1.00 49.72 610 GLU A O 1
ATOM 4660 N N . ARG A 1 611 ? 6.820 41.850 58.418 1.00 48.94 611 ARG A N 1
ATOM 4661 C CA . ARG A 1 611 ? 5.953 41.197 59.391 1.00 48.94 611 ARG A CA 1
ATOM 4662 C C . ARG A 1 611 ? 5.889 39.752 58.952 1.00 48.94 611 ARG A C 1
ATOM 4664 O O . ARG A 1 611 ? 5.149 39.421 58.031 1.00 48.94 611 ARG A O 1
ATOM 4671 N N . SER A 1 612 ? 6.672 38.911 59.615 1.00 44.09 612 SER A N 1
ATOM 4672 C CA . SER A 1 612 ? 6.477 37.468 59.627 1.00 44.09 612 SER A CA 1
ATOM 4673 C C . SER A 1 612 ? 5.048 37.169 60.092 1.00 44.09 612 SER A C 1
ATOM 4675 O O . SER A 1 612 ? 4.759 36.988 61.273 1.00 44.09 612 SER A O 1
ATOM 4677 N N . LEU A 1 613 ? 4.109 37.154 59.150 1.00 51.34 613 LEU A N 1
ATOM 4678 C CA . LEU A 1 613 ? 2.832 36.483 59.314 1.00 51.34 613 LEU A CA 1
ATOM 4679 C C . LEU A 1 613 ? 3.130 34.993 59.204 1.00 51.34 613 LEU A C 1
ATOM 4681 O O . LEU A 1 613 ? 2.896 34.361 58.179 1.00 51.34 613 LEU A O 1
ATOM 4685 N N . ASP A 1 614 ? 3.688 34.457 60.284 1.00 49.00 614 ASP A N 1
ATOM 4686 C CA . ASP A 1 614 ? 3.814 33.027 60.516 1.00 49.00 614 ASP A CA 1
ATOM 4687 C C . ASP A 1 614 ? 2.404 32.505 60.840 1.00 49.00 614 ASP A C 1
ATOM 4689 O O . ASP A 1 614 ? 2.045 32.201 61.978 1.00 49.00 614 ASP A O 1
ATOM 4693 N N . ILE A 1 615 ? 1.526 32.523 59.832 1.00 57.97 615 ILE A N 1
ATOM 4694 C CA . ILE A 1 615 ? 0.207 31.909 59.923 1.00 57.97 615 ILE A CA 1
ATOM 4695 C C . ILE A 1 615 ? 0.449 30.407 59.802 1.00 57.97 615 ILE A C 1
ATOM 4697 O O . ILE A 1 615 ? 0.360 29.827 58.720 1.00 57.97 615 ILE A O 1
ATOM 4701 N N . GLN A 1 616 ? 0.759 29.763 60.925 1.00 56.12 616 GLN A N 1
ATOM 4702 C CA . GLN A 1 616 ? 0.639 28.316 61.034 1.00 56.12 616 GLN A CA 1
ATOM 4703 C C . GLN A 1 616 ? -0.848 27.963 60.932 1.00 56.12 616 GLN A C 1
ATOM 4705 O O . GLN A 1 616 ? -1.593 27.984 61.912 1.00 56.12 616 GLN A O 1
ATOM 4710 N N . LEU A 1 617 ? -1.312 27.702 59.710 1.00 60.66 617 LEU A N 1
ATOM 4711 C CA . LEU A 1 617 ? -2.636 27.143 59.479 1.00 60.66 617 LEU A CA 1
ATOM 4712 C C . LEU A 1 617 ? -2.643 25.712 60.016 1.00 60.66 617 LEU A C 1
ATOM 4714 O O . LEU A 1 617 ? -1.869 24.870 59.563 1.00 60.66 617 LEU A O 1
ATOM 4718 N N . GLU A 1 618 ? -3.527 25.437 60.976 1.00 75.06 618 GLU A N 1
ATOM 4719 C CA . GLU A 1 618 ? -3.727 24.080 61.476 1.00 75.06 618 GLU A CA 1
ATOM 4720 C C . GLU A 1 618 ? -4.023 23.121 60.308 1.00 75.06 618 GLU A C 1
ATOM 4722 O O . GLU A 1 618 ? -4.867 23.430 59.455 1.00 75.06 618 GLU A O 1
ATOM 4727 N N . PRO A 1 619 ? -3.384 21.938 60.267 1.00 70.25 619 PRO A N 1
ATOM 4728 C CA . PRO A 1 619 ? -3.506 20.996 59.151 1.00 70.25 619 PRO A CA 1
ATOM 4729 C C . PRO A 1 619 ? -4.953 20.542 58.904 1.00 70.25 619 PRO A C 1
ATOM 4731 O O . PRO A 1 619 ? -5.318 20.190 57.782 1.00 70.25 619 PRO A O 1
ATOM 4734 N N . GLU A 1 620 ? -5.810 20.611 59.922 1.00 71.00 620 GLU A N 1
ATOM 4735 C CA . GLU A 1 620 ? -7.234 20.300 59.814 1.00 71.00 620 GLU A CA 1
ATOM 4736 C C . GLU A 1 620 ? -8.022 21.379 59.046 1.00 71.00 620 GLU A C 1
ATOM 4738 O O . GLU A 1 620 ? -8.876 21.049 58.220 1.00 71.00 620 GLU A O 1
ATOM 4743 N N . LYS A 1 621 ? -7.662 22.662 59.208 1.00 73.44 621 LYS A N 1
ATOM 4744 C CA . LYS A 1 621 ? -8.236 23.778 58.435 1.00 73.44 621 LYS A CA 1
ATOM 4745 C C . LYS A 1 621 ? -7.761 23.764 56.986 1.00 73.44 621 LYS A C 1
ATOM 4747 O O . LYS A 1 621 ? -8.552 24.043 56.091 1.00 73.44 621 LYS A O 1
ATOM 4752 N N . VAL A 1 622 ? -6.512 23.359 56.738 1.00 73.50 622 VAL A N 1
ATOM 4753 C CA . VAL A 1 622 ? -5.993 23.133 55.375 1.00 73.50 622 VAL A CA 1
ATOM 4754 C C . VAL A 1 622 ? -6.728 21.972 54.703 1.00 73.50 622 VAL A C 1
ATOM 4756 O O . VAL A 1 622 ? -7.106 22.063 53.538 1.00 73.50 622 VAL A O 1
ATOM 4759 N N . ARG A 1 623 ? -7.001 20.886 55.438 1.00 72.62 623 ARG A N 1
ATOM 4760 C CA . ARG A 1 623 ? -7.766 19.752 54.911 1.00 72.62 623 ARG A CA 1
ATOM 4761 C C . ARG A 1 623 ? -9.211 20.138 54.584 1.00 72.62 623 ARG A C 1
ATOM 4763 O O . ARG A 1 623 ? -9.687 19.769 53.515 1.00 72.62 623 ARG A O 1
ATOM 4770 N N . GLN A 1 624 ? -9.892 20.886 55.454 1.00 78.50 624 GLN A N 1
ATOM 4771 C CA . GLN A 1 624 ? -11.238 21.398 55.167 1.00 78.50 624 GLN A CA 1
ATOM 4772 C C . GLN A 1 624 ? -11.242 22.370 53.980 1.00 78.50 624 GLN A C 1
ATOM 4774 O O . GLN A 1 624 ? -12.100 22.250 53.109 1.00 78.50 624 GLN A O 1
ATOM 4779 N N . ALA A 1 625 ? -10.255 23.265 53.889 1.00 74.69 625 ALA A N 1
ATOM 4780 C CA . ALA A 1 625 ? -10.100 24.158 52.745 1.00 74.69 625 ALA A CA 1
ATOM 4781 C C . ALA A 1 625 ? -9.877 23.382 51.436 1.00 74.69 625 ALA A C 1
ATOM 4783 O O . ALA A 1 625 ? -10.499 23.700 50.433 1.00 74.69 625 ALA A O 1
ATOM 4784 N N . ASN A 1 626 ? -9.073 22.315 51.447 1.00 75.00 626 ASN A N 1
ATOM 4785 C CA . ASN A 1 626 ? -8.859 21.468 50.270 1.00 75.00 626 ASN A CA 1
ATOM 4786 C C . ASN A 1 626 ? -10.119 20.707 49.835 1.00 75.00 626 ASN A C 1
ATOM 4788 O O . ASN A 1 626 ? -10.315 20.497 48.641 1.00 75.00 626 ASN A O 1
ATOM 4792 N N . VAL A 1 627 ? -10.976 20.292 50.774 1.00 79.19 627 VAL A N 1
ATOM 4793 C CA . VAL A 1 627 ? -12.279 19.695 50.435 1.00 79.19 627 VAL A CA 1
ATOM 4794 C C . VAL A 1 627 ? -13.180 20.742 49.779 1.00 79.19 627 VAL A C 1
ATOM 4796 O O . VAL A 1 627 ? -13.697 20.496 48.696 1.00 79.19 627 VAL A O 1
ATOM 4799 N N . LEU A 1 628 ? -13.278 21.938 50.367 1.00 79.06 628 LEU A N 1
ATOM 4800 C CA . LEU A 1 628 ? -14.072 23.039 49.812 1.00 79.06 628 LEU A CA 1
ATOM 4801 C C . LEU A 1 628 ? -13.560 23.512 48.444 1.00 79.06 628 LEU A C 1
ATOM 4803 O O . LEU A 1 628 ? -14.363 23.854 47.579 1.00 79.06 628 LEU A O 1
ATOM 4807 N N . LEU A 1 629 ? -12.243 23.510 48.225 1.00 80.31 629 LEU A N 1
ATOM 4808 C CA . LEU A 1 629 ? -11.640 23.832 46.932 1.00 80.31 629 LEU A CA 1
ATOM 4809 C C . LEU A 1 629 ? -11.971 22.773 45.878 1.00 80.31 629 LEU A C 1
ATOM 4811 O O . LEU A 1 629 ? -12.346 23.139 44.774 1.00 80.31 629 LEU A O 1
ATOM 4815 N N . ARG A 1 630 ? -11.929 21.479 46.223 1.00 77.94 630 ARG A N 1
ATOM 4816 C CA . ARG A 1 630 ? -12.344 20.402 45.304 1.00 77.94 630 ARG A CA 1
ATOM 4817 C C . ARG A 1 630 ? -13.820 20.490 44.933 1.00 77.94 630 ARG A C 1
ATOM 4819 O O . ARG A 1 630 ? -14.167 20.288 43.773 1.00 77.94 630 ARG A O 1
ATOM 4826 N N . ASP A 1 631 ? -14.674 20.802 45.902 1.00 79.31 631 ASP A N 1
ATOM 4827 C CA . ASP A 1 631 ? -16.103 20.988 45.649 1.00 79.31 631 ASP A CA 1
ATOM 4828 C C . ASP A 1 631 ? -16.349 22.229 44.777 1.00 79.31 631 ASP A C 1
ATOM 4830 O O . ASP A 1 631 ? -17.167 22.192 43.859 1.00 79.31 631 ASP A O 1
ATOM 4834 N N . SER A 1 632 ? -15.589 23.305 45.001 1.00 81.19 632 SER A N 1
ATOM 4835 C CA . SER A 1 632 ? -15.645 24.520 44.180 1.00 81.19 632 SER A CA 1
ATOM 4836 C C . SER A 1 632 ? -15.149 24.278 42.752 1.00 81.19 632 SER A C 1
ATOM 4838 O O . SER A 1 632 ? -15.793 24.736 41.812 1.00 81.19 632 SER A O 1
ATOM 4840 N N . ASP A 1 633 ? -14.064 23.522 42.568 1.00 81.69 633 ASP A N 1
ATOM 4841 C CA . ASP A 1 633 ? -13.551 23.132 41.247 1.00 81.69 633 ASP A CA 1
ATOM 4842 C C . ASP A 1 633 ? -14.578 22.301 40.478 1.00 81.69 633 ASP A C 1
ATOM 4844 O O . ASP A 1 633 ? -14.823 22.553 39.299 1.00 81.69 633 ASP A O 1
ATOM 4848 N N . ARG A 1 634 ? -15.246 21.362 41.158 1.00 79.25 634 ARG A N 1
ATOM 4849 C CA . ARG A 1 634 ? -16.322 20.571 40.556 1.00 79.25 634 ARG A CA 1
ATOM 4850 C C . ARG A 1 634 ? -17.482 21.454 40.095 1.00 79.25 634 ARG A C 1
ATOM 4852 O O . ARG A 1 634 ? -17.950 21.304 38.972 1.00 79.25 634 ARG A O 1
ATOM 4859 N N . ILE A 1 635 ? -17.907 22.407 40.926 1.00 84.25 635 ILE A N 1
ATOM 4860 C CA . ILE A 1 635 ? -18.966 23.362 40.566 1.00 84.25 635 ILE A CA 1
ATOM 4861 C C . ILE A 1 635 ? -18.530 24.238 39.384 1.00 84.25 635 ILE A C 1
ATOM 4863 O O . ILE A 1 635 ? -19.317 24.476 38.471 1.00 84.25 635 ILE A O 1
ATOM 4867 N N . LEU A 1 636 ? -17.281 24.709 39.366 1.00 81.12 636 LEU A N 1
ATOM 4868 C CA . LEU A 1 636 ? -16.750 25.498 38.253 1.00 81.12 636 LEU A CA 1
ATOM 4869 C C . LEU A 1 636 ? -16.714 24.697 36.949 1.00 81.12 636 LEU A C 1
ATOM 4871 O O . LEU A 1 636 ? -16.978 25.259 35.886 1.00 81.12 636 LEU A O 1
ATOM 4875 N N . GLN A 1 637 ? -16.412 23.403 37.020 1.00 82.69 637 GLN A N 1
ATOM 4876 C CA . GLN A 1 637 ? -16.414 22.521 35.861 1.00 82.69 637 GLN A CA 1
ATOM 4877 C C . GLN A 1 637 ? -17.833 22.292 35.327 1.00 82.69 637 GLN A C 1
ATOM 4879 O O . GLN A 1 637 ? -18.060 22.491 34.135 1.00 82.69 637 GLN A O 1
ATOM 4884 N N . ASP A 1 638 ? -18.805 22.039 36.207 1.00 84.94 638 ASP A N 1
ATOM 4885 C CA . ASP A 1 638 ? -20.223 21.936 35.834 1.00 84.94 638 ASP A CA 1
ATOM 4886 C C . ASP A 1 638 ? -20.737 23.242 35.190 1.00 84.94 638 ASP A C 1
ATOM 4888 O O . ASP A 1 638 ? -21.471 23.221 34.198 1.00 84.94 638 ASP A O 1
ATOM 4892 N N . VAL A 1 639 ? -20.324 24.404 35.714 1.00 83.94 639 VAL A N 1
ATOM 4893 C CA . VAL A 1 639 ? -20.678 25.717 35.148 1.00 83.94 639 VAL A CA 1
ATOM 4894 C C . VAL A 1 639 ? -20.024 25.934 33.783 1.00 83.94 639 VAL A C 1
ATOM 4896 O O . VAL A 1 639 ? -20.694 26.423 32.875 1.00 83.94 639 VAL A O 1
ATOM 4899 N N . LYS A 1 640 ? -18.754 25.549 33.599 1.00 83.56 640 LYS A N 1
ATOM 4900 C CA . LYS A 1 640 ? -18.077 25.620 32.292 1.00 83.56 640 LYS A CA 1
ATOM 4901 C C . LYS A 1 640 ? -18.766 24.746 31.251 1.00 83.56 640 LYS A C 1
ATOM 4903 O O . LYS A 1 640 ? -19.015 25.210 30.144 1.00 83.56 640 LYS A O 1
ATOM 4908 N N . GLU A 1 641 ? -19.120 23.514 31.603 1.00 84.56 641 GLU A N 1
ATOM 4909 C CA . GLU A 1 641 ? -19.850 22.613 30.706 1.00 84.56 641 GLU A CA 1
ATOM 4910 C C . GLU A 1 641 ? -21.264 23.116 30.395 1.00 84.56 641 GLU A C 1
ATOM 4912 O O . GLU A 1 641 ? -21.789 22.883 29.306 1.00 84.56 641 GLU A O 1
ATOM 4917 N N . SER A 1 642 ? -21.905 23.799 31.344 1.00 85.69 642 SER A N 1
ATOM 4918 C CA . SER A 1 642 ? -23.199 24.453 31.132 1.00 85.69 642 SER A CA 1
ATOM 4919 C C . SER A 1 642 ? -23.081 25.657 30.190 1.00 85.69 642 SER A C 1
ATOM 4921 O O . SER A 1 642 ? -23.902 25.810 29.287 1.00 85.69 642 SER A O 1
ATOM 4923 N N . LEU A 1 643 ? -22.029 26.470 30.342 1.00 85.38 643 LEU A N 1
ATOM 4924 C CA . LEU A 1 643 ? -21.742 27.606 29.464 1.00 85.38 643 LEU A CA 1
ATOM 4925 C C . LEU A 1 643 ? -21.412 27.147 28.038 1.00 85.38 643 LEU A C 1
ATOM 4927 O O . LEU A 1 643 ? -21.966 27.675 27.084 1.00 85.38 643 LEU A O 1
ATOM 4931 N N . ALA A 1 644 ? -20.582 26.114 27.883 1.00 80.19 644 ALA A N 1
ATOM 4932 C CA . ALA A 1 644 ? -20.273 25.549 26.569 1.00 80.19 644 ALA A CA 1
ATOM 4933 C C . ALA A 1 644 ? -21.538 25.018 25.868 1.00 80.19 644 ALA A C 1
ATOM 4935 O O . ALA A 1 644 ? -21.728 25.211 24.668 1.00 80.19 644 ALA A O 1
ATOM 4936 N N . ARG A 1 645 ? -22.456 24.400 26.628 1.00 86.25 645 ARG A N 1
ATOM 4937 C CA . ARG A 1 645 ? -23.765 23.969 26.113 1.00 86.25 645 ARG A CA 1
ATOM 4938 C C . ARG A 1 645 ? -24.655 25.144 25.708 1.00 86.25 645 ARG A C 1
ATOM 4940 O O . ARG A 1 645 ? -25.353 25.045 24.701 1.00 86.25 645 ARG A O 1
ATOM 4947 N N . SER A 1 646 ? -24.656 26.240 26.467 1.00 80.88 646 SER A N 1
ATOM 4948 C CA . SER A 1 646 ? -25.464 27.418 26.135 1.00 80.88 646 SER A CA 1
ATOM 4949 C C . SER A 1 646 ? -24.896 28.209 24.954 1.00 80.88 646 SER A C 1
ATOM 4951 O O . SER A 1 646 ? -25.680 28.680 24.132 1.00 80.88 646 SER A O 1
ATOM 4953 N N . GLU A 1 647 ? -23.572 28.296 24.810 1.00 84.38 647 GLU A N 1
ATOM 4954 C CA . GLU A 1 647 ? -22.902 28.865 23.632 1.00 84.38 647 GLU A CA 1
ATOM 4955 C C . GLU A 1 647 ? -23.214 28.054 22.370 1.00 84.38 647 GLU A C 1
ATOM 4957 O O . GLU A 1 647 ? -23.688 28.623 21.388 1.00 84.38 647 GLU A O 1
ATOM 4962 N N . ALA A 1 648 ? -23.096 26.722 22.428 1.00 81.56 648 ALA A N 1
ATOM 4963 C CA . ALA A 1 648 ? -23.473 25.847 21.317 1.00 81.56 648 ALA A CA 1
ATOM 4964 C C . ALA A 1 648 ? -24.954 26.006 20.918 1.00 81.56 648 ALA A C 1
ATOM 4966 O O . ALA A 1 648 ? -25.303 25.975 19.736 1.00 81.56 648 ALA A O 1
ATOM 4967 N N . MET A 1 649 ? -25.841 26.221 21.894 1.00 80.88 649 MET A N 1
ATOM 4968 C CA . MET A 1 649 ? -27.260 26.470 21.638 1.00 80.88 649 MET A CA 1
ATOM 4969 C C . MET A 1 649 ? -27.521 27.864 21.045 1.00 80.88 649 MET A C 1
ATOM 4971 O O . MET A 1 649 ? -28.387 28.007 20.182 1.00 80.88 649 MET A O 1
ATOM 4975 N N . LEU A 1 650 ? -26.765 28.885 21.456 1.00 79.62 650 LEU A N 1
ATOM 4976 C CA . LEU A 1 650 ? -26.810 30.228 20.870 1.00 79.62 650 LEU A CA 1
ATOM 4977 C C . LEU A 1 650 ? -26.347 30.228 19.413 1.00 79.62 650 LEU A C 1
ATOM 4979 O O . LEU A 1 650 ? -26.984 30.862 18.572 1.00 79.62 650 LEU A O 1
ATOM 4983 N N . ASP A 1 651 ? -25.281 29.497 19.101 1.00 80.19 651 ASP A N 1
ATOM 4984 C CA . ASP A 1 651 ? -24.791 29.366 17.730 1.00 80.19 651 ASP A CA 1
ATOM 4985 C C . ASP A 1 651 ? -25.769 28.571 16.857 1.00 80.19 651 ASP A C 1
ATOM 4987 O O . ASP A 1 651 ? -26.045 28.969 15.723 1.00 80.19 651 ASP A O 1
ATOM 4991 N N . PHE A 1 652 ? -26.414 27.538 17.411 1.00 80.06 652 PHE A N 1
ATOM 4992 C CA . PHE A 1 652 ? -27.524 26.848 16.750 1.00 80.06 652 PHE A CA 1
ATOM 4993 C C . PHE A 1 652 ? -28.715 27.784 16.463 1.00 80.06 652 PHE A C 1
ATOM 4995 O O . PHE A 1 652 ? -29.295 27.743 15.376 1.00 80.06 652 PHE A O 1
ATOM 5002 N N . MET A 1 653 ? -29.071 28.668 17.401 1.00 76.62 653 MET A N 1
ATOM 5003 C CA . MET A 1 653 ? -30.151 29.645 17.207 1.00 76.62 653 MET A CA 1
ATOM 5004 C C . MET A 1 653 ? -29.804 30.712 16.157 1.00 76.62 653 MET A C 1
ATOM 5006 O O . MET A 1 653 ? -30.648 31.030 15.319 1.00 76.62 653 MET A O 1
ATOM 5010 N N . LYS A 1 654 ? -28.565 31.222 16.142 1.00 76.38 654 LYS A N 1
ATOM 5011 C CA . LYS A 1 654 ? -28.089 32.150 15.098 1.00 76.38 654 LYS A CA 1
ATOM 5012 C C . LYS A 1 654 ? -28.097 31.502 13.713 1.00 76.38 654 LYS A C 1
ATOM 5014 O O . LYS A 1 654 ? -28.487 32.142 12.737 1.00 76.38 654 LYS A O 1
ATOM 5019 N N . ALA A 1 655 ? -27.720 30.225 13.624 1.00 68.31 655 ALA A N 1
ATOM 5020 C CA . ALA A 1 655 ? -27.790 29.465 12.380 1.00 68.31 655 ALA A CA 1
ATOM 5021 C C . ALA A 1 655 ? -29.241 29.294 11.881 1.00 68.31 655 ALA A C 1
ATOM 5023 O O . ALA A 1 655 ? -29.480 29.313 10.675 1.00 68.31 655 ALA A O 1
ATOM 5024 N N . GLN A 1 656 ? -30.227 29.198 12.784 1.00 66.12 656 GLN A N 1
ATOM 5025 C CA . GLN A 1 656 ? -31.650 29.176 12.420 1.00 66.12 656 GLN A CA 1
ATOM 5026 C C . GLN A 1 656 ? -32.210 30.539 11.981 1.00 66.12 656 GLN A C 1
ATOM 5028 O O . GLN A 1 656 ? -33.070 30.572 11.100 1.00 66.12 656 GLN A O 1
ATOM 5033 N N . GLU A 1 657 ? -31.757 31.658 12.554 1.00 56.81 657 GLU A N 1
ATOM 5034 C CA . GLU A 1 657 ? -32.180 32.999 12.111 1.00 56.81 657 GLU A CA 1
ATOM 5035 C C . GLU A 1 657 ? -31.680 33.329 10.700 1.00 56.81 657 GLU A C 1
ATOM 5037 O O . GLU A 1 657 ? -32.427 33.911 9.913 1.00 56.81 657 GLU A O 1
ATOM 5042 N N . HIS A 1 658 ? -30.485 32.861 10.327 1.00 53.25 658 HIS A N 1
ATOM 5043 C CA . HIS A 1 658 ? -29.976 32.966 8.955 1.00 53.25 658 HIS A CA 1
ATOM 5044 C C . HIS A 1 658 ? -30.771 32.148 7.921 1.00 53.25 658 HIS A C 1
ATOM 5046 O O . HIS A 1 658 ? -30.631 32.395 6.729 1.00 53.25 658 HIS A O 1
ATOM 5052 N N . PHE A 1 659 ? -31.619 31.212 8.358 1.00 49.03 659 PHE A N 1
ATOM 5053 C CA . PHE A 1 659 ? -32.537 30.456 7.496 1.00 49.03 659 PHE A CA 1
ATOM 5054 C C . PHE A 1 659 ? -33.930 31.103 7.363 1.00 49.03 659 PHE A C 1
ATOM 5056 O O . PHE A 1 659 ? -34.766 30.599 6.611 1.00 49.03 659 PHE A O 1
ATOM 5063 N N . ARG A 1 660 ? -34.217 32.179 8.111 1.00 46.06 660 ARG A N 1
ATOM 5064 C CA . ARG A 1 660 ? -35.514 32.887 8.099 1.00 46.06 660 ARG A CA 1
ATOM 5065 C C . ARG A 1 660 ? -35.468 34.291 7.479 1.00 46.06 660 ARG A C 1
ATOM 5067 O O . ARG A 1 660 ? -36.525 34.917 7.382 1.00 46.06 660 ARG A O 1
ATOM 5074 N N . LEU A 1 661 ? -34.296 34.753 7.047 1.00 39.06 661 LEU A N 1
ATOM 5075 C CA . LEU A 1 661 ? -34.088 35.907 6.161 1.00 39.06 661 LEU A CA 1
ATOM 5076 C C . LEU A 1 661 ? -33.672 35.397 4.782 1.00 39.06 661 LEU A C 1
ATOM 5078 O O . LEU A 1 661 ? -34.114 36.016 3.789 1.00 39.06 661 LEU A O 1
#

Mean predicted aligned error: 19.97 Å

Organism: Fistulifera solaris (NCBI:txid1519565)

Radius of gyration: 40.53 Å; Cα contacts (8 Å, |Δi|>4): 880; chains: 1; bounding box: 81×95×127 Å